Protein AF-A0A8H7I175-F1 (afdb_monomer_lite)

Structure (mmCIF, N/CA/C/O backbone):
data_AF-A0A8H7I175-F1
#
_entry.id   AF-A0A8H7I175-F1
#
loop_
_atom_site.group_PDB
_atom_site.id
_atom_site.type_symbol
_atom_site.label_atom_id
_atom_site.label_alt_id
_atom_site.label_comp_id
_atom_site.label_asym_id
_atom_site.label_entity_id
_atom_site.label_seq_id
_atom_site.pdbx_PDB_ins_code
_atom_site.Cartn_x
_atom_site.Cartn_y
_atom_site.Cartn_z
_atom_site.occupancy
_atom_site.B_iso_or_equiv
_atom_site.auth_seq_id
_atom_site.auth_comp_id
_atom_site.auth_asym_id
_atom_site.auth_atom_id
_atom_site.pdbx_PDB_model_num
ATOM 1 N N . MET A 1 1 ? 38.191 -9.816 20.512 1.00 37.91 1 MET A N 1
ATOM 2 C CA . MET A 1 1 ? 37.893 -9.342 21.878 1.00 37.91 1 MET A CA 1
ATOM 3 C C . MET A 1 1 ? 37.718 -7.832 21.832 1.00 37.91 1 MET A C 1
ATOM 5 O O . MET A 1 1 ? 38.705 -7.119 21.752 1.00 37.91 1 MET A O 1
ATOM 9 N N . SER A 1 2 ? 36.477 -7.354 21.821 1.00 24.89 2 SER A N 1
ATOM 10 C CA . SER A 1 2 ? 36.133 -5.965 22.141 1.00 24.89 2 SER A CA 1
ATOM 11 C C . SER A 1 2 ? 34.696 -5.964 22.660 1.00 24.89 2 SER A C 1
ATOM 13 O O . SER A 1 2 ? 33.723 -6.049 21.919 1.00 24.89 2 SER A O 1
ATOM 15 N N . SER A 1 3 ? 34.586 -6.000 23.982 1.00 26.25 3 SER A N 1
ATOM 16 C CA . SER A 1 3 ? 33.341 -5.958 24.738 1.00 26.25 3 SER A CA 1
ATOM 17 C C . SER A 1 3 ? 32.744 -4.551 24.681 1.00 26.25 3 SER A C 1
ATOM 19 O O . SER A 1 3 ? 33.301 -3.614 25.250 1.00 26.25 3 SER A O 1
ATOM 21 N N . THR A 1 4 ? 31.605 -4.399 24.013 1.00 27.98 4 THR A N 1
ATOM 22 C CA . THR A 1 4 ? 30.695 -3.260 24.202 1.00 27.98 4 THR A CA 1
ATOM 23 C C . THR A 1 4 ? 30.116 -3.281 25.623 1.00 27.98 4 THR A C 1
ATOM 25 O O . THR A 1 4 ? 29.737 -4.359 26.086 1.00 27.98 4 THR A O 1
ATOM 28 N N . PRO A 1 5 ? 30.018 -2.138 26.326 1.00 28.27 5 PRO A N 1
ATOM 29 C CA . PRO A 1 5 ? 29.488 -2.102 27.685 1.00 28.27 5 PRO A CA 1
ATOM 30 C C . PRO A 1 5 ? 27.961 -2.313 27.684 1.00 28.27 5 PRO A C 1
ATOM 32 O O . PRO A 1 5 ? 27.298 -2.004 26.686 1.00 28.27 5 PRO A O 1
ATOM 35 N N . PRO A 1 6 ? 27.377 -2.824 28.783 1.00 29.56 6 PRO A N 1
ATOM 36 C CA . PRO A 1 6 ? 25.937 -3.010 28.885 1.00 29.56 6 PRO A CA 1
ATOM 37 C C . PRO A 1 6 ? 25.232 -1.649 28.855 1.00 29.56 6 PRO A C 1
ATOM 39 O O . PRO A 1 6 ? 25.602 -0.711 29.560 1.00 29.56 6 PRO A O 1
ATOM 42 N N . ARG A 1 7 ? 24.204 -1.536 28.006 1.00 33.16 7 ARG A N 1
ATOM 43 C CA . ARG A 1 7 ? 23.319 -0.366 27.946 1.00 33.16 7 ARG A CA 1
ATOM 44 C C . ARG A 1 7 ? 22.641 -0.184 29.309 1.00 33.16 7 ARG A C 1
ATOM 46 O O . ARG A 1 7 ? 21.933 -1.080 29.758 1.00 33.16 7 ARG A O 1
ATOM 53 N N . ASN A 1 8 ? 22.826 0.983 29.929 1.00 31.52 8 ASN A N 1
ATOM 54 C CA . ASN A 1 8 ? 22.154 1.395 31.166 1.00 31.52 8 ASN A CA 1
ATOM 55 C C . ASN A 1 8 ? 20.620 1.295 31.024 1.00 31.52 8 ASN A C 1
ATOM 57 O O . ASN A 1 8 ? 19.985 2.193 30.471 1.00 31.52 8 ASN A O 1
ATOM 61 N N . LYS A 1 9 ? 20.021 0.211 31.540 1.00 36.72 9 LYS A N 1
ATOM 62 C CA . LYS A 1 9 ? 18.564 -0.023 31.547 1.00 36.72 9 LYS A CA 1
ATOM 63 C C . LYS A 1 9 ? 17.808 0.885 32.533 1.00 36.72 9 LYS A C 1
ATOM 65 O O . LYS A 1 9 ? 16.655 1.215 32.278 1.00 36.72 9 LYS A O 1
ATOM 70 N N . TRP A 1 10 ? 18.468 1.397 33.575 1.00 28.98 10 TRP A N 1
ATOM 71 C CA . TRP A 1 10 ? 17.882 2.367 34.519 1.00 28.98 10 TRP A CA 1
ATOM 72 C C . TRP A 1 10 ? 17.532 3.709 33.863 1.00 28.98 10 TRP A C 1
ATOM 74 O O . TRP A 1 10 ? 16.521 4.322 34.191 1.00 28.98 10 TRP A O 1
ATOM 84 N N . GLY A 1 11 ? 18.284 4.101 32.829 1.00 28.36 11 GLY A N 1
ATOM 85 C CA . GLY A 1 11 ? 17.979 5.291 32.042 1.00 28.36 11 GLY A CA 1
ATOM 86 C C . GLY A 1 11 ? 16.662 5.193 31.270 1.00 28.36 11 GLY A C 1
ATOM 87 O O . GLY A 1 11 ? 16.072 6.227 31.003 1.00 28.36 11 GLY A O 1
ATOM 88 N N . ARG A 1 12 ? 16.158 3.991 30.934 1.00 33.06 12 ARG A N 1
ATOM 89 C CA . ARG A 1 12 ? 14.849 3.822 30.268 1.00 33.06 12 ARG A CA 1
ATOM 90 C C . ARG A 1 12 ? 13.675 3.948 31.234 1.00 33.06 12 ARG A C 1
ATOM 92 O O . ARG A 1 12 ? 12.656 4.500 30.837 1.00 33.06 12 ARG A O 1
ATOM 99 N N . PHE A 1 13 ? 13.834 3.500 32.478 1.00 31.67 13 PHE A N 1
ATOM 100 C CA . PHE A 1 13 ? 12.820 3.674 33.519 1.00 31.67 13 PHE A CA 1
ATOM 101 C C . PHE A 1 13 ? 12.712 5.152 33.924 1.00 31.67 13 PHE A C 1
ATOM 103 O O . PHE A 1 13 ? 11.624 5.720 33.901 1.00 31.67 13 PHE A O 1
ATOM 110 N N . ASP A 1 14 ? 13.848 5.827 34.134 1.00 29.59 14 ASP A N 1
ATOM 111 C CA . ASP A 1 14 ? 13.880 7.272 34.395 1.00 29.59 14 ASP A CA 1
ATOM 112 C C . ASP A 1 14 ? 13.477 8.110 33.172 1.00 29.59 14 ASP A C 1
ATOM 114 O O . ASP A 1 14 ? 12.866 9.165 33.322 1.00 29.59 14 ASP A O 1
ATOM 118 N N . PHE A 1 15 ? 13.749 7.649 31.946 1.00 31.48 15 PHE A N 1
ATOM 119 C CA . PHE A 1 15 ? 13.266 8.284 30.713 1.00 31.48 15 PHE A CA 1
ATOM 120 C C . PHE A 1 15 ? 11.751 8.130 30.544 1.00 31.48 15 PHE A C 1
ATOM 122 O O . PHE A 1 15 ? 11.098 9.079 30.119 1.00 31.48 15 PHE A O 1
ATOM 129 N N . TRP A 1 16 ? 11.181 6.987 30.936 1.00 32.28 16 TRP A N 1
ATOM 130 C CA . TRP A 1 16 ? 9.735 6.763 30.972 1.00 32.28 16 TRP A CA 1
ATOM 131 C C . TRP A 1 16 ? 9.065 7.647 32.047 1.00 32.28 16 TRP A C 1
ATOM 133 O O . TRP A 1 16 ? 8.111 8.361 31.741 1.00 32.28 16 TRP A O 1
ATOM 143 N N . VAL A 1 17 ? 9.656 7.767 33.245 1.00 31.12 17 VAL A N 1
ATOM 144 C CA . VAL A 1 17 ? 9.231 8.718 34.300 1.00 31.12 17 VAL A CA 1
ATOM 145 C C . VAL A 1 17 ? 9.427 10.193 33.885 1.00 31.12 17 VAL A C 1
ATOM 147 O O . VAL A 1 17 ? 8.647 11.062 34.277 1.00 31.12 17 VAL A O 1
ATOM 150 N N . SER A 1 18 ? 10.442 10.506 33.073 1.00 28.08 18 SER A N 1
ATOM 151 C CA . SER A 1 18 ? 10.771 11.865 32.606 1.00 28.08 18 SER A CA 1
ATOM 152 C C . SER A 1 18 ? 9.901 12.330 31.429 1.00 28.08 18 SER A C 1
ATOM 154 O O . SER A 1 18 ? 9.502 13.496 31.400 1.00 28.08 18 SER A O 1
ATOM 156 N N . LYS A 1 19 ? 9.523 11.433 30.501 1.00 32.47 19 LYS A N 1
ATOM 157 C CA . LYS A 1 19 ? 8.569 11.737 29.414 1.00 32.47 19 LYS A CA 1
ATOM 158 C C . LYS A 1 19 ? 7.157 12.005 29.946 1.00 32.47 19 LYS A C 1
ATOM 160 O O . LYS A 1 19 ? 6.479 12.876 29.416 1.00 32.47 19 LYS A O 1
ATOM 165 N N . ILE A 1 20 ? 6.756 11.341 31.033 1.00 33.53 20 ILE A N 1
ATOM 166 C CA . ILE A 1 20 ? 5.486 11.609 31.735 1.00 33.53 20 ILE A CA 1
ATOM 167 C C . ILE A 1 20 ? 5.516 12.974 32.458 1.00 33.53 20 ILE A C 1
ATOM 169 O O . ILE A 1 20 ? 4.484 13.612 32.636 1.00 33.53 20 ILE A O 1
ATOM 173 N N . LYS A 1 21 ? 6.699 13.479 32.838 1.00 28.50 21 LYS A N 1
ATOM 174 C CA . LYS A 1 21 ? 6.859 14.755 33.562 1.00 28.50 21 LYS A CA 1
ATOM 175 C C . LYS A 1 21 ? 7.024 16.000 32.678 1.00 28.50 21 LYS A C 1
ATOM 177 O O . LYS A 1 21 ? 7.071 17.101 33.226 1.00 28.50 21 LYS A O 1
ATOM 182 N N . LYS A 1 22 ? 7.126 15.886 31.348 1.00 28.50 22 LYS A N 1
ATOM 183 C CA . LYS A 1 22 ? 7.357 17.045 30.463 1.00 28.50 22 LYS A CA 1
ATOM 184 C C . LYS A 1 22 ? 6.424 17.077 29.250 1.00 28.50 22 LYS A C 1
ATOM 186 O O . LYS A 1 22 ? 6.813 16.663 28.168 1.00 28.50 22 LYS A O 1
ATOM 191 N N . HIS A 1 23 ? 5.265 17.711 29.421 1.00 26.92 23 HIS A N 1
ATOM 192 C CA . HIS A 1 23 ? 4.731 18.705 28.480 1.00 26.92 23 HIS A CA 1
ATOM 193 C C . HIS A 1 23 ? 3.856 19.730 29.236 1.00 26.92 23 HIS A C 1
ATOM 195 O O . HIS A 1 23 ? 3.463 19.474 30.374 1.00 26.92 23 HIS A O 1
ATOM 201 N N . PRO A 1 24 ? 3.724 20.965 28.719 1.00 26.62 24 PRO A N 1
ATOM 202 C CA . PRO A 1 24 ? 3.738 22.173 29.532 1.00 26.62 24 PRO A CA 1
ATOM 203 C C . PRO A 1 24 ? 2.374 22.509 30.133 1.00 26.62 24 PRO A C 1
ATOM 205 O O . PRO A 1 24 ? 1.349 22.470 29.460 1.00 26.62 24 PRO A O 1
ATOM 208 N N . ARG A 1 25 ? 2.396 22.932 31.402 1.00 25.22 25 ARG A N 1
ATOM 209 C CA . ARG A 1 25 ? 1.281 23.627 32.051 1.00 25.22 25 ARG A CA 1
ATOM 210 C C . ARG A 1 25 ? 1.004 24.934 31.306 1.00 25.22 25 ARG A C 1
ATOM 212 O O . ARG A 1 25 ? 1.885 25.786 31.208 1.00 25.22 25 ARG A O 1
ATOM 219 N N . SER A 1 26 ? -0.224 25.103 30.826 1.00 26.69 26 SER A N 1
ATOM 220 C CA . SER A 1 26 ? -0.777 26.409 30.481 1.00 26.69 26 SER A CA 1
ATOM 221 C C . SER A 1 26 ? -0.924 27.225 31.770 1.00 26.69 26 SER A C 1
ATOM 223 O O . SER A 1 26 ? -1.830 26.970 32.567 1.00 26.69 26 SER A O 1
ATOM 225 N N . ASN A 1 27 ? -0.026 28.180 32.003 1.00 26.11 27 ASN A N 1
ATOM 226 C CA . ASN A 1 27 ? -0.232 29.183 33.042 1.00 26.11 27 ASN A CA 1
ATOM 227 C C . ASN A 1 27 ? -1.295 30.170 32.553 1.00 26.11 27 ASN A C 1
ATOM 229 O O . ASN A 1 27 ? -1.069 30.923 31.609 1.00 26.11 27 ASN A O 1
ATOM 233 N N . ALA A 1 28 ? -2.457 30.138 33.199 1.00 25.22 28 ALA A N 1
ATOM 234 C CA . ALA A 1 28 ? -3.395 31.243 33.204 1.00 25.22 28 ALA A CA 1
ATOM 235 C C . ALA A 1 28 ? -2.965 32.212 34.315 1.00 25.22 28 ALA A C 1
ATOM 237 O O . ALA A 1 28 ? -3.070 31.877 35.493 1.00 25.22 28 ALA A O 1
ATOM 238 N N . GLU A 1 29 ? -2.484 33.395 33.941 1.00 25.48 29 GLU A N 1
ATOM 239 C CA . GLU A 1 29 ? -2.402 34.553 34.833 1.00 25.48 29 GLU A CA 1
ATOM 240 C C . GLU A 1 29 ? -3.330 35.643 34.287 1.00 25.48 29 GLU A C 1
ATOM 242 O O . GLU A 1 29 ? -3.275 36.017 33.116 1.00 25.48 29 GLU A O 1
ATOM 247 N N . THR A 1 30 ? -4.240 36.094 35.147 1.00 26.86 30 THR A N 1
ATOM 248 C CA . THR A 1 30 ? -5.137 37.237 34.941 1.00 26.86 30 THR A CA 1
ATOM 249 C C . THR A 1 30 ? -4.387 38.578 35.048 1.00 26.86 30 THR A C 1
ATOM 251 O O . THR A 1 30 ? -3.362 38.631 35.728 1.00 26.86 30 THR A O 1
ATOM 254 N N . PRO A 1 31 ? -4.886 39.660 34.413 1.00 30.62 31 PRO A N 1
ATOM 255 C CA . PRO A 1 31 ? -4.111 40.866 34.101 1.00 30.62 31 PRO A CA 1
ATOM 256 C C . PRO A 1 31 ? -4.321 42.030 35.087 1.00 30.62 31 PRO A C 1
ATOM 258 O O . PRO A 1 31 ? -5.377 42.106 35.707 1.00 30.62 31 PRO A O 1
ATOM 261 N N . ASP A 1 32 ? -3.332 42.936 35.177 1.00 22.30 32 ASP A N 1
ATOM 262 C CA . ASP A 1 32 ? -3.438 44.422 35.129 1.00 22.30 32 ASP A CA 1
ATOM 263 C C . ASP A 1 32 ? -2.166 45.107 35.695 1.00 22.30 32 ASP A C 1
ATOM 265 O O . ASP A 1 32 ? -1.435 44.469 36.455 1.00 22.30 32 ASP A O 1
ATOM 269 N N . PRO A 1 33 ? -1.900 46.418 35.465 1.00 30.34 33 PRO A N 1
ATOM 270 C CA . PRO A 1 33 ? -2.385 47.328 34.421 1.00 30.34 33 PRO A CA 1
ATOM 271 C C . PRO A 1 33 ? -1.245 48.071 33.667 1.00 30.34 33 PRO A C 1
ATOM 273 O O . PRO A 1 33 ? -0.093 48.147 34.091 1.00 30.34 33 PRO A O 1
ATOM 276 N N . THR A 1 34 ? -1.606 48.682 32.535 1.00 26.83 34 THR A N 1
ATOM 277 C CA . THR A 1 34 ? -0.812 49.646 31.736 1.00 26.83 34 THR A CA 1
ATOM 278 C C . THR A 1 34 ? -0.464 50.940 32.502 1.00 26.83 34 THR A C 1
ATOM 280 O O . THR A 1 34 ? -1.180 51.280 33.445 1.00 26.83 34 THR A O 1
ATOM 283 N N . PRO A 1 35 ? 0.549 51.732 32.078 1.00 30.92 35 PRO A N 1
ATOM 284 C CA . PRO A 1 35 ? 0.318 52.808 31.086 1.00 30.92 35 PRO A CA 1
ATOM 285 C C . PRO A 1 35 ? 1.524 52.971 30.111 1.00 30.92 35 PRO A C 1
ATOM 287 O O . PRO A 1 35 ? 2.645 52.606 30.429 1.00 30.92 35 PRO A O 1
ATOM 290 N N . SER A 1 36 ? 1.434 53.493 28.886 1.00 23.53 36 SER A N 1
ATOM 291 C CA . SER A 1 36 ? 0.830 54.761 28.480 1.00 23.53 36 SER A CA 1
ATOM 292 C C . SER A 1 36 ? 0.922 54.951 26.947 1.00 23.53 36 SER A C 1
ATOM 294 O O . SER A 1 36 ? 1.953 54.656 26.359 1.00 23.53 36 SER A O 1
ATOM 296 N N . SER A 1 37 ? -0.145 55.539 26.371 1.00 24.59 37 SER A N 1
ATOM 297 C CA . SER A 1 37 ? -0.160 56.574 25.304 1.00 24.59 37 SER A CA 1
ATOM 298 C C . SER A 1 37 ? 0.442 56.233 23.916 1.00 24.59 37 SER A C 1
ATOM 300 O O . SER A 1 37 ? 1.599 55.863 23.820 1.00 24.59 37 SER A O 1
ATOM 302 N N . ARG A 1 38 ? -0.194 56.473 22.758 1.00 25.83 38 ARG A N 1
ATOM 303 C CA . ARG A 1 38 ? -1.256 57.427 22.378 1.00 25.83 38 ARG A CA 1
ATOM 304 C C . ARG A 1 38 ? -1.722 57.124 20.935 1.00 25.83 38 ARG A C 1
ATOM 306 O O . ARG A 1 38 ? -0.880 56.882 20.083 1.00 25.83 38 ARG A O 1
ATOM 313 N N . ASN A 1 39 ? -3.035 57.276 20.716 1.00 26.02 39 ASN A N 1
ATOM 314 C CA . ASN A 1 39 ? -3.744 57.830 19.540 1.00 26.02 39 ASN A CA 1
ATOM 315 C C . ASN A 1 39 ? -3.481 57.218 18.148 1.00 26.02 39 ASN A C 1
ATOM 317 O O . ASN A 1 39 ? -2.403 57.361 17.593 1.00 26.02 39 ASN A O 1
ATOM 321 N N . ALA A 1 40 ? -4.463 56.524 17.559 1.00 26.55 40 ALA A N 1
ATOM 322 C CA . ALA A 1 40 ? -5.566 57.044 16.711 1.00 26.55 40 ALA A CA 1
ATOM 323 C C . ALA A 1 40 ? -5.301 56.549 15.263 1.00 26.55 40 ALA A C 1
ATOM 325 O O . ALA A 1 40 ? -4.152 56.477 14.859 1.00 26.55 40 ALA A O 1
ATOM 326 N N . THR A 1 41 ? -6.236 56.117 14.415 1.00 26.91 41 THR A N 1
ATOM 327 C CA . THR A 1 41 ? -7.640 56.491 14.229 1.00 26.91 41 THR A CA 1
ATOM 328 C C . THR A 1 41 ? -8.350 55.386 13.423 1.00 26.91 41 THR A C 1
ATOM 330 O O . THR A 1 41 ? -7.720 54.667 12.654 1.00 26.91 41 THR A O 1
ATOM 333 N N . GLN A 1 42 ? -9.664 55.291 13.626 1.00 25.38 42 GLN A N 1
ATOM 334 C CA . GLN A 1 42 ? -10.688 54.488 12.938 1.00 25.38 42 GLN A CA 1
ATOM 335 C C . GLN A 1 42 ? -10.614 54.588 11.398 1.00 25.38 42 GLN A C 1
ATOM 337 O O . GLN A 1 42 ? -10.183 55.607 10.870 1.00 25.38 42 GLN A O 1
ATOM 342 N N . THR A 1 43 ? -11.052 53.598 10.613 1.00 26.73 43 THR A N 1
ATOM 343 C CA . THR A 1 43 ? -12.452 53.410 10.144 1.00 26.73 43 THR A CA 1
ATOM 344 C C . THR A 1 43 ? -12.442 52.212 9.163 1.00 26.73 43 THR A C 1
ATOM 346 O O . THR A 1 43 ? -11.537 52.114 8.348 1.00 26.73 43 THR A O 1
ATOM 349 N N . SER A 1 44 ? -13.184 51.119 9.382 1.00 24.66 44 SER A N 1
ATOM 350 C CA . SER A 1 44 ? -14.605 50.830 9.084 1.00 24.66 44 SER A CA 1
ATOM 351 C C . SER A 1 44 ? -14.921 50.372 7.645 1.00 24.66 44 SER A C 1
ATOM 353 O O . SER A 1 44 ? -14.630 51.088 6.696 1.00 24.66 44 SER A O 1
ATOM 355 N N . ASN A 1 45 ? -15.694 49.275 7.581 1.00 25.89 45 ASN A N 1
ATOM 356 C CA . ASN A 1 45 ? -16.609 48.803 6.520 1.00 25.89 45 ASN A CA 1
ATOM 357 C C . ASN A 1 45 ? -15.970 48.080 5.314 1.00 25.89 45 ASN A C 1
ATOM 359 O O . ASN A 1 45 ? -15.066 48.600 4.684 1.00 25.89 45 ASN A O 1
ATOM 363 N N . ALA A 1 46 ? -16.267 46.809 5.013 1.00 24.33 46 ALA A N 1
ATOM 364 C CA . ALA A 1 46 ? -17.530 46.079 4.792 1.00 24.33 46 ALA A CA 1
ATOM 365 C C . ALA A 1 46 ? -18.085 46.194 3.355 1.00 24.33 46 ALA A C 1
ATOM 367 O O . ALA A 1 46 ? -18.349 47.288 2.874 1.00 24.33 46 ALA A O 1
ATOM 368 N N . LEU A 1 47 ? -18.366 45.005 2.793 1.00 25.39 47 LEU A N 1
ATOM 369 C CA . LEU A 1 47 ? -19.354 44.656 1.755 1.00 25.39 47 LEU A CA 1
ATOM 370 C C . LEU A 1 47 ? -19.048 44.947 0.268 1.00 25.39 47 LEU A C 1
ATOM 372 O O . LEU A 1 47 ? -19.110 46.077 -0.187 1.00 25.39 47 LEU A O 1
ATOM 376 N N . GLY A 1 48 ? -18.950 43.854 -0.506 1.00 22.55 48 GLY A N 1
ATOM 377 C CA . GLY A 1 48 ? -20.021 43.475 -1.446 1.00 22.55 48 GLY A CA 1
ATOM 378 C C . GLY A 1 48 ? -19.878 43.818 -2.941 1.00 22.55 48 GLY A C 1
ATOM 379 O O . GLY A 1 48 ? -19.601 44.949 -3.307 1.00 22.55 48 GLY A O 1
ATOM 380 N N . GLY A 1 49 ? -20.236 42.835 -3.784 1.00 23.39 49 GLY A N 1
ATOM 381 C CA . GLY A 1 49 ? -20.803 43.026 -5.136 1.00 23.39 49 GLY A CA 1
ATOM 382 C C . GLY A 1 49 ? -19.821 42.861 -6.310 1.00 23.39 49 GLY A C 1
ATOM 383 O O . GLY A 1 49 ? -18.881 43.627 -6.418 1.00 23.39 49 GLY A O 1
ATOM 384 N N . THR A 1 50 ? -19.863 41.802 -7.137 1.00 24.25 50 THR A N 1
ATOM 385 C CA . THR A 1 50 ? -20.809 41.426 -8.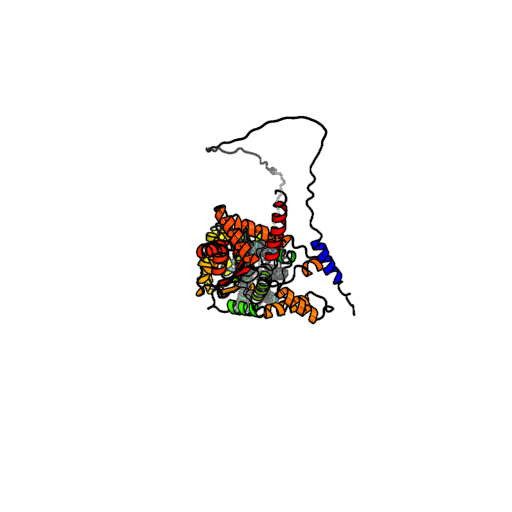230 1.00 24.25 50 THR A CA 1
ATOM 386 C C . THR A 1 50 ? -20.491 41.988 -9.629 1.00 24.25 50 THR A C 1
ATOM 388 O O . THR A 1 50 ? -20.280 43.182 -9.786 1.00 24.25 50 THR A O 1
ATOM 391 N N . SER A 1 51 ? -20.666 41.100 -10.628 1.00 24.08 51 SER A N 1
ATOM 392 C CA . SER A 1 51 ? -20.790 41.278 -12.098 1.00 24.08 51 SER A CA 1
ATOM 393 C C . SER A 1 51 ? -19.509 41.540 -12.902 1.00 24.08 51 SER A C 1
ATOM 395 O O . SER A 1 51 ? -18.718 42.386 -12.525 1.00 24.08 51 SER A O 1
ATOM 397 N N . ARG A 1 52 ? -19.149 40.842 -13.996 1.00 24.02 52 ARG A N 1
ATOM 398 C CA . ARG A 1 52 ? -19.795 40.133 -15.140 1.00 24.02 52 ARG A CA 1
ATOM 399 C C . ARG A 1 52 ? -19.546 40.910 -16.453 1.00 24.02 52 ARG A C 1
ATOM 401 O O . ARG A 1 52 ? -20.150 41.945 -16.663 1.00 24.02 52 ARG A O 1
ATOM 408 N N . MET A 1 53 ? -18.736 40.284 -17.321 1.00 26.11 53 MET A N 1
ATOM 409 C CA . MET A 1 53 ? -18.672 40.302 -18.804 1.00 26.11 53 MET A CA 1
ATOM 410 C C . MET A 1 53 ? -18.547 41.626 -19.583 1.00 26.11 53 MET A C 1
ATOM 412 O O . MET A 1 53 ? -19.457 42.439 -19.553 1.00 26.11 53 MET A O 1
ATOM 416 N N . GLN A 1 54 ? -17.551 41.714 -20.481 1.00 26.42 54 GLN A N 1
ATOM 417 C CA . GLN A 1 54 ? -17.704 41.525 -21.943 1.00 26.42 54 GLN A CA 1
ATOM 418 C C . GLN A 1 54 ? -16.354 41.671 -22.685 1.00 26.42 54 GLN A C 1
ATOM 420 O O . GLN A 1 54 ? -15.381 42.177 -22.135 1.00 26.42 54 GLN A O 1
ATOM 425 N N . SER A 1 55 ? -16.303 41.124 -23.903 1.00 25.31 55 SER A N 1
ATOM 426 C CA . SER A 1 55 ? -15.151 40.994 -24.804 1.00 25.31 55 SER A CA 1
ATOM 427 C C . SER A 1 55 ? -14.814 42.281 -25.565 1.00 25.31 55 SER A C 1
ATOM 429 O O . SER A 1 55 ? -15.695 43.108 -25.744 1.00 25.31 55 SER A O 1
ATOM 431 N N . THR A 1 56 ? -13.572 42.378 -26.071 1.00 25.33 56 THR A N 1
ATOM 432 C CA . THR A 1 56 ? -13.186 42.786 -27.450 1.00 25.33 56 THR A CA 1
ATOM 433 C C . THR A 1 56 ? -11.653 42.879 -27.577 1.00 25.33 56 THR A C 1
ATOM 435 O O . THR A 1 56 ? -10.990 43.443 -26.713 1.00 25.33 56 THR A O 1
ATOM 438 N N . THR A 1 57 ? -11.100 42.329 -28.661 1.00 29.38 57 THR A N 1
ATOM 439 C CA . THR A 1 57 ? -9.721 42.497 -29.189 1.00 29.38 57 THR A CA 1
ATOM 440 C C . THR A 1 57 ? -9.466 43.926 -29.713 1.00 29.38 57 THR A C 1
ATOM 442 O O . THR A 1 57 ? -10.447 44.551 -30.123 1.00 29.38 57 THR A O 1
ATOM 445 N N . PRO A 1 58 ? -8.211 44.450 -29.770 1.00 29.98 58 PRO A N 1
ATOM 446 C CA . PRO A 1 58 ? -7.345 44.278 -30.965 1.00 29.98 58 PRO A CA 1
ATOM 447 C C . PRO A 1 58 ? -5.795 44.240 -30.748 1.00 29.98 58 PRO A C 1
ATOM 449 O O . PRO A 1 58 ? -5.277 44.768 -29.775 1.00 29.98 58 PRO A O 1
ATOM 452 N N . VAL A 1 59 ? -5.117 43.587 -31.714 1.00 31.95 59 VAL A N 1
ATOM 453 C CA . VAL A 1 59 ? -3.775 43.736 -32.374 1.00 31.95 59 VAL A CA 1
ATOM 454 C C . VAL A 1 59 ? -2.567 44.422 -31.657 1.00 31.95 59 VAL A C 1
ATOM 456 O O . VAL A 1 59 ? -2.744 45.473 -31.050 1.00 31.95 59 VAL A O 1
ATOM 459 N N . PRO A 1 60 ? -1.315 43.896 -31.803 1.00 35.84 60 PRO A N 1
ATOM 460 C CA . PRO A 1 60 ? -0.101 44.373 -31.116 1.00 35.84 60 PRO A CA 1
ATOM 461 C C . PRO A 1 60 ? 0.796 45.331 -31.937 1.00 35.84 60 PRO A C 1
ATOM 463 O O . PRO A 1 60 ? 0.732 45.367 -33.165 1.00 35.84 60 PRO A O 1
ATOM 466 N N . HIS A 1 61 ? 1.686 46.048 -31.236 1.00 30.88 61 HIS A N 1
ATOM 467 C CA . HIS A 1 61 ? 2.750 46.900 -31.785 1.00 30.88 61 HIS A CA 1
ATOM 468 C C . HIS A 1 61 ? 4.151 46.246 -31.698 1.00 30.88 61 HIS A C 1
ATOM 470 O O . HIS A 1 61 ? 4.530 45.701 -30.663 1.00 30.88 61 HIS A O 1
ATOM 476 N N . ASP A 1 62 ? 4.868 46.369 -32.820 1.00 28.86 62 ASP A N 1
ATOM 477 C CA . ASP A 1 62 ? 6.320 46.381 -33.126 1.00 28.86 62 ASP A CA 1
ATOM 478 C C . ASP A 1 62 ? 7.240 47.052 -32.062 1.00 28.86 62 ASP A C 1
ATOM 480 O O . ASP A 1 62 ? 6.744 47.809 -31.236 1.00 28.86 62 ASP A O 1
ATOM 484 N N . MET A 1 63 ? 8.583 46.950 -31.989 1.00 27.38 63 MET A N 1
ATOM 485 C CA . MET A 1 63 ? 9.696 46.556 -32.882 1.00 27.38 63 MET A CA 1
ATOM 486 C C . MET A 1 63 ? 10.981 46.367 -32.030 1.00 27.38 63 MET A C 1
ATOM 488 O O . MET A 1 63 ? 11.134 47.055 -31.021 1.00 27.38 63 MET A O 1
ATOM 492 N N . SER A 1 64 ? 11.949 45.553 -32.485 1.00 26.00 64 SER A N 1
ATOM 493 C CA . SER A 1 64 ? 13.351 45.979 -32.737 1.00 26.00 64 SER A CA 1
ATOM 494 C C . SER A 1 64 ? 14.269 44.787 -33.069 1.00 26.00 64 SER A C 1
ATOM 496 O O . SER A 1 64 ? 14.491 43.896 -32.250 1.00 26.00 64 SER A O 1
ATOM 498 N N . THR A 1 65 ? 14.843 44.824 -34.273 1.00 27.75 65 THR A N 1
ATOM 499 C CA . THR A 1 65 ? 15.936 43.982 -34.789 1.00 27.75 65 THR A CA 1
ATOM 500 C C . THR A 1 65 ? 16.927 44.884 -35.525 1.00 27.75 65 THR A C 1
ATOM 502 O O . THR A 1 65 ? 16.492 45.755 -36.279 1.00 27.75 65 THR A O 1
ATOM 505 N N . THR A 1 66 ? 18.235 44.645 -35.387 1.00 29.75 66 THR A N 1
ATOM 506 C CA . THR A 1 66 ? 19.292 45.257 -36.218 1.00 29.75 66 THR A CA 1
ATOM 507 C C . THR A 1 66 ? 20.299 44.201 -36.728 1.00 29.75 66 THR A C 1
ATOM 509 O O . THR A 1 66 ? 20.594 43.259 -35.990 1.00 29.75 66 THR A O 1
ATOM 512 N N . PRO A 1 67 ? 20.817 44.323 -37.976 1.00 36.50 67 PRO A N 1
ATOM 513 C CA . PRO A 1 67 ? 21.702 43.346 -38.640 1.00 36.50 67 PRO A CA 1
ATOM 514 C C . PRO A 1 67 ? 23.184 43.804 -38.758 1.00 36.50 67 PRO A C 1
ATOM 516 O O . PRO A 1 67 ? 23.481 44.962 -38.457 1.00 36.50 67 PRO A O 1
ATOM 519 N N . PRO A 1 68 ? 24.116 42.943 -39.238 1.00 32.47 68 PRO A N 1
ATOM 520 C CA . PRO A 1 68 ? 25.499 43.309 -39.583 1.00 32.47 68 PRO A CA 1
ATOM 521 C C . PRO A 1 68 ? 25.727 43.542 -41.105 1.00 32.47 68 PRO A C 1
ATOM 523 O O . PRO A 1 68 ? 24.843 43.218 -41.902 1.00 32.47 68 PRO A O 1
ATOM 526 N N . PRO A 1 69 ? 26.890 44.103 -41.522 1.00 33.97 69 PRO A N 1
ATOM 527 C CA . PRO A 1 69 ? 27.089 44.685 -42.855 1.00 33.97 69 PRO A CA 1
ATOM 528 C C . PRO A 1 69 ? 27.841 43.811 -43.886 1.00 33.97 69 PRO A C 1
ATOM 530 O O . PRO A 1 69 ? 28.437 42.782 -43.575 1.00 33.97 69 PRO A O 1
ATOM 533 N N . THR A 1 70 ? 27.776 44.314 -45.122 1.00 27.95 70 THR A N 1
ATOM 534 C CA . THR A 1 70 ? 28.206 43.838 -46.451 1.00 27.95 70 THR A CA 1
ATOM 535 C C . THR A 1 70 ? 29.719 43.961 -46.730 1.00 27.95 70 THR A C 1
ATOM 537 O O . THR A 1 70 ? 30.384 44.823 -46.162 1.00 27.95 70 THR A O 1
ATOM 540 N N . ILE A 1 71 ? 30.238 43.140 -47.658 1.00 29.36 71 ILE A N 1
ATOM 541 C CA . ILE A 1 71 ? 31.603 43.173 -48.230 1.00 29.36 71 ILE A CA 1
ATOM 542 C C . ILE A 1 71 ? 31.556 43.803 -49.638 1.00 29.36 71 ILE A C 1
ATOM 544 O O . ILE A 1 71 ? 30.653 43.486 -50.412 1.00 29.36 71 ILE A O 1
ATOM 548 N N . GLU A 1 72 ? 32.520 44.676 -49.952 1.00 27.03 72 GLU A N 1
ATOM 549 C CA . GLU A 1 72 ? 32.713 45.355 -51.247 1.00 27.03 72 GLU A CA 1
ATOM 550 C C . GLU A 1 72 ? 33.711 44.622 -52.170 1.00 27.03 72 GLU A C 1
ATOM 552 O O . GLU A 1 72 ? 34.708 44.066 -51.708 1.00 27.03 72 GLU A O 1
ATOM 557 N N . ASP A 1 73 ? 33.459 44.697 -53.482 1.00 26.80 73 ASP A N 1
ATOM 558 C CA . ASP A 1 73 ? 34.364 44.345 -54.588 1.00 26.80 73 ASP A CA 1
ATOM 559 C C . ASP A 1 73 ? 35.202 45.558 -55.031 1.00 26.80 73 ASP A C 1
ATOM 561 O O . ASP A 1 73 ? 34.660 46.657 -55.166 1.00 26.80 73 ASP A O 1
ATOM 565 N N . SER A 1 74 ? 36.474 45.366 -55.421 1.00 27.52 74 SER A N 1
ATOM 566 C CA . SER A 1 74 ? 37.105 46.151 -56.506 1.00 27.52 74 SER A CA 1
ATOM 567 C C . SER A 1 74 ? 38.318 45.452 -57.149 1.00 27.52 74 SER A C 1
ATOM 569 O O . SER A 1 74 ? 39.068 44.722 -56.509 1.00 27.52 74 SER A O 1
ATOM 571 N N . VAL A 1 75 ? 38.495 45.725 -58.445 1.00 29.98 75 VAL A N 1
ATOM 572 C CA . VAL A 1 75 ? 39.387 45.110 -59.450 1.00 29.98 75 VAL A CA 1
ATOM 573 C C . VAL A 1 75 ? 40.688 45.914 -59.667 1.00 29.98 75 VAL A C 1
ATOM 575 O O . VAL A 1 75 ? 40.693 47.118 -59.430 1.00 29.98 75 VAL A O 1
ATOM 578 N N . THR A 1 76 ? 41.737 45.259 -60.210 1.00 27.58 76 THR A N 1
ATOM 579 C CA . THR A 1 76 ? 42.793 45.687 -61.194 1.00 27.58 76 THR A CA 1
ATOM 580 C C . THR A 1 76 ? 44.176 45.138 -60.785 1.00 27.58 76 THR A C 1
ATOM 582 O O . THR A 1 76 ? 44.498 45.144 -59.609 1.00 27.58 76 THR A O 1
ATOM 585 N N . GLY A 1 77 ? 45.085 44.623 -61.623 1.00 25.91 77 GLY A N 1
ATOM 586 C CA . GLY A 1 77 ? 45.214 44.397 -63.068 1.00 25.91 77 GLY A CA 1
ATOM 587 C C . GLY A 1 77 ? 46.614 43.786 -63.348 1.00 25.91 77 GLY A C 1
ATOM 588 O O . GLY A 1 77 ? 47.463 43.793 -62.459 1.00 25.91 77 GLY A O 1
ATOM 589 N N . GLY A 1 78 ? 46.881 43.269 -64.559 1.00 25.31 78 GLY A N 1
ATOM 590 C CA . GLY A 1 78 ? 48.250 42.922 -64.997 1.00 25.31 78 GLY A CA 1
ATOM 591 C C . GLY A 1 78 ? 48.363 41.784 -66.024 1.00 25.31 78 GLY A C 1
ATOM 592 O O . GLY A 1 78 ? 48.194 40.621 -65.686 1.00 25.31 78 GLY A O 1
ATOM 593 N N . LEU A 1 79 ? 48.673 42.139 -67.275 1.00 26.73 79 LEU A N 1
ATOM 594 C CA . LEU A 1 79 ? 48.848 41.287 -68.466 1.00 26.73 79 LEU A CA 1
ATOM 595 C C . LEU A 1 79 ? 50.287 40.741 -68.618 1.00 26.73 79 LEU A C 1
ATOM 597 O O . LEU A 1 79 ? 51.227 41.474 -68.326 1.00 26.73 79 LEU A O 1
ATOM 601 N N . THR A 1 80 ? 50.463 39.533 -69.187 1.00 27.98 80 THR A N 1
ATOM 602 C CA . THR A 1 80 ? 51.447 39.172 -70.259 1.00 27.98 80 THR A CA 1
ATOM 603 C C . THR A 1 80 ? 51.350 37.672 -70.665 1.00 27.98 80 THR A C 1
ATOM 605 O O . THR A 1 80 ? 51.276 36.823 -69.780 1.00 27.98 80 THR A O 1
ATOM 608 N N . PRO A 1 81 ? 51.357 37.308 -71.972 1.00 32.09 81 PRO A N 1
ATOM 609 C CA . PRO A 1 81 ? 51.479 35.923 -72.493 1.00 32.09 81 PRO A CA 1
ATOM 610 C C . PRO A 1 81 ? 52.762 35.748 -73.367 1.00 32.09 81 PRO A C 1
ATOM 612 O O . PRO A 1 81 ? 53.540 36.697 -73.453 1.00 32.09 81 PRO A O 1
ATOM 615 N N . PRO A 1 82 ? 52.935 34.696 -74.206 1.00 43.97 82 PRO A N 1
ATOM 616 C CA . PRO A 1 82 ? 52.915 33.231 -74.019 1.00 43.97 82 PRO A CA 1
ATOM 617 C C . PRO A 1 82 ? 54.238 32.566 -74.517 1.00 43.97 82 PRO A C 1
ATOM 619 O O . PRO A 1 82 ? 55.068 33.223 -75.142 1.00 43.97 82 PRO A O 1
ATOM 622 N N . SER A 1 83 ? 54.418 31.244 -74.379 1.00 25.59 83 SER A N 1
ATOM 623 C CA . SER A 1 83 ? 55.276 30.496 -75.322 1.00 25.59 83 SER A CA 1
ATOM 624 C C . SER A 1 83 ? 54.865 29.028 -75.491 1.00 25.59 83 SER A C 1
ATOM 626 O O . SER A 1 83 ? 54.620 28.295 -74.536 1.00 25.59 83 SER A O 1
ATOM 628 N N . LEU A 1 84 ? 54.757 28.639 -76.763 1.00 27.91 84 LEU A N 1
ATOM 629 C CA . LEU A 1 84 ? 54.509 27.299 -77.289 1.00 27.91 84 LEU A CA 1
ATOM 630 C C . LEU A 1 84 ? 55.850 26.592 -77.535 1.00 27.91 84 LEU A C 1
ATOM 632 O O . LEU A 1 84 ? 56.745 27.206 -78.108 1.00 27.91 84 LEU A O 1
ATOM 636 N N . HIS A 1 85 ? 55.943 25.300 -77.210 1.00 28.39 85 HIS A N 1
ATOM 637 C CA . HIS A 1 85 ? 56.665 24.319 -78.032 1.00 28.39 85 HIS A CA 1
ATOM 638 C C . HIS A 1 85 ? 56.213 22.882 -77.708 1.00 28.39 85 HIS A C 1
ATOM 640 O O . HIS A 1 85 ? 56.495 22.334 -76.649 1.00 28.39 85 HIS A O 1
ATOM 646 N N . GLU A 1 86 ? 55.426 22.325 -78.631 1.00 27.08 86 GLU A N 1
ATOM 647 C CA . GLU A 1 86 ? 55.623 21.023 -79.289 1.00 27.08 86 GLU A CA 1
ATOM 648 C C . GLU A 1 86 ? 56.589 20.000 -78.648 1.00 27.08 86 GLU A C 1
ATOM 650 O O . GLU A 1 86 ? 57.795 20.218 -78.622 1.00 27.08 86 GLU A O 1
ATOM 655 N N . GLN A 1 87 ? 56.089 18.803 -78.306 1.00 27.83 87 GLN A N 1
ATOM 656 C CA . GLN A 1 87 ? 56.288 17.582 -79.116 1.00 27.83 87 GLN A CA 1
ATOM 657 C C . GLN A 1 87 ? 55.636 16.347 -78.474 1.00 27.83 87 GLN A C 1
ATOM 659 O O . GLN A 1 87 ? 55.734 16.091 -77.276 1.00 27.83 87 GLN A O 1
ATOM 664 N N . ALA A 1 88 ? 54.967 15.568 -79.321 1.00 28.17 88 ALA A N 1
ATOM 665 C CA . ALA A 1 88 ? 54.343 14.298 -78.996 1.00 28.17 88 ALA A CA 1
ATOM 666 C C . ALA A 1 88 ? 55.377 13.179 -78.785 1.00 28.17 88 ALA A C 1
ATOM 668 O O . ALA A 1 88 ? 56.355 13.077 -79.522 1.00 28.17 88 ALA A O 1
ATOM 669 N N . SER A 1 89 ? 55.090 12.258 -77.863 1.00 26.02 89 SER A N 1
ATOM 670 C CA . SER A 1 89 ? 55.543 10.868 -77.971 1.00 26.02 89 SER A CA 1
ATOM 671 C C . SER A 1 89 ? 54.488 9.916 -77.398 1.00 26.02 89 SER A C 1
ATOM 673 O O . SER A 1 89 ? 53.874 10.157 -76.362 1.00 26.02 89 SER A O 1
ATOM 675 N N . PHE A 1 90 ? 54.228 8.868 -78.172 1.00 28.12 90 PHE A N 1
ATOM 676 C CA . PHE A 1 90 ? 53.237 7.816 -77.969 1.00 28.12 90 PHE A CA 1
ATOM 677 C C . PHE A 1 90 ? 53.888 6.636 -77.220 1.00 28.12 90 PHE A C 1
ATOM 679 O O . PHE A 1 90 ? 55.083 6.416 -77.404 1.00 28.12 90 PHE A O 1
ATOM 686 N N . VAL A 1 91 ? 53.092 5.862 -76.459 1.00 27.41 91 VAL A N 1
ATOM 687 C CA . VAL A 1 91 ? 53.113 4.379 -76.281 1.00 27.41 91 VAL A CA 1
ATOM 688 C C . VAL A 1 91 ? 52.760 3.936 -74.844 1.00 27.41 91 VAL A C 1
ATOM 690 O O . VAL A 1 91 ? 53.463 4.245 -73.886 1.00 27.41 91 VAL A O 1
ATOM 693 N N . GLY A 1 92 ? 51.718 3.093 -74.748 1.00 27.31 92 GLY A N 1
ATOM 694 C CA . GLY A 1 92 ? 51.545 2.061 -73.711 1.00 27.31 92 GLY A CA 1
ATOM 695 C C . GLY A 1 92 ? 50.152 2.017 -73.053 1.00 27.31 92 GLY A C 1
ATOM 696 O O . GLY A 1 92 ? 49.806 2.974 -72.361 1.00 27.31 92 GLY A O 1
ATOM 697 N N . PRO A 1 93 ? 49.351 0.934 -73.195 1.00 33.16 93 PRO A N 1
ATOM 698 C CA . 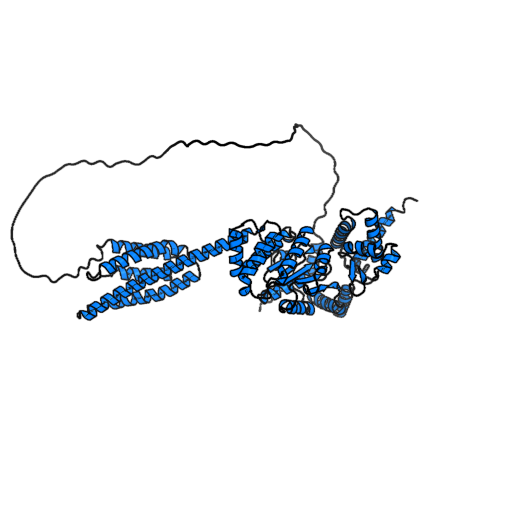PRO A 1 93 ? 48.068 0.818 -72.506 1.00 33.16 93 PRO A CA 1
ATOM 699 C C . PRO A 1 93 ? 48.313 0.575 -71.012 1.00 33.16 93 PRO A C 1
ATOM 701 O O . PRO A 1 93 ? 48.874 -0.449 -70.621 1.00 33.16 93 PRO A O 1
ATOM 704 N N . ARG A 1 94 ? 47.910 1.531 -70.171 1.00 28.84 94 ARG A N 1
ATOM 705 C CA . ARG A 1 94 ? 47.899 1.353 -68.717 1.00 28.84 94 ARG A CA 1
ATOM 706 C C . ARG A 1 94 ? 46.693 0.503 -68.320 1.00 28.84 94 ARG A C 1
ATOM 708 O O . ARG A 1 94 ? 45.570 0.751 -68.748 1.00 28.84 94 ARG A O 1
ATOM 715 N N . THR A 1 95 ? 46.972 -0.510 -67.512 1.00 30.77 95 THR A N 1
ATOM 716 C CA . THR A 1 95 ? 46.030 -1.298 -66.710 1.00 30.77 95 THR A CA 1
ATOM 717 C C . THR A 1 95 ? 45.058 -0.401 -65.930 1.00 30.77 95 THR A C 1
ATOM 719 O O . THR A 1 95 ? 45.467 0.691 -65.536 1.00 30.77 95 THR A O 1
ATOM 722 N N . PRO A 1 96 ? 43.809 -0.832 -65.664 1.00 34.50 96 PRO A N 1
ATOM 723 C CA . PRO A 1 96 ? 42.882 -0.034 -64.874 1.00 34.50 96 PRO A CA 1
ATOM 724 C C . PRO A 1 96 ? 43.386 0.058 -63.430 1.00 34.50 96 PRO A C 1
ATOM 726 O O . PRO A 1 96 ? 43.473 -0.946 -62.723 1.00 34.50 96 PRO A O 1
ATOM 729 N N . ASP A 1 97 ? 43.753 1.273 -63.024 1.00 28.12 97 ASP A N 1
ATOM 730 C CA . ASP A 1 97 ? 44.064 1.628 -61.645 1.00 28.12 97 ASP A CA 1
ATOM 731 C C . ASP A 1 97 ? 42.824 1.395 -60.769 1.00 28.12 97 ASP A C 1
ATOM 733 O O . ASP A 1 97 ? 41.773 2.007 -60.974 1.00 28.12 97 ASP A O 1
ATOM 737 N N . PHE A 1 98 ? 42.954 0.536 -59.756 1.00 38.19 98 PHE A N 1
ATOM 738 C CA . PHE A 1 98 ? 42.058 0.548 -58.602 1.00 38.19 98 PHE A CA 1
ATOM 739 C C . PHE A 1 98 ? 42.257 1.888 -57.881 1.00 38.19 98 PHE A C 1
ATOM 741 O O . PHE A 1 98 ? 43.266 2.100 -57.205 1.00 38.19 98 PHE A O 1
ATOM 748 N N . GLN A 1 99 ? 41.322 2.822 -58.063 1.00 41.38 99 GLN A N 1
ATOM 749 C CA . GLN A 1 99 ? 41.360 4.122 -57.398 1.00 41.38 99 GLN A CA 1
ATOM 750 C C . GLN A 1 99 ? 41.205 3.954 -55.880 1.00 41.38 99 GLN A C 1
ATOM 752 O O . GLN A 1 99 ? 40.101 3.836 -55.353 1.00 41.38 99 GLN A O 1
ATOM 757 N N . LYS A 1 100 ? 42.328 4.033 -55.159 1.00 42.50 100 LYS A N 1
ATOM 758 C CA . LYS A 1 100 ? 42.367 4.420 -53.744 1.00 42.50 100 LYS A CA 1
ATOM 759 C C . LYS A 1 100 ? 41.908 5.874 -53.618 1.00 42.50 100 LYS A C 1
ATOM 761 O O . LYS A 1 100 ? 42.742 6.768 -53.575 1.00 42.50 100 LYS A O 1
ATOM 766 N N . ASN A 1 101 ? 40.604 6.133 -53.596 1.00 46.44 101 ASN A N 1
ATOM 767 C CA . ASN A 1 101 ? 40.103 7.476 -53.296 1.00 46.44 101 ASN A CA 1
ATOM 768 C C . ASN A 1 101 ? 38.798 7.430 -52.491 1.00 46.44 101 ASN A C 1
ATOM 770 O O . ASN A 1 101 ? 37.730 7.861 -52.916 1.00 46.44 101 ASN A O 1
ATOM 774 N N . THR A 1 102 ? 38.893 6.872 -51.287 1.00 49.31 102 THR A N 1
ATOM 775 C CA . THR A 1 102 ? 37.827 6.896 -50.274 1.00 49.31 102 THR A CA 1
ATOM 776 C C . THR A 1 102 ? 37.791 8.235 -49.527 1.00 49.31 102 THR A C 1
ATOM 778 O O . THR A 1 102 ? 36.740 8.636 -49.033 1.00 49.31 102 THR A O 1
ATOM 781 N N . ALA A 1 103 ? 38.908 8.976 -49.525 1.00 46.47 103 ALA A N 1
ATOM 782 C CA . ALA A 1 103 ? 39.068 10.274 -48.863 1.00 46.47 103 ALA A CA 1
ATOM 783 C C . ALA A 1 103 ? 38.330 11.446 -49.550 1.00 46.47 103 ALA A C 1
ATOM 785 O O . ALA A 1 103 ? 37.935 12.389 -48.865 1.00 46.47 103 ALA A O 1
ATOM 786 N N . ASP A 1 104 ? 38.088 11.371 -50.864 1.00 51.62 104 ASP A N 1
ATOM 787 C CA . ASP A 1 104 ? 37.467 12.446 -51.667 1.00 51.62 104 ASP A CA 1
ATOM 788 C C . ASP A 1 104 ? 35.936 12.347 -51.780 1.00 51.62 104 ASP A C 1
ATOM 790 O O . ASP A 1 104 ? 35.288 13.175 -52.422 1.00 51.62 104 ASP A O 1
ATOM 794 N N . ARG A 1 105 ? 35.314 11.334 -51.164 1.00 65.62 105 ARG A N 1
ATOM 795 C CA . ARG A 1 105 ? 33.862 11.140 -51.241 1.00 65.62 105 ARG A CA 1
ATOM 796 C C . ARG A 1 105 ? 33.168 11.824 -50.051 1.00 65.62 105 ARG A C 1
ATOM 798 O O . ARG A 1 105 ? 33.313 11.357 -48.919 1.00 65.62 105 ARG A O 1
ATOM 805 N N . PRO A 1 106 ? 32.337 12.862 -50.267 1.00 68.88 106 PRO A N 1
ATOM 806 C CA . PRO A 1 106 ? 31.734 13.641 -49.182 1.00 68.88 106 PRO A CA 1
ATOM 807 C C . PRO A 1 106 ? 30.898 12.785 -48.219 1.00 68.88 106 PRO A C 1
ATOM 809 O O . PRO A 1 106 ? 30.924 13.002 -47.013 1.00 68.88 106 PRO A O 1
ATOM 812 N N . ARG A 1 107 ? 30.196 11.750 -48.702 1.00 71.38 107 ARG A N 1
ATOM 813 C CA . ARG A 1 107 ? 29.374 10.865 -47.850 1.00 71.38 107 ARG A CA 1
ATOM 814 C C . ARG A 1 107 ? 30.179 10.068 -46.816 1.00 71.38 107 ARG A C 1
ATOM 816 O O . ARG A 1 107 ? 29.690 9.872 -45.709 1.00 71.38 107 ARG A O 1
ATOM 823 N N . PHE A 1 108 ? 31.412 9.667 -47.126 1.00 74.88 108 PHE A N 1
ATOM 824 C CA . PHE A 1 108 ? 32.280 8.997 -46.150 1.00 74.88 108 PHE A CA 1
ATOM 825 C C . PHE A 1 108 ? 32.672 9.915 -45.001 1.00 74.88 108 PHE A C 1
ATOM 827 O O . PHE A 1 108 ? 32.683 9.496 -43.844 1.00 74.88 108 PHE A O 1
ATOM 834 N N . GLN A 1 109 ? 32.956 11.178 -45.318 1.00 78.50 109 GLN A N 1
ATOM 835 C CA . GLN A 1 109 ? 33.274 12.187 -44.316 1.00 78.50 109 GLN A CA 1
ATOM 836 C C . GLN A 1 109 ? 32.065 12.444 -43.407 1.00 78.50 109 GLN A C 1
ATOM 838 O O . GLN A 1 109 ? 32.227 12.519 -42.190 1.00 78.50 109 GLN A O 1
ATOM 843 N N . HIS A 1 110 ? 30.853 12.481 -43.971 1.00 83.06 110 HIS A N 1
ATOM 844 C CA . HIS A 1 110 ? 29.618 12.634 -43.200 1.00 83.06 110 HIS A CA 1
ATOM 845 C C . HIS A 1 110 ? 29.340 11.445 -42.265 1.00 83.06 110 HIS A C 1
ATOM 847 O O . HIS A 1 110 ? 29.062 11.660 -41.088 1.00 83.06 110 HIS A O 1
ATOM 853 N N . VAL A 1 111 ? 29.485 10.197 -42.731 1.00 87.25 111 VAL A N 1
ATOM 854 C CA . VAL A 1 111 ? 29.338 9.004 -41.870 1.00 87.25 111 VAL A CA 1
ATOM 855 C C . VAL A 1 111 ? 30.402 8.974 -40.776 1.00 87.25 111 VAL A C 1
ATOM 857 O O . VAL A 1 111 ? 30.090 8.721 -39.614 1.00 87.25 111 VAL A O 1
ATOM 860 N N . GLY A 1 112 ? 31.658 9.266 -41.121 1.00 85.69 112 GLY A N 1
ATOM 861 C CA . GLY A 1 112 ? 32.748 9.341 -40.151 1.00 85.69 112 GLY A CA 1
ATOM 862 C C . GLY A 1 112 ? 32.505 10.410 -39.083 1.00 85.69 112 GLY A C 1
ATOM 863 O O . GLY A 1 112 ? 32.772 10.170 -37.905 1.00 85.69 112 GLY A O 1
ATOM 864 N N . ALA A 1 113 ? 31.961 11.569 -39.466 1.00 87.75 113 ALA A N 1
ATOM 865 C CA . ALA A 1 113 ? 31.562 12.621 -38.535 1.00 87.75 113 ALA A CA 1
ATOM 866 C C . ALA A 1 113 ? 30.400 12.178 -37.628 1.00 87.75 113 ALA A C 1
ATOM 868 O O . ALA A 1 113 ? 30.497 12.343 -36.412 1.00 87.75 113 ALA A O 1
ATOM 869 N N . ALA A 1 114 ? 29.361 11.551 -38.188 1.00 90.56 114 ALA A N 1
ATOM 870 C CA . ALA A 1 114 ? 28.216 11.037 -37.436 1.00 90.56 114 ALA A CA 1
ATOM 871 C C . ALA A 1 114 ? 28.626 9.956 -36.418 1.00 90.56 114 ALA A C 1
ATOM 873 O O . ALA A 1 114 ? 28.259 10.021 -35.245 1.00 90.56 114 ALA A O 1
ATOM 874 N N . LEU A 1 115 ? 29.476 9.001 -36.818 1.00 91.38 115 LEU A N 1
ATOM 875 C CA . LEU A 1 115 ? 30.026 7.977 -35.922 1.00 91.38 115 LEU A CA 1
ATOM 876 C C . LEU A 1 115 ? 30.898 8.581 -34.813 1.00 91.38 115 LEU A C 1
ATOM 878 O O . LEU A 1 115 ? 30.837 8.135 -33.667 1.00 91.38 115 LEU A O 1
ATOM 882 N N . LYS A 1 116 ? 31.698 9.611 -35.121 1.00 91.12 116 LYS A N 1
ATOM 883 C CA . LYS A 1 116 ? 32.479 10.348 -34.111 1.00 91.12 116 LYS A CA 1
ATOM 884 C C . LYS A 1 116 ? 31.564 11.084 -33.129 1.00 91.12 116 LYS A C 1
ATOM 886 O O . LYS A 1 116 ? 31.816 11.021 -31.927 1.00 91.12 116 LYS A O 1
ATOM 891 N N . GLY A 1 117 ? 30.488 11.706 -33.613 1.00 90.44 117 GLY A N 1
ATOM 892 C CA . GLY A 1 117 ? 29.452 12.317 -32.775 1.00 90.44 117 GLY A CA 1
ATOM 893 C C . GLY A 1 117 ? 28.780 11.297 -31.851 1.00 90.44 117 GLY A C 1
ATOM 894 O O . GLY A 1 117 ? 28.695 11.512 -30.640 1.00 90.44 117 GLY A O 1
ATOM 895 N N . LEU A 1 118 ? 28.412 10.128 -32.386 1.00 90.88 118 LEU A N 1
ATOM 896 C CA . LEU A 1 118 ? 27.881 9.021 -31.595 1.00 90.88 118 LEU A CA 1
ATOM 897 C C . LEU A 1 118 ? 28.891 8.541 -30.539 1.00 90.88 118 LEU A C 1
ATOM 899 O O . LEU A 1 118 ? 28.524 8.395 -29.377 1.00 90.88 118 LEU A O 1
ATOM 903 N N . CYS A 1 119 ? 30.166 8.366 -30.896 1.00 90.38 119 CYS A N 1
ATOM 904 C CA . CYS A 1 119 ? 31.231 7.963 -29.971 1.00 90.38 119 CYS A CA 1
ATOM 905 C C . CYS A 1 119 ? 31.382 8.935 -28.785 1.00 90.38 119 CYS A C 1
ATOM 907 O O . CYS A 1 119 ? 31.515 8.498 -27.642 1.00 90.38 119 CYS A O 1
ATOM 909 N N . GLN A 1 120 ? 31.305 10.246 -29.035 1.00 88.94 120 GLN A N 1
ATOM 910 C CA . GLN A 1 120 ? 31.356 11.273 -27.987 1.00 88.94 120 GLN A CA 1
ATOM 911 C C . GLN A 1 120 ? 30.126 11.219 -27.073 1.00 88.94 120 GLN A C 1
ATOM 913 O O . GLN A 1 120 ? 30.253 11.249 -25.850 1.00 88.94 120 GLN A O 1
ATOM 918 N N . SER A 1 121 ? 28.935 11.089 -27.661 1.00 84.81 121 SER A N 1
ATOM 919 C CA . SER A 1 121 ? 27.676 10.984 -26.914 1.00 84.81 121 SER A CA 1
ATOM 920 C C . SER A 1 121 ? 27.580 9.689 -26.084 1.00 84.81 121 SER A C 1
ATOM 922 O O . SER A 1 121 ? 26.995 9.670 -25.003 1.00 84.81 121 SER A O 1
ATOM 924 N N . ALA A 1 122 ? 28.233 8.616 -26.538 1.00 84.06 122 ALA A N 1
ATOM 925 C CA . ALA A 1 122 ? 28.276 7.315 -25.883 1.00 84.06 122 ALA A CA 1
ATOM 926 C C . ALA A 1 122 ? 29.206 7.250 -24.656 1.00 84.06 122 ALA A C 1
ATOM 928 O O . ALA A 1 122 ? 29.368 6.169 -24.094 1.00 84.06 122 ALA A O 1
ATOM 929 N N . GLY A 1 123 ? 29.792 8.363 -24.196 1.00 78.62 123 GLY A N 1
ATOM 930 C CA . GLY A 1 123 ? 30.680 8.389 -23.022 1.00 78.62 123 GLY A CA 1
ATOM 931 C C . GLY A 1 123 ? 30.049 7.859 -21.723 1.00 78.62 123 GLY A C 1
ATOM 932 O O . GLY A 1 123 ? 30.764 7.406 -20.833 1.00 78.62 123 GLY A O 1
ATOM 933 N N . VAL A 1 124 ? 28.713 7.840 -21.630 1.00 78.31 124 VAL A N 1
ATOM 934 C CA . VAL A 1 124 ? 27.958 7.218 -20.521 1.00 78.31 124 VAL A CA 1
ATOM 935 C C . VAL A 1 124 ? 28.107 5.686 -20.512 1.00 78.31 124 VAL A C 1
ATOM 937 O O . VAL A 1 124 ? 27.977 5.047 -19.470 1.00 78.31 124 VAL A O 1
ATOM 940 N N . PHE A 1 125 ? 28.440 5.090 -21.659 1.00 83.25 125 PHE A N 1
ATOM 941 C CA . PHE A 1 125 ? 28.597 3.653 -21.856 1.00 83.25 125 PHE A CA 1
ATOM 942 C C . PHE A 1 125 ? 29.970 3.329 -22.472 1.00 83.25 125 PHE A C 1
ATOM 944 O O . PHE A 1 125 ? 30.083 3.159 -23.689 1.00 83.25 125 PHE A O 1
ATOM 951 N N . PRO A 1 126 ? 31.022 3.135 -21.655 1.00 86.81 126 PRO A N 1
ATOM 952 C CA . PRO A 1 126 ? 32.358 2.789 -22.151 1.00 86.81 126 PRO A CA 1
ATOM 953 C C . PRO A 1 126 ? 32.406 1.584 -23.116 1.00 86.81 126 PRO A C 1
ATOM 955 O O . PRO A 1 126 ? 33.151 1.634 -24.098 1.00 86.81 126 PRO A O 1
ATOM 958 N N . PRO A 1 127 ? 31.602 0.509 -22.928 1.00 87.19 127 PRO A N 1
ATOM 959 C CA . PRO A 1 127 ? 31.534 -0.579 -23.902 1.00 87.19 127 PRO A CA 1
ATOM 960 C C . PRO A 1 127 ? 31.052 -0.128 -25.284 1.00 87.19 127 PRO A C 1
ATOM 962 O O . PRO A 1 127 ? 31.560 -0.632 -26.280 1.00 87.19 127 PRO A O 1
ATOM 965 N N . LEU A 1 128 ? 30.105 0.814 -25.346 1.00 87.38 128 LEU A N 1
ATOM 966 C CA . LEU A 1 128 ? 29.572 1.363 -26.591 1.00 87.38 128 LEU A CA 1
ATOM 967 C C . LEU A 1 128 ? 30.622 2.194 -27.329 1.00 87.38 128 LEU A C 1
ATOM 969 O O . LEU A 1 128 ? 30.840 2.001 -28.523 1.00 87.38 128 LEU A O 1
ATOM 973 N N . GLN A 1 129 ? 31.328 3.052 -26.596 1.00 89.88 129 GLN A N 1
ATOM 974 C CA . GLN A 1 129 ? 32.395 3.890 -27.135 1.00 89.88 129 GLN A CA 1
ATOM 975 C C . GLN A 1 129 ? 33.507 3.062 -27.805 1.00 89.88 129 GLN A C 1
ATOM 977 O O . GLN A 1 129 ? 33.940 3.378 -28.916 1.00 89.88 129 GLN A O 1
ATOM 982 N N . ALA A 1 130 ? 33.931 1.965 -27.167 1.00 89.25 130 ALA A N 1
ATOM 983 C CA . ALA A 1 130 ? 34.935 1.058 -27.723 1.00 89.25 130 ALA A CA 1
ATOM 984 C C . ALA A 1 130 ? 34.472 0.424 -29.048 1.00 89.25 130 ALA A C 1
ATOM 986 O O . ALA A 1 130 ? 35.223 0.405 -30.020 1.00 89.25 130 ALA A O 1
ATOM 987 N N . ILE A 1 131 ? 33.212 -0.021 -29.113 1.00 90.56 131 ILE A N 1
ATOM 988 C CA . ILE A 1 131 ? 32.631 -0.623 -30.322 1.00 90.56 131 ILE A CA 1
ATOM 989 C C . ILE A 1 131 ? 32.567 0.384 -31.468 1.00 90.56 131 ILE A C 1
ATOM 991 O O . ILE A 1 131 ? 32.937 0.060 -32.591 1.00 90.56 131 ILE A O 1
ATOM 995 N N . ILE A 1 132 ? 32.098 1.605 -31.203 1.00 90.88 132 ILE A N 1
ATOM 996 C CA . ILE A 1 132 ? 31.980 2.634 -32.243 1.00 90.88 132 ILE A CA 1
ATOM 997 C C . ILE A 1 132 ? 33.368 3.021 -32.756 1.00 90.88 132 ILE A C 1
ATOM 999 O O . ILE A 1 132 ? 33.543 3.210 -33.955 1.00 90.88 132 ILE A O 1
ATOM 1003 N N . THR A 1 133 ? 34.371 3.067 -31.877 1.00 90.81 133 THR A N 1
ATOM 1004 C CA . THR A 1 133 ? 35.767 3.311 -32.269 1.00 90.81 133 THR A CA 1
ATOM 1005 C C . THR A 1 133 ? 36.287 2.215 -33.207 1.00 90.81 133 THR A C 1
ATOM 1007 O O . THR A 1 133 ? 36.882 2.516 -34.242 1.00 90.81 133 THR A O 1
ATOM 1010 N N . ASP A 1 134 ? 35.998 0.947 -32.899 1.00 89.50 134 ASP A N 1
ATOM 1011 C CA . ASP A 1 134 ? 36.316 -0.187 -33.774 1.00 89.50 134 ASP A CA 1
ATOM 1012 C C . ASP A 1 134 ? 35.611 -0.093 -35.139 1.00 89.50 134 ASP A C 1
ATOM 1014 O O . ASP A 1 134 ? 36.210 -0.399 -36.173 1.00 89.50 134 ASP A O 1
ATOM 1018 N N . VAL A 1 135 ? 34.351 0.351 -35.157 1.00 90.44 135 VAL A N 1
ATOM 1019 C CA . VAL A 1 135 ? 33.576 0.569 -36.388 1.00 90.44 135 VAL A CA 1
ATOM 1020 C C . VAL A 1 135 ? 34.166 1.712 -37.216 1.00 90.44 135 VAL A C 1
ATOM 1022 O O . VAL A 1 135 ? 34.356 1.539 -38.418 1.00 90.44 135 VAL A O 1
ATOM 1025 N N . ILE A 1 136 ? 34.532 2.840 -36.596 1.00 90.00 136 ILE A N 1
ATOM 1026 C CA . ILE A 1 136 ? 35.188 3.973 -37.274 1.00 90.00 136 ILE A CA 1
ATOM 1027 C C . ILE A 1 136 ? 36.450 3.499 -38.007 1.00 90.00 136 ILE A C 1
ATOM 1029 O O . ILE A 1 136 ? 36.611 3.796 -39.189 1.00 90.00 136 ILE A O 1
ATOM 1033 N N . SER A 1 137 ? 37.287 2.682 -37.359 1.00 88.75 137 SER A N 1
ATOM 1034 C CA . SER A 1 137 ? 38.498 2.127 -37.984 1.00 88.75 137 SER A CA 1
ATOM 1035 C C . SER A 1 137 ? 38.198 1.254 -39.215 1.00 88.75 137 SER A C 1
ATOM 1037 O O . SER A 1 137 ? 38.949 1.274 -40.196 1.00 88.75 137 SER A O 1
ATOM 1039 N N . CYS A 1 138 ? 37.081 0.517 -39.207 1.00 86.81 138 CYS A N 1
ATOM 1040 C CA . CYS A 1 138 ? 36.633 -0.256 -40.368 1.00 86.81 138 CYS A CA 1
ATOM 1041 C C . CYS A 1 138 ? 36.154 0.648 -41.513 1.00 86.81 138 CYS A C 1
ATOM 1043 O O . CYS A 1 138 ? 36.363 0.316 -42.673 1.00 86.81 138 CYS A O 1
ATOM 1045 N N . PHE A 1 139 ? 35.519 1.784 -41.217 1.00 82.50 139 PHE A N 1
ATOM 1046 C CA . PHE A 1 139 ? 35.031 2.717 -42.241 1.00 82.50 139 PHE A CA 1
ATOM 1047 C C . PHE A 1 139 ? 36.137 3.562 -42.871 1.00 82.50 139 PHE A C 1
ATOM 1049 O O . PHE A 1 139 ? 36.096 3.807 -44.072 1.00 82.50 139 PHE A O 1
ATOM 1056 N N . GLU A 1 140 ? 37.156 3.948 -42.103 1.00 80.75 140 GLU A N 1
ATOM 1057 C CA . GLU A 1 140 ? 38.329 4.670 -42.623 1.00 80.75 140 GLU A CA 1
ATOM 1058 C C . GLU A 1 140 ? 39.130 3.844 -43.647 1.00 80.75 140 GLU A C 1
ATOM 1060 O O . GLU A 1 140 ? 39.915 4.394 -44.417 1.00 80.75 140 GLU A O 1
ATOM 1065 N N . THR A 1 141 ? 38.918 2.525 -43.680 1.00 75.75 141 THR A N 1
ATOM 1066 C CA . THR A 1 141 ? 39.620 1.582 -44.563 1.00 75.75 141 THR A CA 1
ATOM 1067 C C . THR A 1 141 ? 38.715 0.891 -45.582 1.00 75.75 141 THR A C 1
ATOM 1069 O O . THR A 1 141 ? 39.169 -0.004 -46.290 1.00 75.75 141 THR A O 1
ATOM 1072 N N . LEU A 1 142 ? 37.451 1.314 -45.687 1.00 77.06 142 LEU A N 1
ATOM 1073 C CA . LEU A 1 142 ? 36.478 0.749 -46.620 1.00 77.06 142 LEU A CA 1
ATOM 1074 C C . LEU A 1 142 ? 36.787 1.164 -48.061 1.00 77.06 142 LEU A C 1
ATOM 1076 O O . LEU A 1 142 ? 36.679 2.340 -48.382 1.00 77.06 142 LEU A O 1
ATOM 1080 N N . GLU A 1 143 ? 37.076 0.206 -48.940 1.00 73.12 143 GLU A N 1
ATOM 1081 C CA . GLU A 1 143 ? 37.187 0.416 -50.389 1.00 73.12 143 GLU A CA 1
ATOM 1082 C C . GLU A 1 143 ? 35.827 0.156 -51.073 1.00 73.12 143 GLU A C 1
ATOM 1084 O O . GLU A 1 143 ? 35.263 -0.931 -50.936 1.00 73.12 143 GLU A O 1
ATOM 1089 N N . ILE A 1 144 ? 35.276 1.145 -51.797 1.00 68.62 144 ILE A N 1
ATOM 1090 C CA . ILE A 1 144 ? 34.020 0.973 -52.555 1.00 68.62 144 ILE A CA 1
ATOM 1091 C C . ILE A 1 144 ? 34.310 0.313 -53.900 1.00 68.62 144 ILE A C 1
ATOM 1093 O O . ILE A 1 144 ? 35.077 0.837 -54.706 1.00 68.62 144 ILE A O 1
ATOM 1097 N N . ASP A 1 145 ? 33.620 -0.793 -54.163 1.00 68.44 145 ASP A N 1
ATOM 1098 C CA . ASP A 1 145 ? 33.577 -1.421 -55.480 1.00 68.44 145 ASP A CA 1
ATOM 1099 C C . ASP A 1 145 ? 32.507 -0.758 -56.362 1.00 68.44 145 ASP A C 1
ATOM 1101 O O . ASP A 1 145 ? 31.374 -0.560 -55.916 1.00 68.44 145 ASP A O 1
ATOM 1105 N N . SER A 1 146 ? 32.839 -0.460 -57.622 1.00 70.81 146 SER A N 1
ATOM 1106 C CA . SER A 1 146 ? 31.906 0.133 -58.592 1.00 70.81 146 SER A CA 1
ATOM 1107 C C . SER A 1 146 ? 30.688 -0.753 -58.877 1.00 70.81 146 SER A C 1
ATOM 1109 O O . SER A 1 146 ? 29.631 -0.249 -59.245 1.00 70.81 146 SER A O 1
ATOM 1111 N N . THR A 1 147 ? 30.799 -2.066 -58.659 1.00 74.44 147 THR A N 1
ATOM 1112 C CA . THR A 1 147 ? 29.715 -3.043 -58.852 1.00 74.44 147 THR A CA 1
ATOM 1113 C C . THR A 1 147 ? 28.616 -2.914 -57.791 1.00 74.44 147 THR A C 1
ATOM 1115 O O . THR A 1 147 ? 27.450 -3.175 -58.074 1.00 74.44 147 THR A O 1
ATOM 1118 N N . TYR A 1 148 ? 28.975 -2.486 -56.577 1.00 73.25 148 TYR A N 1
ATOM 1119 C CA . TYR A 1 148 ? 28.082 -2.393 -55.413 1.00 73.25 148 TYR A CA 1
ATOM 1120 C C . TYR A 1 148 ? 27.898 -0.950 -54.926 1.00 73.25 148 TYR A C 1
ATOM 1122 O O . TYR A 1 148 ? 27.444 -0.718 -53.806 1.00 73.25 148 TYR A O 1
ATOM 1130 N N . GLU A 1 149 ? 28.269 0.031 -55.747 1.00 78.69 149 GLU A N 1
ATOM 1131 C CA . GLU A 1 149 ? 28.333 1.442 -55.367 1.00 78.69 149 GLU A CA 1
ATOM 1132 C C . GLU A 1 149 ? 27.001 1.964 -54.814 1.00 78.69 149 GLU A C 1
ATOM 1134 O O . GLU A 1 149 ? 26.978 2.598 -53.762 1.00 78.69 149 GLU A O 1
ATOM 1139 N N . THR A 1 150 ? 25.882 1.610 -55.446 1.00 82.31 150 THR A N 1
ATOM 1140 C CA . THR A 1 150 ? 24.531 1.970 -54.988 1.00 82.31 150 THR A CA 1
ATOM 1141 C C . THR A 1 150 ? 24.175 1.350 -53.636 1.00 82.31 150 THR A C 1
ATOM 1143 O O . THR A 1 150 ? 23.552 2.003 -52.799 1.00 82.31 150 THR A O 1
ATOM 1146 N N . GLU A 1 151 ? 24.587 0.105 -53.389 1.00 84.25 151 GLU A N 1
ATOM 1147 C CA . GLU A 1 151 ? 24.326 -0.602 -52.132 1.00 84.25 151 GLU A CA 1
ATOM 1148 C C . GLU A 1 151 ? 25.160 -0.032 -50.979 1.00 84.25 151 GLU A C 1
ATOM 1150 O O . GLU A 1 151 ? 24.641 0.146 -49.876 1.00 84.25 151 GLU A O 1
ATOM 1155 N N . TYR A 1 152 ? 26.428 0.303 -51.236 1.00 83.56 152 TYR A N 1
ATOM 1156 C CA . TYR A 1 152 ? 27.282 0.994 -50.269 1.00 83.56 152 TYR A CA 1
ATOM 1157 C C . TYR A 1 152 ? 26.786 2.410 -49.988 1.00 83.56 152 TYR A C 1
ATOM 1159 O O . TYR A 1 152 ? 26.777 2.837 -48.836 1.00 83.56 152 TYR A O 1
ATOM 1167 N N . GLU A 1 153 ? 26.338 3.140 -51.008 1.00 84.00 153 GLU A N 1
ATOM 1168 C CA . GLU A 1 153 ? 25.782 4.477 -50.829 1.00 84.00 153 GLU A CA 1
ATOM 1169 C C . GLU A 1 153 ? 24.526 4.488 -49.954 1.00 84.00 153 GLU A C 1
ATOM 1171 O O . GLU A 1 153 ? 24.413 5.349 -49.078 1.00 84.00 153 GLU A O 1
ATOM 1176 N N . ALA A 1 154 ? 23.609 3.540 -50.166 1.00 87.31 154 ALA A N 1
ATOM 1177 C CA . ALA A 1 154 ? 22.416 3.389 -49.338 1.00 87.31 154 ALA A CA 1
ATOM 1178 C C . ALA A 1 154 ? 22.785 3.045 -47.885 1.00 87.31 154 ALA A C 1
ATOM 1180 O O . ALA A 1 154 ? 22.313 3.695 -46.954 1.00 87.31 154 ALA A O 1
ATOM 1181 N N . LEU A 1 155 ? 23.697 2.087 -47.697 1.00 89.88 155 LEU A N 1
ATOM 1182 C CA . LEU A 1 155 ? 24.187 1.664 -46.384 1.00 89.88 155 LEU A CA 1
ATOM 1183 C C . LEU A 1 155 ? 24.849 2.806 -45.604 1.00 89.88 155 LEU A C 1
ATOM 1185 O O . LEU A 1 155 ? 24.599 2.977 -44.412 1.00 89.88 155 LEU A O 1
ATOM 1189 N N . LEU A 1 156 ? 25.692 3.598 -46.271 1.00 88.00 156 LEU A N 1
ATOM 1190 C CA . LEU A 1 156 ? 26.354 4.754 -45.669 1.00 88.00 156 LEU A CA 1
ATOM 1191 C C . LEU A 1 156 ? 25.329 5.805 -45.227 1.00 88.00 156 LEU A C 1
ATOM 1193 O O . LEU A 1 156 ? 25.428 6.316 -44.114 1.00 88.00 156 LEU A O 1
ATOM 1197 N N . LEU A 1 157 ? 24.319 6.093 -46.050 1.00 89.19 157 LEU A N 1
ATOM 1198 C CA . LEU A 1 157 ? 23.259 7.036 -45.688 1.00 89.19 157 LEU A CA 1
ATOM 1199 C C . LEU A 1 157 ? 22.444 6.556 -44.475 1.00 89.19 157 LEU A C 1
ATOM 1201 O O . LEU A 1 157 ? 22.154 7.342 -43.567 1.00 89.19 157 LEU A O 1
ATOM 1205 N N . GLU A 1 158 ? 22.097 5.269 -44.431 1.00 91.44 158 GLU A N 1
ATOM 1206 C CA . GLU A 1 158 ? 21.373 4.682 -43.300 1.00 91.44 158 GLU A CA 1
ATOM 1207 C C . GLU A 1 158 ? 22.210 4.708 -42.021 1.00 91.44 158 GLU A C 1
ATOM 1209 O O . GLU A 1 158 ? 21.725 5.145 -40.978 1.00 91.44 158 GLU A O 1
ATOM 1214 N N . LEU A 1 159 ? 23.485 4.325 -42.096 1.00 91.62 159 LEU A N 1
ATOM 1215 C CA . LEU A 1 159 ? 24.392 4.386 -40.953 1.00 91.62 159 LEU A CA 1
ATOM 1216 C C . LEU A 1 159 ? 24.613 5.809 -40.456 1.00 91.62 159 LEU A C 1
ATOM 1218 O O . LEU A 1 159 ? 24.660 6.003 -39.242 1.00 91.62 159 LEU A O 1
ATOM 1222 N N . GLN A 1 160 ? 24.713 6.799 -41.347 1.00 92.62 160 GLN A N 1
ATOM 1223 C CA . GLN A 1 160 ? 24.773 8.202 -40.943 1.00 92.62 160 GLN A CA 1
ATOM 1224 C C . GLN A 1 160 ? 23.524 8.575 -40.135 1.00 92.62 160 GLN A C 1
ATOM 1226 O O . GLN A 1 160 ? 23.632 9.011 -38.992 1.00 92.62 160 GLN A O 1
ATOM 1231 N N . THR A 1 161 ? 22.343 8.307 -40.698 1.00 93.19 161 THR A N 1
ATOM 1232 C CA . THR A 1 161 ? 21.044 8.643 -40.095 1.00 93.19 161 THR A CA 1
ATOM 1233 C C . THR A 1 161 ? 20.849 7.965 -38.735 1.00 93.19 161 THR A C 1
ATOM 1235 O O . THR A 1 161 ? 20.427 8.598 -37.765 1.00 93.19 161 THR A O 1
ATOM 1238 N N . LEU A 1 162 ? 21.185 6.674 -38.641 1.00 93.81 162 LEU A N 1
ATOM 1239 C CA . LEU A 1 162 ? 21.140 5.914 -37.393 1.00 93.81 162 LEU A CA 1
ATOM 1240 C C . LEU A 1 162 ? 22.134 6.466 -36.369 1.00 93.81 162 LEU A C 1
ATOM 1242 O O . LEU A 1 162 ? 21.777 6.592 -35.201 1.00 93.81 162 LEU A O 1
ATOM 1246 N N . SER A 1 163 ? 23.354 6.815 -36.789 1.00 92.75 163 SER A N 1
ATOM 1247 C CA . SER A 1 163 ? 24.379 7.347 -35.883 1.00 92.75 163 SER A CA 1
ATOM 1248 C C . SER A 1 163 ? 23.964 8.692 -35.293 1.00 92.75 163 SER A C 1
ATOM 1250 O O . SER A 1 163 ? 24.063 8.870 -34.080 1.00 92.75 163 SER A O 1
ATOM 1252 N N . ASP A 1 164 ? 23.434 9.597 -36.120 1.00 92.25 164 ASP A N 1
ATOM 1253 C CA . ASP A 1 164 ? 22.946 10.908 -35.682 1.00 92.25 164 ASP A CA 1
ATOM 1254 C C . ASP A 1 164 ? 21.759 10.769 -34.712 1.00 92.25 164 ASP A C 1
ATOM 1256 O O . ASP A 1 164 ? 21.719 11.411 -33.659 1.00 92.25 164 ASP A O 1
ATOM 1260 N N . SER A 1 165 ? 20.809 9.876 -35.016 1.00 90.69 165 SER A N 1
ATOM 1261 C CA . SER A 1 165 ? 19.667 9.599 -34.135 1.00 90.69 165 SER A CA 1
ATOM 1262 C C . SER A 1 165 ? 20.106 8.987 -32.801 1.00 90.69 165 SER A C 1
ATOM 1264 O O . SER A 1 165 ? 19.696 9.444 -31.731 1.00 90.69 165 SER A O 1
ATOM 1266 N N . LEU A 1 166 ? 20.980 7.980 -32.836 1.00 90.06 166 LEU A N 1
ATOM 1267 C CA . LEU A 1 166 ? 21.516 7.349 -31.633 1.00 90.06 166 LEU A CA 1
ATOM 1268 C C . LEU A 1 166 ? 22.303 8.344 -30.778 1.00 90.06 166 LEU A C 1
ATOM 1270 O O . LEU A 1 166 ? 22.177 8.305 -29.555 1.00 90.06 166 LEU A O 1
ATOM 1274 N N . ALA A 1 167 ? 23.039 9.275 -31.392 1.00 90.19 167 ALA A N 1
ATOM 1275 C CA . ALA A 1 167 ? 23.794 10.284 -30.657 1.00 90.19 167 ALA A CA 1
ATOM 1276 C C . ALA A 1 167 ? 22.887 11.196 -29.814 1.00 90.19 167 ALA A C 1
ATOM 1278 O O . ALA A 1 167 ? 23.278 11.660 -28.742 1.00 90.19 167 ALA A O 1
ATOM 1279 N N . TYR A 1 168 ? 21.647 11.406 -30.262 1.00 86.00 168 TYR A N 1
ATOM 1280 C CA . TYR A 1 168 ? 20.636 12.150 -29.518 1.00 86.00 168 TYR A CA 1
ATOM 1281 C C . TYR A 1 168 ? 19.972 11.324 -28.399 1.00 86.00 168 TYR A C 1
ATOM 1283 O O . TYR A 1 168 ? 19.737 11.842 -27.301 1.00 86.00 168 TYR A O 1
ATOM 1291 N N . HIS A 1 169 ? 19.657 10.048 -28.655 1.00 83.00 169 HIS A N 1
ATOM 1292 C CA . HIS A 1 169 ? 18.852 9.211 -27.749 1.00 83.00 169 HIS A CA 1
ATOM 1293 C C . HIS A 1 169 ? 19.661 8.445 -26.691 1.00 83.00 169 HIS A C 1
ATOM 1295 O O . HIS A 1 169 ? 19.197 8.293 -25.558 1.00 83.00 169 HIS A O 1
ATOM 1301 N N . VAL A 1 170 ? 20.871 7.985 -27.019 1.00 82.81 170 VAL A N 1
ATOM 1302 C CA . VAL A 1 170 ? 21.712 7.170 -26.123 1.00 82.81 170 VAL A CA 1
ATOM 1303 C C . VAL A 1 170 ? 22.057 7.893 -24.812 1.00 82.81 170 VAL A C 1
ATOM 1305 O O . VAL A 1 170 ? 21.872 7.282 -23.761 1.00 82.81 170 VAL A O 1
ATOM 1308 N N . PRO A 1 171 ? 22.460 9.183 -24.795 1.00 82.44 171 PRO A N 1
ATOM 1309 C CA . PRO A 1 171 ? 22.768 9.881 -23.540 1.00 82.44 171 PRO A CA 1
ATOM 1310 C C . PRO A 1 171 ? 21.570 10.028 -22.594 1.00 82.44 171 PRO A C 1
ATOM 1312 O O . PRO A 1 171 ? 21.744 10.274 -21.403 1.00 82.44 171 PRO A O 1
ATOM 1315 N N . ARG A 1 172 ? 20.347 9.926 -23.127 1.00 79.62 172 ARG A N 1
ATOM 1316 C CA . ARG A 1 172 ? 19.090 10.086 -22.379 1.00 79.62 172 ARG A CA 1
ATOM 1317 C C . ARG A 1 172 ? 18.578 8.774 -21.788 1.00 79.62 172 ARG A C 1
ATOM 1319 O O . ARG A 1 172 ? 17.606 8.799 -21.040 1.00 79.62 172 ARG A O 1
ATOM 1326 N N . SER A 1 173 ? 19.220 7.658 -22.122 1.00 76.19 173 SER A N 1
ATOM 1327 C CA . SER A 1 173 ? 18.850 6.316 -21.679 1.00 76.19 173 SER A CA 1
ATOM 1328 C C . SER A 1 173 ? 19.888 5.842 -20.662 1.00 76.19 173 SER A C 1
ATOM 1330 O O . SER A 1 173 ? 21.060 5.715 -20.999 1.00 76.19 173 SER A O 1
ATOM 1332 N N . ASN A 1 174 ? 19.498 5.605 -19.408 1.00 72.12 174 ASN A N 1
ATOM 1333 C CA . ASN A 1 174 ? 20.416 5.180 -18.339 1.00 72.12 174 ASN A CA 1
ATOM 1334 C C . ASN A 1 174 ? 19.916 3.948 -17.566 1.00 72.12 174 ASN A C 1
ATOM 1336 O O . ASN A 1 174 ? 20.300 3.727 -16.417 1.00 72.12 174 ASN A O 1
ATOM 1340 N N . SER A 1 175 ? 19.065 3.136 -18.196 1.00 79.06 175 SER A N 1
ATOM 1341 C CA . SER A 1 175 ? 18.488 1.949 -17.575 1.00 79.06 175 SER A CA 1
ATOM 1342 C C . SER A 1 175 ? 19.431 0.735 -17.598 1.00 79.06 175 SER A C 1
ATOM 1344 O O . SER A 1 175 ? 20.357 0.620 -18.412 1.00 79.06 175 SER A O 1
ATOM 1346 N N . ALA A 1 176 ? 19.159 -0.236 -16.720 1.00 79.75 176 ALA A N 1
ATOM 1347 C CA . ALA A 1 176 ? 19.828 -1.537 -16.751 1.00 79.75 176 ALA A CA 1
ATOM 1348 C C . ALA A 1 176 ? 19.561 -2.287 -18.073 1.00 79.75 176 ALA A C 1
ATOM 1350 O O . ALA A 1 176 ? 20.470 -2.902 -18.627 1.00 79.75 176 ALA A O 1
ATOM 1351 N N . HIS A 1 177 ? 18.349 -2.159 -18.628 1.00 81.06 177 HIS A N 1
ATOM 1352 C CA . HIS A 1 177 ? 17.981 -2.758 -19.912 1.00 81.06 177 HIS A CA 1
ATOM 1353 C C . HIS A 1 177 ? 18.862 -2.237 -21.059 1.00 81.06 177 HIS A C 1
ATOM 1355 O O . HIS A 1 177 ? 19.356 -3.024 -21.868 1.00 81.06 177 HIS A O 1
ATOM 1361 N N . MET A 1 178 ? 19.127 -0.927 -21.100 1.00 84.81 178 MET A N 1
ATOM 1362 C CA . MET A 1 178 ? 20.024 -0.323 -22.089 1.00 84.81 178 MET A CA 1
ATOM 1363 C C . MET A 1 178 ? 21.444 -0.908 -22.013 1.00 84.81 178 MET A C 1
ATOM 1365 O O . MET A 1 178 ? 22.061 -1.206 -23.037 1.00 84.81 178 MET A O 1
ATOM 1369 N N . SER A 1 179 ? 21.942 -1.158 -20.800 1.00 86.31 179 SER A N 1
ATOM 1370 C CA . SER A 1 179 ? 23.266 -1.761 -20.583 1.00 86.31 179 SER A CA 1
ATOM 1371 C C . SER A 1 179 ? 23.363 -3.190 -21.145 1.00 86.31 179 SER A C 1
ATOM 1373 O O . SER A 1 179 ? 24.365 -3.553 -21.777 1.00 86.31 179 SER A O 1
ATOM 1375 N N . ASP A 1 180 ? 22.306 -3.990 -20.990 1.00 86.12 180 ASP A N 1
ATOM 1376 C CA . ASP A 1 180 ? 22.222 -5.336 -21.568 1.00 86.12 180 ASP A CA 1
ATOM 1377 C C . ASP A 1 180 ? 22.149 -5.292 -23.101 1.00 86.12 180 ASP A C 1
ATOM 1379 O O . ASP A 1 180 ? 22.830 -6.067 -23.785 1.00 86.12 180 ASP A O 1
ATOM 1383 N N . CYS A 1 181 ? 21.379 -4.351 -23.659 1.00 86.69 181 CYS A N 1
ATOM 1384 C CA . CYS A 1 181 ? 21.281 -4.140 -25.105 1.00 86.69 181 CYS A CA 1
ATOM 1385 C C . CYS A 1 181 ? 22.646 -3.795 -25.710 1.00 86.69 181 CYS A C 1
ATOM 1387 O O . CYS A 1 181 ? 23.073 -4.423 -26.683 1.00 86.69 181 CYS A O 1
ATOM 1389 N N . ILE A 1 182 ? 23.384 -2.882 -25.075 1.00 87.62 182 ILE A N 1
ATOM 1390 C CA . ILE A 1 182 ? 24.743 -2.504 -25.480 1.00 87.62 182 ILE A CA 1
ATOM 1391 C C . ILE A 1 182 ? 25.695 -3.703 -25.409 1.00 87.62 182 ILE A C 1
ATOM 1393 O O . ILE A 1 182 ? 26.526 -3.885 -26.300 1.00 87.62 182 ILE A O 1
ATOM 1397 N N . THR A 1 183 ? 25.560 -4.572 -24.406 1.00 87.75 183 THR A N 1
ATOM 1398 C CA . THR A 1 183 ? 26.390 -5.782 -24.280 1.00 87.75 183 THR A CA 1
ATOM 1399 C C . THR A 1 183 ? 26.100 -6.800 -25.389 1.00 87.75 183 THR A C 1
ATOM 1401 O O . THR A 1 183 ? 27.030 -7.361 -25.979 1.00 87.75 183 THR A O 1
ATOM 1404 N N . ARG A 1 184 ? 24.823 -7.016 -25.736 1.00 86.75 184 ARG A N 1
ATOM 1405 C CA . ARG A 1 184 ? 24.439 -7.859 -26.884 1.00 86.75 184 ARG A CA 1
ATOM 1406 C C . ARG A 1 184 ? 24.982 -7.290 -28.190 1.00 86.75 184 ARG A C 1
ATOM 1408 O O . ARG A 1 184 ? 25.577 -8.021 -28.985 1.00 86.75 184 ARG A O 1
ATOM 1415 N N . MET A 1 185 ? 24.838 -5.982 -28.375 1.00 88.06 185 MET A N 1
ATOM 1416 C CA . MET A 1 185 ? 25.340 -5.285 -29.549 1.00 88.06 185 MET A CA 1
ATOM 1417 C C . MET A 1 185 ? 26.866 -5.365 -29.648 1.00 88.06 185 MET A C 1
ATOM 1419 O O . MET A 1 185 ? 27.374 -5.651 -30.728 1.00 88.06 185 MET A O 1
ATOM 1423 N N . LYS A 1 186 ? 27.598 -5.225 -28.534 1.00 89.56 186 LYS A N 1
ATOM 1424 C CA . LYS A 1 186 ? 29.056 -5.422 -28.476 1.00 89.56 186 LYS A CA 1
ATOM 1425 C C . LYS A 1 186 ? 29.476 -6.724 -29.116 1.00 89.56 186 LYS A C 1
ATOM 1427 O O . LYS A 1 186 ? 30.362 -6.740 -29.963 1.00 89.56 186 LYS A O 1
ATOM 1432 N N . LYS A 1 187 ? 28.824 -7.813 -28.718 1.00 88.75 187 LYS A N 1
ATOM 1433 C CA . LYS A 1 187 ? 29.119 -9.145 -29.237 1.00 88.75 187 LYS A CA 1
ATOM 1434 C C . LYS A 1 187 ? 28.801 -9.250 -30.730 1.00 88.75 187 LYS A C 1
ATOM 1436 O O . LYS A 1 187 ? 29.576 -9.853 -31.468 1.00 88.75 187 LYS A O 1
ATOM 1441 N N . SER A 1 188 ? 27.682 -8.665 -31.164 1.00 91.19 188 SER A N 1
ATOM 1442 C CA . SER A 1 188 ? 27.274 -8.660 -32.572 1.00 91.19 188 SER A CA 1
ATOM 1443 C C . SER A 1 188 ? 28.258 -7.879 -33.445 1.00 91.19 188 SER A C 1
ATOM 1445 O O . SER A 1 188 ? 28.797 -8.428 -34.402 1.00 91.19 188 SER A O 1
ATOM 1447 N N . ILE A 1 189 ? 28.567 -6.634 -33.077 1.00 91.81 189 ILE A N 1
ATOM 1448 C CA . ILE A 1 189 ? 29.446 -5.762 -33.859 1.00 91.81 189 ILE A CA 1
ATOM 1449 C C . ILE A 1 189 ? 30.887 -6.261 -33.825 1.00 91.81 189 ILE A C 1
ATOM 1451 O O . ILE A 1 189 ? 31.508 -6.318 -34.877 1.00 91.81 189 ILE A O 1
ATOM 1455 N N . ALA A 1 190 ? 31.399 -6.728 -32.681 1.00 91.00 190 ALA A N 1
ATOM 1456 C CA . ALA A 1 190 ? 32.739 -7.315 -32.618 1.00 91.00 190 ALA A CA 1
ATOM 1457 C C . ALA A 1 190 ? 32.898 -8.490 -33.598 1.00 91.00 190 ALA A C 1
ATOM 1459 O O . ALA A 1 190 ? 33.932 -8.605 -34.250 1.00 91.00 190 ALA A O 1
ATOM 1460 N N . LYS A 1 191 ? 31.858 -9.323 -33.765 1.00 91.69 191 LYS A N 1
ATOM 1461 C CA . LYS A 1 191 ? 31.855 -10.399 -34.765 1.00 91.69 191 LYS A CA 1
ATOM 1462 C C . LYS A 1 191 ? 31.953 -9.855 -36.196 1.00 91.69 191 LYS A C 1
ATOM 1464 O O . LYS A 1 191 ? 32.691 -10.427 -36.991 1.00 91.69 191 LYS A O 1
ATOM 1469 N N . GLN A 1 192 ? 31.226 -8.786 -36.527 1.00 92.56 192 GLN A N 1
ATOM 1470 C CA . GLN A 1 192 ? 31.268 -8.190 -37.871 1.00 92.56 192 GLN A CA 1
ATOM 1471 C C . GLN A 1 192 ? 32.603 -7.484 -38.142 1.00 92.56 192 GLN A C 1
ATOM 1473 O O . GLN A 1 192 ? 33.214 -7.694 -39.186 1.00 92.56 192 GLN A O 1
ATOM 1478 N N . THR A 1 193 ? 33.097 -6.711 -37.176 1.00 90.62 193 THR A N 1
ATOM 1479 C CA . THR A 1 193 ? 34.392 -6.028 -37.245 1.00 90.62 193 THR A CA 1
ATOM 1480 C C . THR A 1 193 ? 35.544 -7.025 -37.400 1.00 90.62 193 THR A C 1
ATOM 1482 O O . THR A 1 193 ? 36.461 -6.771 -38.175 1.00 90.62 193 THR A O 1
ATOM 1485 N N . GLU A 1 194 ? 35.489 -8.185 -36.738 1.00 89.88 194 GLU A N 1
ATOM 1486 C CA . GLU A 1 194 ? 36.490 -9.248 -36.904 1.00 89.88 194 GLU A CA 1
ATOM 1487 C C . GLU A 1 194 ? 36.505 -9.816 -38.332 1.00 89.88 194 GLU A C 1
ATOM 1489 O O . GLU A 1 194 ? 37.577 -10.039 -38.891 1.00 89.88 194 GLU A O 1
ATOM 1494 N N . VAL A 1 195 ? 35.336 -10.000 -38.960 1.00 88.31 195 VAL A N 1
ATOM 1495 C CA . VAL A 1 195 ? 35.250 -10.417 -40.372 1.00 88.31 195 VAL A CA 1
ATOM 1496 C C . VAL A 1 195 ? 35.915 -9.377 -41.273 1.00 88.31 195 VAL A C 1
ATOM 1498 O O . VAL A 1 195 ? 36.726 -9.742 -42.121 1.00 88.31 195 VAL A O 1
ATOM 1501 N N . ILE A 1 196 ? 35.641 -8.089 -41.058 1.00 87.44 196 ILE A N 1
ATOM 1502 C CA . ILE A 1 196 ? 36.223 -7.001 -41.859 1.00 87.44 196 ILE A CA 1
ATOM 1503 C C . ILE A 1 196 ? 37.750 -6.938 -41.670 1.00 87.44 196 ILE A C 1
ATOM 1505 O O . ILE A 1 196 ? 38.493 -6.928 -42.652 1.00 87.44 196 ILE A O 1
ATOM 1509 N N . LYS A 1 197 ? 38.237 -6.969 -40.420 1.00 86.38 197 LYS A N 1
ATOM 1510 C CA . LYS A 1 197 ? 39.673 -6.916 -40.084 1.00 86.38 197 LYS A CA 1
ATOM 1511 C C . LYS A 1 197 ? 40.438 -8.130 -40.625 1.00 86.38 197 LYS A C 1
ATOM 1513 O O . LYS A 1 197 ? 41.432 -7.967 -41.324 1.00 86.38 197 LYS A O 1
ATOM 1518 N N . LYS A 1 198 ? 39.938 -9.349 -40.399 1.00 85.19 198 LYS A N 1
ATOM 1519 C CA . LYS A 1 198 ? 40.575 -10.587 -40.879 1.00 85.19 198 LYS A CA 1
ATOM 1520 C C . LYS A 1 198 ? 40.720 -10.628 -42.399 1.00 85.19 198 LYS A C 1
ATOM 1522 O O . LYS A 1 198 ? 41.670 -11.218 -42.910 1.00 85.19 198 LYS A O 1
ATOM 1527 N N . ARG A 1 199 ? 39.764 -10.048 -43.127 1.00 76.50 199 ARG A N 1
ATOM 1528 C CA . ARG A 1 199 ? 39.801 -9.994 -44.594 1.00 76.50 199 ARG A CA 1
ATOM 1529 C C . ARG A 1 199 ? 40.713 -8.891 -45.116 1.00 76.50 199 ARG A C 1
ATOM 1531 O O . ARG A 1 199 ? 41.363 -9.113 -46.129 1.00 76.50 199 ARG A O 1
ATOM 1538 N N . ARG A 1 200 ? 40.836 -7.769 -44.401 1.00 73.56 200 ARG A N 1
ATOM 1539 C CA . ARG A 1 200 ? 41.820 -6.717 -44.700 1.00 73.56 200 ARG A CA 1
ATOM 1540 C C . ARG A 1 200 ? 43.258 -7.246 -44.698 1.00 73.56 200 ARG A C 1
ATOM 1542 O O . ARG A 1 200 ? 44.046 -6.860 -45.554 1.00 73.56 200 ARG A O 1
ATOM 1549 N N . ASP A 1 201 ? 43.589 -8.124 -43.755 1.00 76.19 201 ASP A N 1
ATOM 1550 C CA . ASP A 1 201 ? 44.954 -8.641 -43.593 1.00 76.19 201 ASP A CA 1
ATOM 1551 C C . ASP A 1 201 ? 45.290 -9.802 -44.558 1.00 76.19 201 ASP A C 1
ATOM 1553 O O . ASP A 1 201 ? 46.414 -10.310 -44.557 1.00 76.19 201 ASP A O 1
ATOM 1557 N N . GLN A 1 202 ? 44.337 -10.241 -45.393 1.00 75.88 202 GLN A N 1
ATOM 1558 C CA . GLN A 1 202 ? 44.541 -11.307 -46.379 1.00 75.88 202 GLN A CA 1
ATOM 1559 C C . GLN A 1 202 ? 45.023 -10.763 -47.738 1.00 75.88 202 GLN A C 1
ATOM 1561 O O . GLN A 1 202 ? 44.576 -9.707 -48.183 1.00 75.88 202 GLN A O 1
ATOM 1566 N N . PRO A 1 203 ? 45.925 -11.480 -48.440 1.00 71.44 203 PRO A N 1
ATOM 1567 C CA . PRO A 1 203 ? 46.415 -11.064 -49.751 1.00 71.44 203 PRO A CA 1
ATOM 1568 C C . PRO A 1 203 ? 45.303 -11.074 -50.809 1.00 71.44 203 PRO A C 1
ATOM 1570 O O . PRO A 1 203 ? 44.413 -11.922 -50.781 1.00 71.44 203 PRO A O 1
ATOM 1573 N N . LEU A 1 204 ? 45.403 -10.152 -51.775 1.00 66.62 204 LEU A N 1
ATOM 1574 C CA . LEU A 1 204 ? 44.445 -9.978 -52.870 1.00 66.62 204 LEU A CA 1
ATOM 1575 C C . LEU A 1 204 ? 44.188 -11.306 -53.608 1.00 66.62 204 LEU A C 1
ATOM 1577 O O . LEU A 1 204 ? 45.100 -11.893 -54.201 1.00 66.62 204 LEU A O 1
ATOM 1581 N N . GLU A 1 205 ? 42.942 -11.778 -53.584 1.00 71.69 205 GLU A N 1
ATOM 1582 C CA . GLU A 1 205 ? 42.563 -13.045 -54.205 1.00 71.69 205 GLU A CA 1
ATOM 1583 C C . GLU A 1 205 ? 42.512 -12.916 -55.728 1.00 71.69 205 GLU A C 1
ATOM 1585 O O . GLU A 1 205 ? 41.753 -12.129 -56.289 1.00 71.69 205 GLU A O 1
ATOM 1590 N N . ARG A 1 206 ? 43.317 -13.736 -56.408 1.00 70.62 206 ARG A N 1
ATOM 1591 C CA . ARG A 1 206 ? 43.429 -13.725 -57.874 1.00 70.62 206 ARG A CA 1
ATOM 1592 C C . ARG A 1 206 ? 42.298 -14.482 -58.579 1.00 70.62 206 ARG A C 1
ATOM 1594 O O . ARG A 1 206 ? 42.146 -14.348 -59.788 1.00 70.62 206 ARG A O 1
ATOM 1601 N N . ASN A 1 207 ? 41.521 -15.288 -57.851 1.00 82.00 207 ASN A N 1
ATOM 1602 C CA . ASN A 1 207 ? 40.350 -15.984 -58.379 1.00 82.00 207 ASN A CA 1
ATOM 1603 C C . ASN A 1 207 ? 39.110 -15.074 -58.307 1.00 82.00 207 ASN A C 1
ATOM 1605 O O . ASN A 1 207 ? 38.703 -14.669 -57.219 1.00 82.00 207 ASN A O 1
ATOM 1609 N N . LEU A 1 208 ? 38.502 -14.801 -59.466 1.00 75.19 208 LEU A N 1
ATOM 1610 C CA . LEU A 1 208 ? 37.332 -13.929 -59.630 1.00 75.19 208 LEU A CA 1
ATOM 1611 C C . LEU A 1 208 ? 36.116 -14.367 -58.796 1.00 75.19 208 LEU A C 1
ATOM 1613 O O . LEU A 1 208 ? 35.489 -13.521 -58.166 1.00 75.19 208 LEU A O 1
ATOM 1617 N N . GLU A 1 209 ? 35.803 -15.665 -58.737 1.00 78.81 209 GLU A N 1
ATOM 1618 C CA . GLU A 1 209 ? 34.645 -16.174 -57.980 1.00 78.81 209 GLU A CA 1
ATOM 1619 C C . GLU A 1 209 ? 34.832 -15.992 -56.473 1.00 78.81 209 GLU A C 1
ATOM 1621 O O . GLU A 1 209 ? 33.912 -15.598 -55.756 1.00 78.81 209 GLU A O 1
ATOM 1626 N N . LYS A 1 210 ? 36.048 -16.242 -55.984 1.00 77.31 210 LYS A N 1
ATOM 1627 C CA . LYS A 1 210 ? 36.385 -16.041 -54.573 1.00 77.31 210 LYS A CA 1
ATOM 1628 C C . LYS A 1 210 ? 36.438 -14.555 -54.219 1.00 77.31 210 LYS A C 1
ATOM 1630 O O . LYS A 1 210 ? 35.908 -14.173 -53.182 1.00 77.31 210 LYS A O 1
ATOM 1635 N N . ALA A 1 211 ? 36.999 -13.716 -55.094 1.00 76.12 211 ALA A N 1
ATOM 1636 C CA . ALA A 1 211 ? 36.991 -12.261 -54.942 1.00 76.12 211 ALA A CA 1
ATOM 1637 C C . ALA A 1 211 ? 35.561 -11.709 -54.819 1.00 76.12 211 ALA A C 1
ATOM 1639 O O . ALA A 1 211 ? 35.291 -10.865 -53.967 1.00 76.12 211 ALA A O 1
ATOM 1640 N N . GLU A 1 212 ? 34.629 -12.242 -55.608 1.00 79.31 212 GLU A N 1
ATOM 1641 C CA . GLU A 1 212 ? 33.217 -11.876 -55.541 1.00 79.31 212 GLU A CA 1
ATOM 1642 C C . GLU A 1 212 ? 32.543 -12.326 -54.239 1.00 79.31 212 GLU A C 1
ATOM 1644 O O . GLU A 1 212 ? 31.859 -11.543 -53.575 1.00 79.31 212 GLU A O 1
ATOM 1649 N N . GLN A 1 213 ? 32.802 -13.561 -53.802 1.00 81.69 213 GLN A N 1
ATOM 1650 C CA . GLN A 1 213 ? 32.331 -14.048 -52.503 1.00 81.69 213 GLN A CA 1
ATOM 1651 C C . GLN A 1 213 ? 32.844 -13.187 -51.340 1.00 81.69 213 GLN A C 1
ATOM 1653 O O . GLN A 1 213 ? 32.088 -12.925 -50.402 1.00 81.69 213 GLN A O 1
ATOM 1658 N N . TYR A 1 214 ? 34.089 -12.706 -51.407 1.00 79.19 214 TYR A N 1
ATOM 1659 C CA . TYR A 1 214 ? 34.659 -11.830 -50.382 1.00 79.19 214 TYR A CA 1
ATOM 1660 C C . TYR A 1 214 ? 33.988 -10.464 -50.336 1.00 79.19 214 TYR A C 1
ATOM 1662 O O . TYR A 1 214 ? 33.657 -9.993 -49.248 1.00 79.19 214 TYR A O 1
ATOM 1670 N N . ARG A 1 215 ? 33.727 -9.845 -51.493 1.00 78.81 215 ARG A N 1
ATOM 1671 C CA . ARG A 1 215 ? 33.003 -8.565 -51.554 1.00 78.81 215 ARG A CA 1
ATOM 1672 C C . ARG A 1 215 ? 31.632 -8.673 -50.905 1.00 78.81 215 ARG A C 1
ATOM 1674 O O . ARG A 1 215 ? 31.258 -7.826 -50.096 1.00 78.81 215 ARG A O 1
ATOM 1681 N N . GLN A 1 216 ? 30.918 -9.759 -51.187 1.00 83.88 216 GLN A N 1
ATOM 1682 C CA . GLN A 1 216 ? 29.630 -10.026 -50.560 1.00 83.88 216 GLN A CA 1
ATOM 1683 C C . GLN A 1 216 ? 29.749 -10.298 -49.054 1.00 83.88 216 GLN A C 1
ATOM 1685 O O . GLN A 1 216 ? 28.871 -9.895 -48.297 1.00 83.88 216 GLN A O 1
ATOM 1690 N N . GLU A 1 217 ? 30.798 -10.985 -48.592 1.00 87.50 217 GLU A N 1
ATOM 1691 C CA . GLU A 1 217 ? 31.040 -11.231 -47.162 1.00 87.50 217 GLU A CA 1
ATOM 1692 C C . GLU A 1 217 ? 31.290 -9.921 -46.394 1.00 87.50 217 GLU A C 1
ATOM 1694 O O . GLU A 1 217 ? 30.690 -9.712 -45.340 1.00 87.50 217 GLU A O 1
ATOM 1699 N N . VAL A 1 218 ? 32.094 -9.009 -46.952 1.00 86.38 218 VAL A N 1
ATOM 1700 C CA . VAL A 1 218 ? 32.371 -7.684 -46.371 1.00 86.38 218 VAL A CA 1
ATOM 1701 C C . VAL A 1 218 ? 31.118 -6.807 -46.363 1.00 86.38 218 VAL A C 1
ATOM 1703 O O . VAL A 1 218 ? 30.768 -6.244 -45.325 1.00 86.38 218 VAL A O 1
ATOM 1706 N N . LEU A 1 219 ? 30.377 -6.747 -47.473 1.00 86.00 219 LEU A N 1
ATOM 1707 C CA . LEU A 1 219 ? 29.121 -5.998 -47.541 1.00 86.00 219 LEU A CA 1
ATOM 1708 C C . LEU A 1 219 ? 28.078 -6.537 -46.546 1.00 86.00 219 LEU A C 1
ATOM 1710 O O . LEU A 1 219 ? 27.399 -5.762 -45.870 1.00 86.00 219 LEU A O 1
ATOM 1714 N N . ARG A 1 220 ? 27.979 -7.867 -46.390 1.00 89.69 220 ARG A N 1
ATOM 1715 C CA . ARG A 1 220 ? 27.140 -8.496 -45.353 1.00 89.69 220 ARG A CA 1
ATOM 1716 C C . ARG A 1 220 ? 27.586 -8.107 -43.945 1.00 89.69 220 ARG A C 1
ATOM 1718 O O . ARG A 1 220 ? 26.722 -7.911 -43.093 1.00 89.69 220 ARG A O 1
ATOM 1725 N N . ALA A 1 221 ? 28.889 -7.978 -43.696 1.00 90.38 221 ALA A N 1
ATOM 1726 C CA . ALA A 1 221 ? 29.395 -7.561 -42.394 1.00 90.38 221 ALA A CA 1
ATOM 1727 C C . ALA A 1 221 ? 28.986 -6.118 -42.055 1.00 90.38 221 ALA A C 1
ATOM 1729 O O . ALA A 1 221 ? 28.463 -5.879 -40.966 1.00 90.38 221 ALA A O 1
ATOM 1730 N N . TYR A 1 222 ? 29.110 -5.177 -43.000 1.00 89.94 222 TYR A N 1
ATOM 1731 C CA . TYR A 1 222 ? 28.641 -3.800 -42.794 1.00 89.94 222 TYR A CA 1
ATOM 1732 C C . TYR A 1 222 ? 27.118 -3.702 -42.638 1.00 89.94 222 TYR A C 1
ATOM 1734 O O . TYR A 1 222 ? 26.652 -3.003 -41.740 1.00 89.94 222 TYR A O 1
ATOM 1742 N N . ARG A 1 223 ? 26.336 -4.464 -43.414 1.00 90.94 223 ARG A N 1
ATOM 1743 C CA . ARG A 1 223 ? 24.882 -4.603 -43.184 1.00 90.94 223 ARG A CA 1
ATOM 1744 C C . ARG A 1 223 ? 24.567 -5.176 -41.800 1.00 90.94 223 ARG A C 1
ATOM 1746 O O . ARG A 1 223 ? 23.593 -4.790 -41.164 1.00 90.94 223 ARG A O 1
ATOM 1753 N N . GLY A 1 224 ? 25.407 -6.078 -41.296 1.00 92.81 224 GLY A N 1
ATOM 1754 C CA . GLY A 1 224 ? 25.310 -6.588 -39.929 1.00 92.81 224 GLY A CA 1
ATOM 1755 C C . GLY A 1 224 ? 25.533 -5.507 -38.866 1.00 92.81 224 GLY A C 1
ATOM 1756 O O . GLY A 1 224 ? 24.843 -5.510 -37.847 1.00 92.81 224 GLY A O 1
ATOM 1757 N N . ILE A 1 225 ? 26.460 -4.570 -39.101 1.00 92.44 225 ILE A N 1
ATOM 1758 C CA . ILE A 1 225 ? 26.691 -3.404 -38.229 1.00 92.44 225 ILE A CA 1
ATOM 1759 C C . ILE A 1 225 ? 25.480 -2.463 -38.266 1.00 92.44 225 ILE A C 1
ATOM 1761 O O . ILE A 1 225 ? 24.980 -2.062 -37.217 1.00 92.44 225 ILE A O 1
ATOM 1765 N N . GLU A 1 226 ? 24.966 -2.166 -39.457 1.00 92.88 226 GLU A N 1
ATOM 1766 C CA . GLU A 1 226 ? 23.779 -1.327 -39.660 1.00 92.88 226 GLU A CA 1
ATOM 1767 C C . GLU A 1 226 ? 22.528 -1.916 -38.990 1.00 92.88 226 GLU A C 1
ATOM 1769 O O . GLU A 1 226 ? 21.860 -1.230 -38.212 1.00 92.88 226 GLU A O 1
ATOM 1774 N N . SER A 1 227 ? 22.282 -3.219 -39.149 1.00 93.69 227 SER A N 1
ATOM 1775 C CA . SER A 1 227 ? 21.213 -3.921 -38.431 1.00 93.69 227 SER A CA 1
ATOM 1776 C C . SER A 1 227 ? 21.371 -3.836 -36.908 1.00 93.69 227 SER A C 1
ATOM 1778 O O . SER A 1 227 ? 20.367 -3.739 -36.201 1.00 93.69 227 SER A O 1
ATOM 1780 N N . ALA A 1 228 ? 22.601 -3.877 -36.388 1.00 92.00 228 ALA A N 1
ATOM 1781 C CA . ALA A 1 228 ? 22.859 -3.760 -34.956 1.00 92.00 228 ALA A CA 1
ATOM 1782 C C . ALA A 1 228 ? 22.573 -2.337 -34.437 1.00 92.00 228 ALA A C 1
ATOM 1784 O O . ALA A 1 228 ? 21.995 -2.183 -33.362 1.00 92.00 228 ALA A O 1
ATOM 1785 N N . PHE A 1 229 ? 22.904 -1.304 -35.218 1.00 92.38 229 PHE A N 1
ATOM 1786 C CA . PHE A 1 229 ? 22.569 0.089 -34.900 1.00 92.38 229 PHE A CA 1
ATOM 1787 C C . PHE A 1 229 ? 21.055 0.326 -34.929 1.00 92.38 229 PHE A C 1
ATOM 1789 O O . PHE A 1 229 ? 20.509 0.959 -34.027 1.00 92.38 229 PHE A O 1
ATOM 1796 N N . ARG A 1 230 ? 20.354 -0.244 -35.914 1.00 92.81 230 ARG A N 1
ATOM 1797 C CA . ARG A 1 230 ? 18.888 -0.186 -36.010 1.00 92.81 230 ARG A CA 1
ATOM 1798 C C . ARG A 1 230 ? 18.206 -0.852 -34.808 1.00 92.81 230 ARG A C 1
ATOM 1800 O O . ARG A 1 230 ? 17.235 -0.322 -34.263 1.00 92.81 230 ARG A O 1
ATOM 1807 N N . GLN A 1 231 ? 18.739 -1.989 -34.356 1.00 91.50 231 GLN A N 1
ATOM 1808 C CA . GLN A 1 231 ? 18.267 -2.649 -33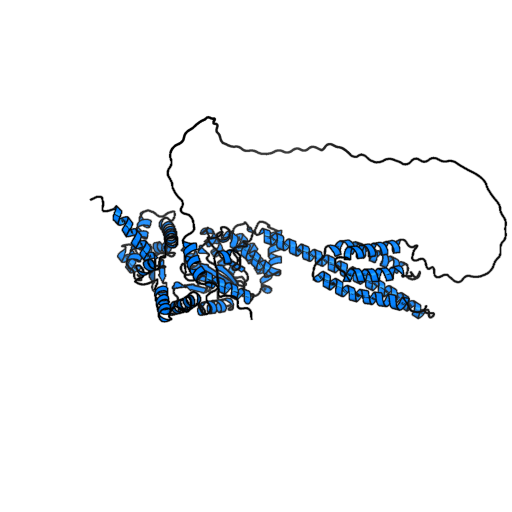.139 1.00 91.50 231 GLN A CA 1
ATOM 1809 C C . GLN A 1 231 ? 18.492 -1.769 -31.903 1.00 91.50 231 GLN A C 1
ATOM 1811 O O . GLN A 1 231 ? 17.558 -1.572 -31.131 1.00 91.50 231 GLN A O 1
ATOM 1816 N N . LEU A 1 232 ? 19.682 -1.175 -31.752 1.00 88.94 232 LEU A N 1
ATOM 1817 C CA . LEU A 1 232 ? 19.967 -0.266 -30.639 1.00 88.94 232 LEU A CA 1
ATOM 1818 C C . LEU A 1 232 ? 19.021 0.938 -30.621 1.00 88.94 232 LEU A C 1
ATOM 1820 O O . LEU A 1 232 ? 18.566 1.341 -29.557 1.00 88.94 232 LEU A O 1
ATOM 1824 N N . GLN A 1 233 ? 18.700 1.503 -31.786 1.00 90.62 233 GLN A N 1
ATOM 1825 C CA . GLN A 1 233 ? 17.773 2.630 -31.887 1.00 90.62 233 GLN A CA 1
ATOM 1826 C C . GLN A 1 233 ? 16.371 2.240 -31.412 1.00 90.62 233 GLN A C 1
ATOM 1828 O O . GLN A 1 233 ? 15.728 3.002 -30.688 1.00 90.62 233 GLN A O 1
ATOM 1833 N N . THR A 1 234 ? 15.911 1.046 -31.789 1.00 89.88 234 THR A N 1
ATOM 1834 C CA . THR A 1 234 ? 14.623 0.501 -31.342 1.00 89.88 234 THR A CA 1
ATOM 1835 C C . THR A 1 234 ? 14.628 0.285 -29.830 1.00 89.88 234 THR A C 1
ATOM 1837 O O . THR A 1 234 ? 13.723 0.763 -29.145 1.00 89.88 234 THR A O 1
ATOM 1840 N N . ASP A 1 235 ? 15.674 -0.354 -29.300 1.00 88.56 235 ASP A N 1
ATOM 1841 C CA . ASP A 1 235 ? 15.829 -0.618 -27.868 1.00 88.56 235 ASP A CA 1
ATOM 1842 C C . ASP A 1 235 ? 15.898 0.692 -27.058 1.00 88.56 235 ASP A C 1
ATOM 1844 O O . ASP A 1 235 ? 15.249 0.807 -26.021 1.00 88.56 235 ASP A O 1
ATOM 1848 N N . ALA A 1 236 ? 16.609 1.713 -27.553 1.00 85.69 236 ALA A N 1
ATOM 1849 C CA . ALA A 1 236 ? 16.706 3.033 -26.921 1.00 85.69 236 ALA A CA 1
ATOM 1850 C C . ALA A 1 236 ? 15.401 3.812 -26.966 1.00 85.69 236 ALA A C 1
ATOM 1852 O O . ALA A 1 236 ? 15.006 4.431 -25.981 1.00 85.69 236 ALA A O 1
ATOM 1853 N N . THR A 1 237 ? 14.689 3.740 -28.084 1.00 85.12 237 THR A N 1
ATOM 1854 C CA . THR A 1 237 ? 13.382 4.381 -28.207 1.00 85.12 237 THR A CA 1
ATOM 1855 C C . THR A 1 237 ? 12.386 3.743 -27.237 1.00 85.12 237 THR A C 1
ATOM 1857 O O . THR A 1 237 ? 11.703 4.460 -26.508 1.00 85.12 237 THR A O 1
ATOM 1860 N N . MET A 1 238 ? 12.335 2.409 -27.163 1.00 86.25 238 MET A N 1
ATOM 1861 C CA . MET A 1 238 ? 11.466 1.690 -26.224 1.00 86.25 238 MET A CA 1
ATOM 1862 C C . MET A 1 238 ? 11.833 1.954 -24.759 1.00 86.25 238 MET A C 1
ATOM 1864 O O . MET A 1 238 ? 10.935 2.113 -23.934 1.00 86.25 238 MET A O 1
ATOM 1868 N N . ASP A 1 239 ? 13.123 2.063 -24.435 1.00 85.38 239 ASP A N 1
ATOM 1869 C CA . ASP A 1 239 ? 13.594 2.411 -23.089 1.00 85.38 239 ASP A CA 1
ATOM 1870 C C . ASP A 1 239 ? 13.130 3.809 -22.656 1.00 85.38 239 ASP A C 1
ATOM 1872 O O . ASP A 1 239 ? 12.609 3.986 -21.551 1.00 85.38 239 ASP A O 1
ATOM 1876 N N . ILE A 1 240 ? 13.234 4.792 -23.558 1.00 84.38 240 ILE A N 1
ATOM 1877 C CA . ILE A 1 240 ? 12.729 6.151 -23.329 1.00 84.38 240 ILE A CA 1
ATOM 1878 C C . ILE A 1 240 ? 11.212 6.122 -23.111 1.00 84.38 240 ILE A C 1
ATOM 1880 O O . ILE A 1 240 ? 10.732 6.710 -22.142 1.00 84.38 240 ILE A O 1
ATOM 1884 N N . TRP A 1 241 ? 10.444 5.422 -23.956 1.00 84.06 241 TRP A N 1
ATOM 1885 C CA . TRP A 1 241 ? 8.987 5.317 -23.794 1.00 84.06 241 TRP A CA 1
ATOM 1886 C C . TRP A 1 241 ? 8.587 4.634 -22.488 1.00 84.06 241 TRP A C 1
ATOM 1888 O O . TRP A 1 241 ? 7.672 5.107 -21.814 1.00 84.06 241 TRP A O 1
ATOM 1898 N N . SER A 1 242 ? 9.283 3.562 -22.105 1.00 85.75 242 SER A N 1
ATOM 1899 C CA . SER A 1 242 ? 9.060 2.876 -20.831 1.00 85.75 242 SER A CA 1
ATOM 1900 C C . SER A 1 242 ? 9.346 3.803 -19.652 1.00 85.75 242 SER A C 1
ATOM 1902 O O . SER A 1 242 ? 8.526 3.919 -18.744 1.00 85.75 242 SER A O 1
ATOM 1904 N N . SER A 1 243 ? 10.465 4.528 -19.701 1.00 84.19 243 SER A N 1
ATOM 1905 C CA . SER A 1 243 ? 10.858 5.483 -18.662 1.00 84.19 243 SER A CA 1
ATOM 1906 C C . SER A 1 243 ? 9.851 6.631 -18.541 1.00 84.19 243 SER A C 1
ATOM 1908 O O . SER A 1 243 ? 9.403 6.953 -17.443 1.00 84.19 243 SER A O 1
ATOM 1910 N N . VAL A 1 244 ? 9.429 7.225 -19.662 1.00 86.75 244 VAL A N 1
ATOM 1911 C CA . VAL A 1 244 ? 8.394 8.275 -19.690 1.00 86.75 244 VAL A CA 1
ATOM 1912 C C . VAL A 1 244 ? 7.056 7.739 -19.175 1.00 86.75 244 VAL A C 1
ATOM 1914 O O . VAL A 1 244 ? 6.368 8.428 -18.417 1.00 86.75 244 VAL A O 1
ATOM 1917 N N . GLY A 1 245 ? 6.695 6.508 -19.542 1.00 87.00 245 GLY A N 1
ATOM 1918 C CA . GLY A 1 245 ? 5.503 5.822 -19.050 1.00 87.00 245 GLY A CA 1
ATOM 1919 C C . GLY A 1 245 ? 5.526 5.640 -17.534 1.00 87.00 245 GLY A C 1
ATOM 1920 O O . GLY A 1 245 ? 4.559 6.001 -16.863 1.00 87.00 245 GLY A O 1
ATOM 1921 N N . GLU A 1 246 ? 6.644 5.167 -16.979 1.00 87.56 246 GLU A N 1
ATOM 1922 C CA . GLU A 1 246 ? 6.830 5.002 -15.535 1.00 87.56 246 GLU A CA 1
ATOM 1923 C C . GLU A 1 246 ? 6.768 6.346 -14.795 1.00 87.56 246 GLU A C 1
ATOM 1925 O O . GLU A 1 246 ? 6.070 6.468 -13.787 1.00 87.56 246 GLU A O 1
ATOM 1930 N N . GLN A 1 247 ? 7.431 7.388 -15.307 1.00 87.88 247 GLN A N 1
ATOM 1931 C CA . GLN A 1 247 ? 7.380 8.726 -14.707 1.00 87.88 247 GLN A CA 1
ATOM 1932 C C . GLN A 1 247 ? 5.966 9.316 -14.741 1.00 87.88 247 GLN A C 1
ATOM 1934 O O . GLN A 1 247 ? 5.506 9.883 -13.750 1.00 87.88 247 GLN A O 1
ATOM 1939 N N . THR A 1 248 ? 5.242 9.133 -15.846 1.00 90.88 248 THR A N 1
ATOM 1940 C CA . THR A 1 248 ? 3.844 9.570 -15.974 1.00 90.88 248 THR A CA 1
ATOM 1941 C C . THR A 1 248 ? 2.944 8.822 -14.993 1.00 90.88 248 THR A C 1
ATOM 1943 O O . THR A 1 248 ? 2.113 9.439 -14.322 1.00 90.88 248 THR A O 1
ATOM 1946 N N . ALA A 1 249 ? 3.123 7.504 -14.872 1.00 93.00 249 ALA A N 1
ATOM 1947 C CA . ALA A 1 249 ? 2.390 6.678 -13.922 1.00 93.00 249 ALA A CA 1
ATOM 1948 C C . ALA A 1 249 ? 2.655 7.124 -12.479 1.00 93.00 249 ALA A C 1
ATOM 1950 O O . ALA A 1 249 ? 1.709 7.367 -11.731 1.00 93.00 249 ALA A O 1
ATOM 1951 N N . ASN A 1 250 ? 3.924 7.307 -12.107 1.00 93.31 250 ASN A N 1
ATOM 1952 C CA . ASN A 1 250 ? 4.308 7.796 -10.787 1.00 93.31 250 ASN A CA 1
ATOM 1953 C C . ASN A 1 250 ? 3.706 9.180 -10.516 1.00 93.31 250 ASN A C 1
ATOM 1955 O O . ASN A 1 250 ? 3.060 9.363 -9.488 1.00 93.31 250 ASN A O 1
ATOM 1959 N N . SER A 1 251 ? 3.844 10.129 -11.445 1.00 94.06 251 SER A N 1
ATOM 1960 C CA . SER A 1 251 ? 3.296 11.484 -11.308 1.00 94.06 251 SER A CA 1
ATOM 1961 C C . SER A 1 251 ? 1.784 11.473 -11.060 1.00 94.06 251 SER A C 1
ATOM 1963 O O . SER A 1 251 ? 1.324 12.066 -10.086 1.00 94.06 251 SER A O 1
ATOM 1965 N N . ARG A 1 252 ? 1.018 10.716 -11.857 1.00 94.81 252 ARG A N 1
ATOM 1966 C CA . ARG A 1 252 ? -0.434 10.563 -11.669 1.00 94.81 252 ARG A CA 1
ATOM 1967 C C . ARG A 1 252 ? -0.778 9.911 -10.334 1.00 94.81 252 ARG A C 1
ATOM 1969 O O . ARG A 1 252 ? -1.641 10.398 -9.617 1.00 94.81 252 ARG A O 1
ATOM 1976 N N . LEU A 1 253 ? -0.078 8.846 -9.946 1.00 96.31 253 LEU A N 1
ATOM 1977 C CA . LEU A 1 253 ? -0.298 8.208 -8.646 1.00 96.31 253 LEU A CA 1
ATOM 1978 C C . LEU A 1 253 ? 0.003 9.145 -7.469 1.00 96.31 253 LEU A C 1
ATOM 1980 O O . LEU A 1 253 ? -0.635 9.041 -6.426 1.00 96.31 253 LEU A O 1
ATOM 1984 N N . HIS A 1 254 ? 0.959 10.061 -7.615 1.00 93.94 254 HIS A N 1
ATOM 1985 C CA . HIS A 1 254 ? 1.237 11.088 -6.613 1.00 93.94 254 HIS A CA 1
ATOM 1986 C C . HIS A 1 254 ? 0.134 12.158 -6.532 1.00 93.94 254 HIS A C 1
ATOM 1988 O O . HIS A 1 254 ? -0.085 12.694 -5.447 1.00 93.94 254 HIS A O 1
ATOM 1994 N N . GLN A 1 255 ? -0.597 12.420 -7.622 1.00 91.94 255 GLN A N 1
ATOM 1995 C CA . GLN A 1 255 ? -1.751 13.336 -7.650 1.00 91.94 255 GLN A CA 1
ATOM 1996 C C . GLN A 1 255 ? -2.979 12.798 -6.903 1.00 91.94 255 GLN A C 1
ATOM 1998 O O . GLN A 1 255 ? -3.895 13.556 -6.613 1.00 91.94 255 GLN A O 1
ATOM 2003 N N . LEU A 1 256 ? -2.982 11.521 -6.506 1.00 94.00 256 LEU A N 1
ATOM 2004 C CA . LEU A 1 256 ? -3.957 11.005 -5.540 1.00 94.00 256 LEU A CA 1
ATOM 2005 C C . LEU A 1 256 ? -3.778 11.612 -4.137 1.00 94.00 256 LEU A C 1
ATOM 2007 O O . LEU A 1 256 ? -4.631 11.400 -3.284 1.00 94.00 256 LEU A O 1
ATOM 2011 N N . PHE A 1 257 ? -2.669 12.318 -3.882 1.00 93.38 257 PHE A N 1
ATOM 2012 C CA . PHE A 1 257 ? -2.276 12.824 -2.564 1.00 93.38 257 PHE A CA 1
ATOM 2013 C C . PHE A 1 257 ? -2.332 11.750 -1.460 1.00 93.38 257 PHE A C 1
ATOM 2015 O O . PHE A 1 257 ? -2.945 11.981 -0.426 1.00 93.38 257 PHE A O 1
ATOM 2022 N N . PRO A 1 258 ? -1.713 10.565 -1.647 1.00 96.56 258 PRO A N 1
ATOM 2023 C CA . PRO A 1 258 ? -1.768 9.502 -0.647 1.00 96.56 258 PRO A CA 1
ATOM 2024 C C . PRO A 1 258 ? -0.975 9.880 0.612 1.00 96.56 258 PRO A C 1
ATOM 2026 O O . PRO A 1 258 ? 0.149 10.388 0.513 1.00 96.56 258 PRO A O 1
ATOM 2029 N N . SER A 1 259 ? -1.486 9.526 1.792 1.00 96.38 259 SER A N 1
ATOM 2030 C CA . SER A 1 259 ? -0.762 9.753 3.043 1.00 96.38 259 SER A CA 1
ATOM 2031 C C . SER A 1 259 ? 0.447 8.824 3.159 1.00 96.38 259 SER A C 1
ATOM 2033 O O . SER A 1 259 ? 0.347 7.594 3.108 1.00 96.38 259 SER A O 1
ATOM 2035 N N . ARG A 1 260 ? 1.624 9.420 3.371 1.00 95.19 260 ARG A N 1
ATOM 2036 C CA . ARG A 1 260 ? 2.885 8.694 3.613 1.00 95.19 260 ARG A CA 1
ATOM 2037 C C . ARG A 1 260 ? 3.049 8.252 5.065 1.00 95.19 260 ARG A C 1
ATOM 2039 O O . ARG A 1 260 ? 3.923 7.435 5.351 1.00 95.19 260 ARG A O 1
ATOM 2046 N N . LEU A 1 261 ? 2.214 8.774 5.961 1.00 96.19 261 LEU A N 1
ATOM 2047 C CA . LEU A 1 261 ? 2.255 8.502 7.396 1.00 96.19 261 LEU A CA 1
ATOM 2048 C C . LEU A 1 261 ? 1.335 7.345 7.805 1.00 96.19 261 LEU A C 1
ATOM 2050 O O . LEU A 1 261 ? 1.550 6.737 8.854 1.00 96.19 261 LEU A O 1
ATOM 2054 N N . ALA A 1 262 ? 0.349 7.011 6.974 1.00 96.31 262 ALA A N 1
ATOM 2055 C CA . ALA A 1 262 ? -0.641 5.983 7.270 1.00 96.31 262 ALA A CA 1
ATOM 2056 C C . ALA A 1 262 ? -0.166 4.516 7.153 1.00 96.31 262 ALA A C 1
ATOM 2058 O O . ALA A 1 262 ? -0.693 3.693 7.901 1.00 96.31 262 ALA A O 1
ATOM 2059 N N . PRO A 1 263 ? 0.776 4.120 6.268 1.00 96.94 263 PRO A N 1
ATOM 2060 C CA . PRO A 1 263 ? 1.224 2.728 6.202 1.00 96.94 263 PRO A CA 1
ATOM 2061 C C . PRO A 1 263 ? 1.783 2.222 7.538 1.00 96.94 263 PRO A C 1
ATOM 2063 O O . PRO A 1 263 ? 2.391 2.984 8.288 1.00 96.94 263 PRO A O 1
ATOM 2066 N N . HIS A 1 264 ? 1.628 0.922 7.816 1.00 94.69 264 HIS A N 1
ATOM 2067 C CA . HIS A 1 264 ? 2.072 0.316 9.083 1.00 94.69 264 HIS A CA 1
ATOM 2068 C C . HIS A 1 264 ? 3.550 0.585 9.396 1.00 94.69 264 HIS A C 1
ATOM 2070 O O . HIS A 1 264 ? 3.897 0.758 10.551 1.00 94.69 264 HIS A O 1
ATOM 2076 N N . ASN A 1 265 ? 4.407 0.655 8.377 1.00 92.62 265 ASN A N 1
ATOM 2077 C CA . ASN A 1 265 ? 5.852 0.840 8.495 1.00 92.62 265 ASN A CA 1
ATOM 2078 C C . ASN A 1 265 ? 6.317 2.273 8.165 1.00 92.62 265 ASN A C 1
ATOM 2080 O O . ASN A 1 265 ? 7.438 2.459 7.686 1.00 92.62 265 ASN A O 1
ATOM 2084 N N . SER A 1 266 ? 5.455 3.275 8.352 1.00 93.81 266 SER A N 1
ATOM 2085 C CA . SER A 1 266 ? 5.801 4.689 8.164 1.00 93.81 266 SER A CA 1
ATOM 2086 C C . SER A 1 266 ? 6.724 5.219 9.271 1.00 93.81 266 SER A C 1
ATOM 2088 O O . SER A 1 266 ? 6.840 4.624 10.342 1.00 93.81 266 SER A O 1
ATOM 2090 N N . THR A 1 267 ? 7.342 6.387 9.059 1.00 90.19 267 THR A N 1
ATOM 2091 C CA . THR A 1 267 ? 8.123 7.074 10.107 1.00 90.19 267 THR A CA 1
ATOM 2092 C C . THR A 1 267 ? 7.278 7.355 11.352 1.00 90.19 267 THR A C 1
ATOM 2094 O O . THR A 1 267 ? 7.738 7.114 12.467 1.00 90.19 267 THR A O 1
ATOM 2097 N N . LEU A 1 268 ? 6.009 7.744 11.172 1.00 90.25 268 LEU A N 1
ATOM 2098 C CA . LEU A 1 268 ? 5.074 7.979 12.275 1.00 90.25 268 LEU A CA 1
ATOM 2099 C C . LEU A 1 268 ? 4.917 6.738 13.161 1.00 90.25 268 LEU A C 1
ATOM 2101 O O . LEU A 1 268 ? 4.807 6.869 14.374 1.00 90.25 268 LEU A O 1
ATOM 2105 N N . SER A 1 269 ? 4.980 5.532 12.584 1.00 86.69 269 SER A N 1
ATOM 2106 C CA . SER A 1 269 ? 4.959 4.281 13.349 1.00 86.69 269 SER A CA 1
ATOM 2107 C C . SER A 1 269 ? 6.050 4.230 14.420 1.00 86.69 269 SER A C 1
ATOM 2109 O O . SER A 1 269 ? 5.798 3.753 15.523 1.00 86.69 269 SER A O 1
ATOM 2111 N N . THR A 1 270 ? 7.250 4.734 14.117 1.00 84.69 270 THR A N 1
ATOM 2112 C CA . THR A 1 270 ? 8.357 4.788 15.084 1.00 84.69 270 THR A CA 1
ATOM 2113 C C . THR A 1 270 ? 8.181 5.900 16.116 1.00 84.69 270 THR A C 1
ATOM 2115 O O . THR A 1 270 ? 8.543 5.722 17.274 1.00 84.69 270 THR A O 1
ATOM 2118 N N . GLU A 1 271 ? 7.577 7.025 15.729 1.00 81.44 271 GLU A N 1
ATOM 2119 C CA . GLU A 1 271 ? 7.311 8.157 16.625 1.00 81.44 271 GLU A CA 1
ATOM 2120 C C . GLU A 1 271 ? 6.233 7.827 17.665 1.00 81.44 271 GLU A C 1
ATOM 2122 O O . GLU A 1 271 ? 6.359 8.213 18.829 1.00 81.44 271 GLU A O 1
ATOM 2127 N N . VAL A 1 272 ? 5.207 7.069 17.259 1.00 80.00 272 VAL A N 1
ATOM 2128 C CA . VAL A 1 272 ? 4.140 6.570 18.143 1.00 80.00 272 VAL A CA 1
ATOM 2129 C C . VAL A 1 272 ? 4.460 5.211 18.784 1.00 80.00 272 VAL A C 1
ATOM 2131 O O . VAL A 1 272 ? 3.579 4.606 19.389 1.00 80.00 272 VAL A O 1
ATOM 2134 N N . ASP A 1 273 ? 5.702 4.730 18.651 1.00 78.88 273 ASP A N 1
ATOM 2135 C CA . ASP A 1 273 ? 6.222 3.492 19.259 1.00 78.88 273 ASP A CA 1
ATOM 2136 C C . ASP A 1 273 ? 5.376 2.234 18.967 1.00 78.88 273 ASP A C 1
ATOM 2138 O O . ASP A 1 273 ? 5.145 1.370 19.818 1.00 78.88 273 ASP A O 1
ATOM 2142 N N . ARG A 1 274 ? 4.877 2.113 17.730 1.00 86.19 274 ARG A N 1
ATOM 2143 C CA . ARG A 1 274 ? 4.201 0.891 17.279 1.00 86.19 274 ARG A CA 1
ATOM 2144 C C . ARG A 1 274 ? 5.225 -0.224 17.120 1.00 86.19 274 ARG A C 1
ATOM 2146 O O . ARG A 1 274 ? 6.244 -0.077 16.444 1.00 86.19 274 ARG A O 1
ATOM 2153 N N . ARG A 1 275 ? 4.892 -1.380 17.684 1.00 85.75 275 ARG A N 1
ATOM 2154 C CA . ARG A 1 275 ? 5.704 -2.591 17.619 1.00 85.75 275 ARG A CA 1
ATOM 2155 C C . ARG A 1 275 ? 4.848 -3.825 17.392 1.00 85.75 275 ARG A C 1
ATOM 2157 O O . ARG A 1 275 ? 3.637 -3.809 17.618 1.00 85.75 275 ARG A O 1
ATOM 2164 N N . ALA A 1 276 ? 5.504 -4.893 16.951 1.00 92.19 276 ALA A N 1
ATOM 2165 C CA . ALA A 1 276 ? 4.893 -6.209 16.873 1.00 92.19 276 ALA A CA 1
ATOM 2166 C C . ALA A 1 276 ? 4.576 -6.759 18.275 1.00 92.19 276 ALA A C 1
ATOM 2168 O O . ALA A 1 276 ? 5.099 -6.280 19.283 1.00 92.19 276 ALA A O 1
ATOM 2169 N N . CYS A 1 277 ? 3.718 -7.775 18.327 1.00 90.12 277 CYS A N 1
ATOM 2170 C CA . CYS A 1 277 ? 3.424 -8.536 19.531 1.00 90.12 277 CYS A CA 1
ATOM 2171 C C . CYS A 1 277 ? 4.719 -9.118 20.106 1.00 90.12 277 CYS A C 1
ATOM 2173 O O . CYS A 1 277 ? 5.573 -9.603 19.357 1.00 90.12 277 CYS A O 1
ATOM 2175 N N . THR A 1 278 ? 4.822 -9.126 21.437 1.00 88.06 278 THR A N 1
ATOM 2176 C CA . THR A 1 278 ? 5.853 -9.885 22.150 1.00 88.06 278 THR A CA 1
ATOM 2177 C C . THR A 1 278 ? 5.843 -11.328 21.673 1.00 88.06 278 THR A C 1
ATOM 2179 O O . THR A 1 278 ? 4.784 -11.925 21.437 1.00 88.06 278 THR A O 1
ATOM 2182 N N . LYS A 1 279 ? 7.033 -11.900 21.504 1.00 88.94 279 LYS A N 1
ATOM 2183 C CA . LYS A 1 279 ? 7.183 -13.263 21.005 1.00 88.94 279 LYS A CA 1
ATOM 2184 C C . LYS A 1 279 ? 6.353 -14.233 21.857 1.00 88.94 279 LYS A C 1
ATOM 2186 O O . LYS A 1 279 ? 6.380 -14.167 23.079 1.00 88.94 279 LYS A O 1
ATOM 2191 N N . HIS A 1 280 ? 5.646 -15.147 21.193 1.00 88.12 280 HIS A N 1
ATOM 2192 C CA . HIS A 1 280 ? 4.760 -16.150 21.803 1.00 88.12 280 HIS A CA 1
ATOM 2193 C C . HIS A 1 280 ? 3.451 -15.619 22.416 1.00 88.12 280 HIS A C 1
ATOM 2195 O O . HIS A 1 280 ? 2.637 -16.434 22.843 1.00 88.12 280 HIS A O 1
ATOM 2201 N N . THR A 1 281 ? 3.186 -14.309 22.371 1.00 86.88 281 THR A N 1
ATOM 2202 C CA . THR A 1 281 ? 1.883 -13.748 22.771 1.00 86.88 281 THR A CA 1
ATOM 2203 C C . THR A 1 281 ? 0.897 -13.718 21.609 1.00 86.88 281 THR A C 1
ATOM 2205 O O . THR A 1 281 ? 1.305 -13.633 20.448 1.00 86.88 281 THR A O 1
ATOM 2208 N N . ARG A 1 282 ? -0.412 -13.783 21.896 1.00 89.12 282 ARG A N 1
ATOM 2209 C CA . ARG A 1 282 ? -1.496 -13.688 20.893 1.00 89.12 282 ARG A CA 1
ATOM 2210 C C . ARG A 1 282 ? -1.380 -14.694 19.740 1.00 89.12 282 ARG A C 1
ATOM 2212 O O . ARG A 1 282 ? -1.992 -14.513 18.688 1.00 89.12 282 ARG A O 1
ATOM 2219 N N . THR A 1 283 ? -0.635 -15.779 19.952 1.00 91.06 283 THR A N 1
ATOM 2220 C CA . THR A 1 283 ? -0.271 -16.761 18.921 1.00 91.06 283 THR A CA 1
ATOM 2221 C C . THR A 1 283 ? -1.503 -17.393 18.274 1.00 91.06 283 THR A C 1
ATOM 2223 O O . THR A 1 283 ? -1.562 -17.504 17.053 1.00 91.06 283 THR A O 1
ATOM 2226 N N . GLN A 1 284 ? -2.514 -17.740 19.077 1.00 89.44 284 GLN A N 1
ATOM 2227 C CA . GLN A 1 284 ? -3.761 -18.329 18.585 1.00 89.44 284 GLN A CA 1
ATOM 2228 C C . GLN A 1 284 ? -4.528 -17.371 17.660 1.00 89.44 284 GLN A C 1
ATOM 2230 O O . GLN A 1 284 ? -4.962 -17.766 16.583 1.00 89.44 284 GLN A O 1
ATOM 2235 N N . ILE A 1 285 ? -4.624 -16.091 18.031 1.00 92.25 285 ILE A N 1
ATOM 2236 C CA . ILE A 1 285 ? -5.311 -15.069 17.225 1.00 92.25 285 ILE A CA 1
ATOM 2237 C C . ILE A 1 285 ? -4.581 -14.856 15.899 1.00 92.25 285 ILE A C 1
ATOM 2239 O O . ILE A 1 285 ? -5.204 -14.790 14.844 1.00 92.25 285 ILE A O 1
ATOM 2243 N N . LEU A 1 286 ? -3.252 -14.747 15.942 1.00 94.88 286 LEU A N 1
ATOM 2244 C CA . LEU A 1 286 ? -2.439 -14.572 14.739 1.00 94.88 286 LEU A CA 1
ATOM 2245 C C . LEU A 1 286 ? -2.563 -15.781 13.802 1.00 94.88 286 LEU A C 1
ATOM 2247 O O . LEU A 1 286 ? -2.682 -15.599 12.593 1.00 94.88 286 LEU A O 1
ATOM 2251 N N . LEU A 1 287 ? -2.621 -16.997 14.355 1.00 93.88 287 LEU A N 1
ATOM 2252 C CA . LEU A 1 287 ? -2.864 -18.218 13.590 1.00 93.88 287 LEU A CA 1
ATOM 2253 C C . LEU A 1 287 ? -4.246 -18.206 12.921 1.00 93.88 287 LEU A C 1
ATOM 2255 O O . LEU A 1 287 ? -4.357 -18.536 11.742 1.00 93.88 287 LEU A O 1
ATOM 2259 N N . GLU A 1 288 ? -5.292 -17.798 13.639 1.00 93.94 288 GLU A N 1
ATOM 2260 C CA . GLU A 1 288 ? -6.647 -17.669 13.089 1.00 93.94 288 GLU A CA 1
ATOM 2261 C C . GLU A 1 288 ? -6.726 -16.616 11.977 1.00 93.94 288 GLU A C 1
ATOM 2263 O O . GLU A 1 288 ? -7.399 -16.834 10.969 1.00 93.94 288 GLU A O 1
ATOM 2268 N N . LEU A 1 289 ? -6.012 -15.495 12.121 1.00 95.94 289 LEU A N 1
ATOM 2269 C CA . LEU A 1 289 ? -5.902 -14.475 11.076 1.00 95.94 289 LEU A CA 1
ATOM 2270 C C . LEU A 1 289 ? -5.163 -15.002 9.844 1.00 95.94 289 LEU A C 1
ATOM 2272 O O . LEU A 1 289 ? -5.598 -14.763 8.715 1.00 95.94 289 LEU A O 1
ATOM 2276 N N . ASP A 1 290 ? -4.077 -15.749 10.040 1.00 94.38 290 ASP A N 1
ATOM 2277 C CA . ASP A 1 290 ? -3.342 -16.373 8.944 1.00 94.38 290 ASP A CA 1
ATOM 2278 C C . ASP A 1 290 ? -4.227 -17.392 8.203 1.00 94.38 290 ASP A C 1
ATOM 2280 O O . ASP A 1 290 ? -4.313 -17.331 6.972 1.00 94.38 290 ASP A O 1
ATOM 2284 N N . GLN A 1 291 ? -4.967 -18.242 8.925 1.00 93.94 291 GLN A N 1
ATOM 2285 C CA . GLN A 1 291 ? -5.939 -19.182 8.350 1.00 93.94 291 GLN A CA 1
ATOM 2286 C C . GLN A 1 291 ? -7.061 -18.460 7.594 1.00 93.94 291 GLN A C 1
ATOM 2288 O O . GLN A 1 291 ? -7.357 -18.799 6.449 1.00 93.94 291 GLN A O 1
ATOM 2293 N N . TRP A 1 292 ? -7.653 -17.424 8.195 1.00 94.44 292 TRP A N 1
ATOM 2294 C CA . TRP A 1 292 ? -8.680 -16.607 7.552 1.00 94.44 292 TRP A CA 1
ATOM 2295 C C . TRP A 1 292 ? -8.171 -15.952 6.263 1.00 94.44 292 TRP A C 1
ATOM 2297 O O . TRP A 1 292 ? -8.886 -15.934 5.260 1.00 94.44 292 TRP A O 1
ATOM 2307 N N . SER A 1 293 ? -6.941 -15.428 6.271 1.00 93.44 293 SER A N 1
ATOM 2308 C CA . SER A 1 293 ? -6.355 -14.761 5.104 1.00 93.44 293 SER A CA 1
ATOM 2309 C C . SER A 1 293 ? -6.140 -15.713 3.929 1.00 93.44 293 SER A C 1
ATOM 2311 O O . SER A 1 293 ? -6.327 -15.315 2.782 1.00 93.44 293 SER A O 1
ATOM 2313 N N . ALA A 1 294 ? -5.792 -16.969 4.218 1.00 90.56 294 ALA A N 1
ATOM 2314 C CA . ALA A 1 294 ? -5.473 -17.977 3.215 1.00 90.56 294 ALA A CA 1
ATOM 2315 C C . ALA A 1 294 ? -6.706 -18.699 2.646 1.00 90.56 294 ALA A C 1
ATOM 2317 O O . ALA A 1 294 ? -6.630 -19.219 1.538 1.00 90.56 294 ALA A O 1
ATOM 2318 N N . ASP A 1 295 ? -7.821 -18.747 3.380 1.00 90.31 295 ASP A N 1
ATOM 2319 C CA . ASP A 1 295 ? -9.013 -19.511 2.994 1.00 90.31 295 ASP A CA 1
ATOM 2320 C C . ASP A 1 295 ? -9.953 -18.701 2.071 1.00 90.31 295 ASP A C 1
ATOM 2322 O O . ASP A 1 295 ? -10.587 -17.750 2.539 1.00 90.31 295 ASP A O 1
ATOM 2326 N N . PRO A 1 296 ? -10.126 -19.064 0.785 1.00 87.50 296 PRO A N 1
ATOM 2327 C CA . PRO A 1 296 ? -11.019 -18.354 -0.136 1.00 87.50 296 PRO A CA 1
ATOM 2328 C C . PRO A 1 296 ? -12.510 -18.474 0.211 1.00 87.50 296 PRO A C 1
ATOM 2330 O O . PRO A 1 296 ? -13.303 -17.669 -0.266 1.00 87.50 296 PRO A O 1
ATOM 2333 N N . GLN A 1 297 ? -12.902 -19.472 1.012 1.00 87.12 297 GLN A N 1
ATOM 2334 C CA . GLN A 1 297 ? -14.287 -19.678 1.449 1.00 87.12 297 GLN A CA 1
ATOM 2335 C C . GLN A 1 297 ? -14.643 -18.813 2.660 1.00 87.12 297 GLN A C 1
ATOM 2337 O O . GLN A 1 297 ? -15.819 -18.620 2.971 1.00 87.12 297 GLN A O 1
ATOM 2342 N N . LYS A 1 298 ? -13.638 -18.281 3.367 1.00 89.19 298 LYS A N 1
ATOM 2343 C CA . LYS A 1 298 ? -13.875 -17.358 4.475 1.00 89.19 298 LYS A CA 1
ATOM 2344 C C . LYS A 1 298 ? -14.295 -15.987 3.955 1.00 89.19 298 LYS A C 1
ATOM 2346 O O . LYS A 1 298 ? -13.730 -15.522 2.963 1.00 89.19 298 LYS A O 1
ATOM 2351 N N . PRO A 1 299 ? -15.177 -15.283 4.684 1.00 89.00 299 PRO A N 1
ATOM 2352 C CA . PRO A 1 299 ? -15.616 -13.955 4.294 1.00 89.00 299 PRO A CA 1
ATOM 2353 C C . PRO A 1 299 ? -14.451 -13.002 4.053 1.00 89.00 299 PRO A C 1
ATOM 2355 O O . PRO A 1 299 ? -13.466 -13.009 4.791 1.00 89.00 299 PRO A O 1
ATOM 2358 N N . ASN A 1 300 ? -14.590 -12.138 3.056 1.00 90.62 300 ASN A N 1
ATOM 2359 C CA . ASN A 1 300 ? -13.546 -11.190 2.686 1.00 90.62 300 ASN A CA 1
ATOM 2360 C C . ASN A 1 300 ? -13.398 -10.028 3.686 1.00 90.62 300 ASN A C 1
ATOM 2362 O O . ASN A 1 300 ? -12.447 -9.269 3.580 1.00 90.62 300 ASN A O 1
ATOM 2366 N N . VAL A 1 301 ? -14.287 -9.882 4.672 1.00 91.94 301 VAL A N 1
ATOM 2367 C CA . VAL A 1 301 ? -14.159 -8.885 5.746 1.00 91.94 301 VAL A CA 1
ATOM 2368 C C . VAL A 1 301 ? -13.902 -9.586 7.074 1.00 91.94 301 VAL A C 1
ATOM 2370 O O . VAL A 1 301 ? -14.666 -10.467 7.472 1.00 91.94 301 VAL A O 1
ATOM 2373 N N . TYR A 1 302 ? -12.869 -9.152 7.791 1.00 93.75 302 TYR A N 1
ATOM 2374 C CA . TYR A 1 302 ? -12.616 -9.527 9.178 1.00 93.75 302 TYR A CA 1
ATOM 2375 C C . TYR A 1 302 ? -12.580 -8.279 10.044 1.00 93.75 302 TYR A C 1
ATOM 2377 O O . TYR A 1 302 ? -11.786 -7.370 9.803 1.00 93.75 302 TYR A O 1
ATOM 2385 N N . TRP A 1 303 ? -13.420 -8.249 11.074 1.00 94.38 303 TRP A N 1
ATOM 2386 C CA . TRP A 1 303 ? -13.459 -7.159 12.038 1.00 94.38 303 TRP A CA 1
ATOM 2387 C C . TRP A 1 303 ? -12.948 -7.605 13.404 1.00 94.38 303 TRP A C 1
ATOM 2389 O O . TRP A 1 303 ? -13.534 -8.475 14.050 1.00 94.38 303 TRP A O 1
ATOM 2399 N N . MET A 1 304 ? -11.876 -6.966 13.861 1.00 93.69 304 MET A N 1
ATOM 2400 C CA . MET A 1 304 ? -11.361 -7.117 15.213 1.00 93.69 304 MET A CA 1
ATOM 2401 C C . MET A 1 304 ? -11.776 -5.916 16.055 1.00 93.69 304 MET A C 1
ATOM 2403 O O . MET A 1 304 ? -11.313 -4.795 15.834 1.00 93.69 304 MET A O 1
ATOM 2407 N N . ASN A 1 305 ? -12.616 -6.155 17.056 1.00 88.56 305 ASN A N 1
ATOM 2408 C CA . ASN A 1 305 ? -12.968 -5.137 18.030 1.00 88.56 305 ASN A CA 1
ATOM 2409 C C . ASN A 1 305 ? -12.455 -5.475 19.421 1.00 88.56 305 ASN A C 1
ATOM 2411 O O . ASN A 1 305 ? -12.081 -6.601 19.735 1.00 88.56 305 ASN A O 1
ATOM 2415 N N . GLY A 1 306 ? -12.355 -4.441 20.237 1.00 78.56 306 GLY A N 1
ATOM 2416 C CA . GLY A 1 306 ? -11.733 -4.518 21.543 1.00 78.56 306 GLY A CA 1
ATOM 2417 C C . GLY A 1 306 ? -11.569 -3.130 22.123 1.00 78.56 306 GLY A C 1
ATOM 2418 O O . GLY A 1 306 ? -11.620 -2.118 21.415 1.00 78.56 306 GLY A O 1
ATOM 2419 N N . MET A 1 307 ? -11.336 -3.063 23.419 1.00 69.19 307 MET A N 1
ATOM 2420 C CA . MET A 1 307 ? -11.201 -1.796 24.120 1.00 69.19 307 MET A CA 1
ATOM 2421 C C . MET A 1 307 ? -9.865 -1.102 23.859 1.00 69.19 307 MET A C 1
ATOM 2423 O O . MET A 1 307 ? -8.944 -1.653 23.251 1.00 69.19 307 MET A O 1
ATOM 2427 N N . ALA A 1 308 ? -9.750 0.136 24.340 1.00 68.25 308 ALA A N 1
ATOM 2428 C CA . ALA A 1 308 ? -8.456 0.790 24.486 1.00 68.25 308 ALA A CA 1
ATOM 2429 C C . ALA A 1 308 ? -7.484 -0.127 25.249 1.00 68.25 308 ALA A C 1
ATOM 2431 O O . ALA A 1 308 ? -7.871 -0.739 26.241 1.00 68.25 308 ALA A O 1
ATOM 2432 N N . GLY A 1 309 ? -6.245 -0.235 24.770 1.00 67.75 309 GLY A N 1
ATOM 2433 C CA . GLY A 1 309 ? -5.202 -1.006 25.451 1.00 67.75 309 GLY A CA 1
ATOM 2434 C C . GLY A 1 309 ? -5.252 -2.528 25.271 1.00 67.75 309 GLY A C 1
ATOM 2435 O O . GLY A 1 309 ? -4.335 -3.197 25.724 1.00 67.75 309 GLY A O 1
ATOM 2436 N N . THR A 1 310 ? -6.232 -3.110 24.562 1.00 76.19 310 THR A N 1
ATOM 2437 C CA . THR A 1 310 ? -6.292 -4.581 24.365 1.00 76.19 310 THR A CA 1
ATOM 2438 C C . THR A 1 310 ? -5.339 -5.118 23.289 1.00 76.19 310 THR A C 1
ATOM 2440 O O . THR A 1 310 ? -5.410 -6.294 22.945 1.00 76.19 310 THR A O 1
ATOM 2443 N N . GLY A 1 311 ? -4.477 -4.272 22.712 1.00 82.94 311 GLY A N 1
ATOM 2444 C CA . GLY A 1 311 ? -3.464 -4.686 21.734 1.00 82.94 311 GLY A CA 1
ATOM 2445 C C . GLY A 1 311 ? -3.933 -4.820 20.278 1.00 82.94 311 GLY A C 1
ATOM 2446 O O . GLY A 1 311 ? -3.220 -5.428 19.488 1.00 82.94 311 GLY A O 1
ATOM 2447 N N . LYS A 1 312 ? -5.086 -4.246 19.887 1.00 91.00 312 LYS A N 1
ATOM 2448 C CA . LYS A 1 312 ? -5.596 -4.283 18.492 1.00 91.00 312 LYS A CA 1
ATOM 2449 C C . LYS A 1 312 ? -4.550 -3.838 17.463 1.00 91.00 312 LYS A C 1
ATOM 2451 O O . LYS A 1 312 ? -4.205 -4.612 16.579 1.00 91.00 312 LYS A O 1
ATOM 2456 N N . THR A 1 313 ? -4.008 -2.632 17.634 1.00 91.56 313 THR A N 1
ATOM 2457 C CA . THR A 1 313 ? -2.984 -2.058 16.748 1.00 91.56 313 THR A CA 1
ATOM 2458 C C . THR A 1 313 ? -1.705 -2.889 16.725 1.00 91.56 313 THR A C 1
ATOM 2460 O O . THR A 1 313 ? -1.109 -3.070 15.669 1.00 91.56 313 THR A O 1
ATOM 2463 N N . THR A 1 314 ? -1.304 -3.462 17.862 1.00 92.00 314 THR A N 1
ATOM 2464 C CA . THR A 1 314 ? -0.144 -4.364 17.961 1.00 92.00 314 THR A CA 1
ATOM 2465 C C . THR A 1 314 ? -0.362 -5.648 17.152 1.00 92.00 314 THR A C 1
ATOM 2467 O O . THR A 1 314 ? 0.524 -6.074 16.408 1.00 92.00 314 THR A O 1
ATOM 2470 N N . ILE A 1 315 ? -1.557 -6.244 17.233 1.00 96.00 315 ILE A N 1
ATOM 2471 C CA . ILE A 1 315 ? -1.933 -7.416 16.431 1.00 96.00 315 ILE A CA 1
ATOM 2472 C C . ILE A 1 315 ? -1.996 -7.043 14.946 1.00 96.00 315 ILE A C 1
ATOM 2474 O O . ILE A 1 315 ? -1.409 -7.746 14.127 1.00 96.00 315 ILE A O 1
ATOM 2478 N N . ALA A 1 316 ? -2.628 -5.918 14.596 1.00 97.50 316 ALA A N 1
ATOM 2479 C CA . ALA A 1 316 ? -2.711 -5.431 13.220 1.00 97.50 316 ALA A CA 1
ATOM 2480 C C . ALA A 1 316 ? -1.331 -5.187 12.604 1.00 97.50 316 ALA A C 1
ATOM 2482 O O . ALA A 1 316 ? -1.084 -5.592 11.470 1.00 97.50 316 ALA A O 1
ATOM 2483 N N . TYR A 1 317 ? -0.415 -4.578 13.359 1.00 97.06 317 TYR A N 1
ATOM 2484 C CA . TYR A 1 317 ? 0.968 -4.358 12.945 1.00 97.06 317 TYR A CA 1
ATOM 2485 C C . TYR A 1 317 ? 1.694 -5.687 12.699 1.00 97.06 317 TYR A C 1
ATOM 2487 O O . TYR A 1 317 ? 2.292 -5.893 11.645 1.00 97.06 317 TYR A O 1
ATOM 2495 N N . THR A 1 318 ? 1.593 -6.623 13.647 1.00 97.38 318 THR A N 1
ATOM 2496 C CA . THR A 1 318 ? 2.216 -7.956 13.542 1.00 97.38 318 THR A CA 1
ATOM 2497 C C . THR A 1 318 ? 1.686 -8.732 12.342 1.00 97.38 318 THR A C 1
ATOM 2499 O O . THR A 1 318 ? 2.447 -9.360 11.604 1.00 97.38 318 THR A O 1
ATOM 2502 N N . PHE A 1 319 ? 0.375 -8.664 12.124 1.00 97.94 319 PHE A N 1
ATOM 2503 C CA . PHE A 1 319 ? -0.285 -9.312 11.006 1.00 97.94 319 PHE A CA 1
ATOM 2504 C C . PHE A 1 319 ? 0.108 -8.674 9.667 1.00 97.94 319 PHE A C 1
ATOM 2506 O O . PHE A 1 319 ? 0.431 -9.401 8.730 1.00 97.94 319 PHE A O 1
ATOM 2513 N N . ALA A 1 320 ? 0.187 -7.342 9.585 1.00 98.12 320 ALA A N 1
ATOM 2514 C CA . ALA A 1 320 ? 0.674 -6.639 8.396 1.00 98.12 320 ALA A CA 1
ATOM 2515 C C . ALA A 1 320 ? 2.115 -7.047 8.037 1.00 98.12 320 ALA A C 1
ATOM 2517 O O . ALA A 1 320 ? 2.391 -7.366 6.881 1.00 98.12 320 ALA A O 1
ATOM 2518 N N . GLU A 1 321 ? 3.016 -7.137 9.020 1.00 97.06 321 GLU A N 1
ATOM 2519 C CA . GLU A 1 321 ? 4.390 -7.615 8.809 1.00 97.06 321 GLU A CA 1
ATOM 2520 C C . GLU A 1 321 ? 4.435 -9.093 8.372 1.00 97.06 321 GLU A C 1
ATOM 2522 O O . GLU A 1 321 ? 5.226 -9.468 7.501 1.00 97.06 321 GLU A O 1
ATOM 2527 N N . SER A 1 322 ? 3.559 -9.948 8.915 1.00 96.44 322 SER A N 1
ATOM 2528 C CA . SER A 1 322 ? 3.400 -11.339 8.454 1.00 96.44 322 SER A CA 1
ATOM 2529 C C . SER A 1 322 ? 2.958 -11.405 6.988 1.00 96.44 322 SER A C 1
ATOM 2531 O O . SER A 1 322 ? 3.590 -12.081 6.174 1.00 96.44 322 SER A O 1
ATOM 2533 N N . LEU A 1 323 ? 1.916 -10.655 6.624 1.00 97.12 323 LEU A N 1
ATOM 2534 C CA . LEU A 1 323 ? 1.389 -10.578 5.260 1.00 97.12 323 LEU A CA 1
ATOM 2535 C C . LEU A 1 323 ? 2.431 -10.047 4.275 1.00 97.12 323 LEU A C 1
ATOM 2537 O O . LEU A 1 323 ? 2.569 -10.584 3.177 1.00 97.12 323 LEU A O 1
ATOM 2541 N N . LYS A 1 324 ? 3.201 -9.030 4.673 1.00 96.25 324 LYS A N 1
ATOM 2542 C CA . LYS A 1 324 ? 4.279 -8.454 3.865 1.00 96.25 324 LYS A CA 1
ATOM 2543 C C . LYS A 1 324 ? 5.369 -9.480 3.571 1.00 96.25 324 LYS A C 1
ATOM 2545 O O . LYS A 1 324 ? 5.754 -9.625 2.415 1.00 96.25 324 LYS A O 1
ATOM 2550 N N . ARG A 1 325 ? 5.813 -10.250 4.575 1.00 95.88 325 ARG A N 1
ATOM 2551 C CA . ARG A 1 325 ? 6.777 -11.353 4.373 1.00 95.88 325 ARG A CA 1
ATOM 2552 C C . ARG A 1 325 ? 6.241 -12.444 3.445 1.00 95.88 325 ARG A C 1
ATOM 2554 O O . ARG A 1 325 ? 7.023 -13.050 2.723 1.00 95.88 325 ARG A O 1
ATOM 2561 N N . ARG A 1 326 ? 4.927 -12.686 3.457 1.00 93.88 326 ARG A N 1
ATOM 2562 C CA . ARG A 1 326 ? 4.248 -13.639 2.562 1.00 93.88 326 ARG A CA 1
ATOM 2563 C C . ARG A 1 326 ? 3.934 -13.068 1.172 1.00 93.88 326 ARG A C 1
ATOM 2565 O O . ARG A 1 326 ? 3.437 -13.806 0.331 1.00 93.88 326 ARG A O 1
ATOM 2572 N N . GLY A 1 327 ? 4.188 -11.779 0.924 1.00 93.81 327 GLY A N 1
ATOM 2573 C CA . GLY A 1 327 ? 3.824 -11.112 -0.330 1.00 93.81 327 GLY A CA 1
ATOM 2574 C C . GLY A 1 327 ? 2.313 -10.917 -0.527 1.00 93.81 327 GLY A C 1
ATOM 2575 O O . GLY A 1 327 ? 1.879 -10.707 -1.655 1.00 93.81 327 GLY A O 1
ATOM 2576 N N . LEU A 1 328 ? 1.517 -10.986 0.547 1.00 95.06 328 LEU A N 1
ATOM 2577 C CA . LEU A 1 328 ? 0.046 -10.899 0.532 1.00 95.06 328 LEU A CA 1
ATOM 2578 C C . LEU A 1 328 ? -0.499 -9.573 1.087 1.00 95.06 328 LEU A C 1
ATOM 2580 O O . LEU A 1 328 ? -1.710 -9.360 1.087 1.00 95.06 328 LEU A O 1
ATOM 2584 N N . LEU A 1 329 ? 0.363 -8.677 1.580 1.00 97.38 329 LEU A N 1
ATOM 2585 C CA . LEU A 1 329 ? -0.061 -7.344 2.010 1.00 97.38 329 LEU A CA 1
ATOM 2586 C C . LEU A 1 329 ? -0.242 -6.442 0.784 1.00 97.38 329 LEU A C 1
ATOM 2588 O O . LEU A 1 329 ? 0.741 -5.969 0.218 1.00 97.38 329 LEU A O 1
ATOM 2592 N N . GLY A 1 330 ? -1.493 -6.185 0.402 1.00 96.25 330 GLY A N 1
ATOM 2593 C CA . GLY A 1 330 ? -1.809 -5.285 -0.707 1.00 96.25 330 GLY A CA 1
ATOM 2594 C C . GLY A 1 330 ? -1.701 -3.813 -0.314 1.00 96.25 330 GLY A C 1
ATOM 2595 O O . GLY A 1 330 ? -1.148 -3.006 -1.056 1.00 96.25 330 GLY A O 1
ATOM 2596 N N . ALA A 1 331 ? -2.212 -3.463 0.867 1.00 97.88 331 ALA A N 1
ATOM 2597 C CA . ALA A 1 331 ? -2.121 -2.112 1.411 1.00 97.88 331 ALA A CA 1
ATOM 2598 C C . ALA A 1 331 ? -2.320 -2.102 2.931 1.00 97.88 331 ALA A C 1
ATOM 2600 O O . ALA A 1 331 ? -2.909 -3.016 3.511 1.00 97.88 331 ALA A O 1
ATOM 2601 N N . SER A 1 332 ? -1.871 -1.027 3.575 1.00 98.50 332 SER A N 1
ATOM 2602 C CA . SER A 1 332 ? -2.145 -0.761 4.987 1.00 98.50 332 SER A CA 1
ATOM 2603 C C . SER A 1 332 ? -2.465 0.712 5.231 1.00 98.50 332 SER A C 1
ATOM 2605 O O . SER A 1 332 ? -1.832 1.587 4.641 1.00 98.50 332 SER A O 1
ATOM 2607 N N . PHE A 1 333 ? -3.424 0.981 6.111 1.00 98.44 333 PHE A N 1
ATOM 2608 C CA . PHE A 1 333 ? -3.759 2.313 6.599 1.00 98.44 333 PHE A CA 1
ATOM 2609 C C . PHE A 1 333 ? -4.003 2.239 8.105 1.00 98.44 333 PHE A C 1
ATOM 2611 O O . PHE A 1 333 ? -4.911 1.548 8.556 1.00 98.44 333 PHE A O 1
ATOM 2618 N N . PHE A 1 334 ? -3.173 2.915 8.889 1.00 97.81 334 PHE A N 1
ATOM 2619 C CA . PHE A 1 334 ? -3.246 2.919 10.342 1.00 97.81 334 PHE A CA 1
ATOM 2620 C C . PHE A 1 334 ? -3.686 4.296 10.812 1.00 97.81 334 PHE A C 1
ATOM 2622 O O . PHE A 1 334 ? -2.867 5.221 10.901 1.00 97.81 334 PHE A O 1
ATOM 2629 N N . CYS A 1 335 ? -4.972 4.411 11.132 1.00 96.25 335 CYS A N 1
ATOM 2630 C CA . CYS A 1 335 ? -5.539 5.640 11.650 1.00 96.25 335 CYS A CA 1
ATOM 2631 C C . CYS A 1 335 ? -4.849 6.019 12.965 1.00 96.25 335 CYS A C 1
ATOM 2633 O O . CYS A 1 335 ? -4.483 5.159 13.771 1.00 96.25 335 CYS A O 1
ATOM 2635 N N . THR A 1 336 ? -4.612 7.314 13.169 1.00 90.75 336 THR A N 1
ATOM 2636 C CA . THR A 1 336 ? -4.097 7.796 14.452 1.00 90.75 336 THR A CA 1
ATOM 2637 C C . THR A 1 336 ? -4.397 9.261 14.689 1.00 90.75 336 THR A C 1
ATOM 2639 O O . THR A 1 336 ? -4.175 10.092 13.811 1.00 90.75 336 THR A O 1
ATOM 2642 N N . ARG A 1 337 ? -4.788 9.599 15.921 1.00 87.44 337 ARG A N 1
ATOM 2643 C CA . ARG A 1 337 ? -4.963 10.992 16.365 1.00 87.44 337 ARG A CA 1
ATOM 2644 C C . ARG A 1 337 ? -3.675 11.827 16.377 1.00 87.44 337 ARG A C 1
ATOM 2646 O O . ARG A 1 337 ? -3.742 13.044 16.509 1.00 87.44 337 ARG A O 1
ATOM 2653 N N . ALA A 1 338 ? -2.510 11.200 16.212 1.00 86.94 338 ALA A N 1
ATOM 2654 C CA . ALA A 1 338 ? -1.225 11.894 16.153 1.00 86.94 338 ALA A CA 1
ATOM 2655 C C . ALA A 1 338 ? -1.001 12.679 14.843 1.00 86.94 338 ALA A C 1
ATOM 2657 O O . ALA A 1 338 ? -0.110 13.521 14.788 1.00 86.94 338 ALA A O 1
ATOM 2658 N N . SER A 1 339 ? -1.787 12.421 13.790 1.00 92.62 339 SER A N 1
ATOM 2659 C CA . SER A 1 339 ? -1.659 13.096 12.492 1.00 92.62 339 SER A CA 1
ATOM 2660 C C . SER A 1 339 ? -3.028 13.444 11.916 1.00 92.62 339 SER A C 1
ATOM 2662 O O . SER A 1 339 ? -3.950 12.635 11.984 1.00 92.62 339 SER A O 1
ATOM 2664 N N . SER A 1 340 ? -3.172 14.638 11.337 1.00 93.00 340 SER A N 1
ATOM 2665 C CA . SER A 1 340 ? -4.409 15.052 10.663 1.00 93.00 340 SER A CA 1
ATOM 2666 C C . SER A 1 340 ? -4.696 14.208 9.418 1.00 93.00 340 SER A C 1
ATOM 2668 O O . SER A 1 340 ? -5.845 13.840 9.196 1.00 93.00 340 SER A O 1
ATOM 2670 N N . GLU A 1 341 ? -3.666 13.828 8.654 1.00 93.81 341 GLU A N 1
ATOM 2671 C CA . GLU A 1 341 ? -3.809 12.961 7.474 1.00 93.81 341 GLU A CA 1
ATOM 2672 C C . GLU A 1 341 ? -4.300 11.558 7.849 1.00 93.81 341 GLU A C 1
ATOM 2674 O O . GLU A 1 341 ? -5.139 10.985 7.162 1.00 93.81 341 GLU A O 1
ATOM 2679 N N . CYS A 1 342 ? -3.809 11.005 8.963 1.00 94.44 342 CYS A N 1
ATOM 2680 C CA . CYS A 1 342 ? -4.210 9.676 9.433 1.00 94.44 342 CYS A CA 1
ATOM 2681 C C . CYS A 1 342 ? -5.581 9.674 10.135 1.00 94.44 342 CYS A C 1
ATOM 2683 O O . CYS A 1 342 ? -6.121 8.602 10.401 1.00 94.44 342 CYS A O 1
ATOM 2685 N N . GLN A 1 343 ? -6.140 10.843 10.462 1.00 94.62 343 GLN A N 1
ATOM 2686 C CA . GLN A 1 343 ? -7.513 10.990 10.969 1.00 94.62 343 GLN A CA 1
ATOM 2687 C C . GLN A 1 343 ? -8.531 11.200 9.850 1.00 94.62 343 GLN A C 1
ATOM 2689 O O . GLN A 1 343 ? -9.728 10.983 10.061 1.00 94.62 343 GLN A O 1
ATOM 2694 N N . ASP A 1 344 ? -8.080 11.651 8.684 1.00 95.44 344 ASP A N 1
ATOM 2695 C CA . ASP A 1 344 ? -8.950 11.924 7.556 1.00 95.44 344 ASP A CA 1
ATOM 2696 C C . ASP A 1 344 ? -9.315 10.624 6.833 1.00 95.44 344 ASP A C 1
ATOM 2698 O O . ASP A 1 344 ? -8.525 10.012 6.117 1.00 95.44 344 ASP A O 1
ATOM 2702 N N . VAL A 1 345 ? -10.568 10.210 6.993 1.00 95.62 345 VAL A N 1
ATOM 2703 C CA . VAL A 1 345 ? -11.134 9.044 6.304 1.00 95.62 345 VAL A CA 1
ATOM 2704 C C . VAL A 1 345 ? -11.110 9.187 4.773 1.00 95.62 345 VAL A C 1
ATOM 2706 O O . VAL A 1 345 ? -11.069 8.178 4.069 1.00 95.62 345 VAL A O 1
ATOM 2709 N N . GLY A 1 346 ? -11.071 10.417 4.244 1.00 95.38 346 GLY A N 1
ATOM 2710 C CA . GLY A 1 346 ? -10.892 10.691 2.817 1.00 95.38 346 GLY A CA 1
ATOM 2711 C C . GLY A 1 346 ? -9.530 10.247 2.272 1.00 95.38 346 GLY A C 1
ATOM 2712 O O . GLY A 1 346 ? -9.412 9.984 1.080 1.00 95.38 346 GLY A O 1
ATOM 2713 N N . GLN A 1 347 ? -8.523 10.072 3.134 1.00 96.81 347 GLN A N 1
ATOM 2714 C CA . GLN A 1 347 ? -7.185 9.610 2.751 1.00 96.81 347 GLN A CA 1
ATOM 2715 C C . GLN A 1 347 ? -7.087 8.092 2.574 1.00 96.81 347 GLN A C 1
ATOM 2717 O O . GLN A 1 347 ? -6.112 7.603 1.997 1.00 96.81 347 GLN A O 1
ATOM 2722 N N . ILE A 1 348 ? -8.081 7.324 3.033 1.00 97.62 348 ILE A N 1
ATOM 2723 C CA . ILE A 1 348 ? -8.014 5.857 3.043 1.00 97.62 348 ILE A CA 1
ATOM 2724 C C . ILE A 1 348 ? -7.968 5.291 1.618 1.00 97.62 348 ILE A C 1
ATOM 2726 O O . ILE A 1 348 ? -7.044 4.545 1.286 1.00 97.62 348 ILE A O 1
ATOM 2730 N N . ILE A 1 349 ? -8.922 5.653 0.752 1.00 97.62 349 ILE A N 1
ATOM 2731 C CA . ILE A 1 349 ? -8.987 5.108 -0.615 1.00 97.62 349 ILE A CA 1
ATOM 2732 C C . ILE A 1 349 ? -7.800 5.553 -1.482 1.00 97.62 349 ILE A C 1
ATOM 2734 O O . ILE A 1 349 ? -7.191 4.675 -2.102 1.00 97.62 349 ILE A O 1
ATOM 2738 N N . PRO A 1 350 ? -7.394 6.839 -1.513 1.00 97.88 350 PRO A N 1
ATOM 2739 C CA . PRO A 1 350 ? -6.219 7.260 -2.275 1.00 97.88 350 PRO A CA 1
ATOM 2740 C C . PRO A 1 350 ? -4.939 6.540 -1.830 1.00 97.88 350 PRO A C 1
ATOM 2742 O O . PRO A 1 350 ? -4.164 6.059 -2.660 1.00 97.88 350 PRO A O 1
ATOM 2745 N N . THR A 1 351 ? -4.754 6.370 -0.518 1.00 98.31 351 THR A N 1
ATOM 2746 C CA . THR A 1 351 ? -3.575 5.704 0.055 1.00 98.31 351 THR A CA 1
ATOM 2747 C C . THR A 1 351 ? -3.552 4.198 -0.218 1.00 98.31 351 THR A C 1
ATOM 2749 O O . THR A 1 351 ? -2.489 3.641 -0.508 1.00 98.31 351 THR A O 1
ATOM 2752 N N . ILE A 1 352 ? -4.705 3.522 -0.162 1.00 97.88 352 ILE A N 1
ATOM 2753 C CA . ILE A 1 352 ? -4.826 2.102 -0.530 1.00 97.88 352 ILE A CA 1
ATOM 2754 C C . ILE A 1 352 ? -4.590 1.916 -2.031 1.00 97.88 352 ILE A C 1
ATOM 2756 O O . ILE A 1 352 ? -3.816 1.043 -2.418 1.00 97.88 352 ILE A O 1
ATOM 2760 N N . THR A 1 353 ? -5.198 2.760 -2.870 1.00 97.81 353 THR A N 1
ATOM 2761 C CA . THR A 1 353 ? -5.033 2.726 -4.333 1.00 97.81 353 THR A CA 1
ATOM 2762 C C . THR A 1 353 ? -3.566 2.874 -4.712 1.00 97.81 353 THR A C 1
ATOM 2764 O O . THR A 1 353 ? -3.041 2.071 -5.481 1.00 97.81 353 THR A O 1
ATOM 2767 N N . TYR A 1 354 ? -2.883 3.863 -4.128 1.00 98.25 354 TYR A N 1
ATOM 2768 C CA . TYR A 1 354 ? -1.457 4.075 -4.340 1.00 98.25 354 TYR A CA 1
ATOM 2769 C C . TYR A 1 354 ? -0.647 2.818 -3.991 1.00 98.25 354 TYR A C 1
ATOM 2771 O O . TYR A 1 354 ? 0.153 2.365 -4.804 1.00 98.25 354 TYR A O 1
ATOM 2779 N N . GLN A 1 355 ? -0.869 2.215 -2.818 1.00 97.94 355 GLN A N 1
ATOM 2780 C CA . GLN A 1 355 ? -0.143 1.009 -2.397 1.00 97.94 355 GLN A CA 1
ATOM 2781 C C . GLN A 1 355 ? -0.412 -0.191 -3.318 1.00 97.94 355 GLN A C 1
ATOM 2783 O O . GLN A 1 355 ? 0.539 -0.836 -3.759 1.00 97.94 355 GLN A O 1
ATOM 2788 N N . LEU A 1 356 ? -1.670 -0.436 -3.695 1.00 96.12 356 LEU A N 1
ATOM 2789 C CA . LEU A 1 356 ? -2.034 -1.507 -4.627 1.00 96.12 356 LEU A CA 1
ATOM 2790 C C . LEU A 1 356 ? -1.417 -1.298 -6.020 1.00 96.12 356 LEU A C 1
ATOM 2792 O O . LEU A 1 356 ? -0.952 -2.254 -6.640 1.00 96.12 356 LEU A O 1
ATOM 2796 N N . ALA A 1 357 ? -1.343 -0.054 -6.504 1.00 96.50 357 ALA A N 1
ATOM 2797 C CA . ALA A 1 357 ? -0.692 0.277 -7.774 1.00 96.50 357 ALA A CA 1
ATOM 2798 C C . ALA A 1 357 ? 0.831 0.102 -7.718 1.00 96.50 357 ALA A C 1
ATOM 2800 O O . ALA A 1 357 ? 1.464 -0.180 -8.729 1.00 96.50 357 ALA A O 1
ATOM 2801 N N . ARG A 1 358 ? 1.447 0.224 -6.540 1.00 94.69 358 ARG A N 1
ATOM 2802 C CA . ARG A 1 358 ? 2.864 -0.124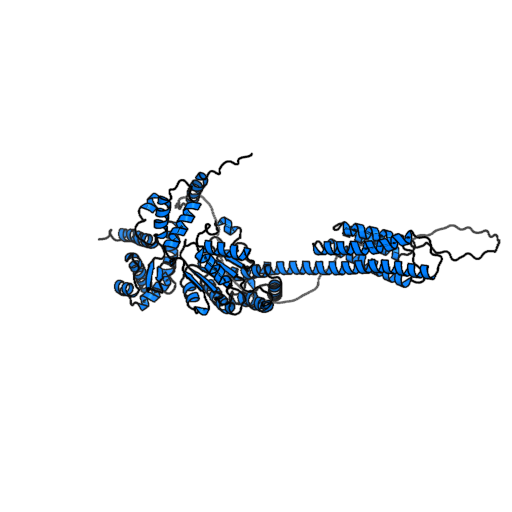 -6.353 1.00 94.69 358 ARG A CA 1
ATOM 2803 C C . ARG A 1 358 ? 3.089 -1.631 -6.236 1.00 94.69 358 ARG A C 1
ATOM 2805 O O . ARG A 1 358 ? 4.193 -2.081 -6.523 1.00 94.69 358 ARG A O 1
ATOM 2812 N N . TYR A 1 359 ? 2.066 -2.385 -5.837 1.00 93.88 359 TYR A N 1
ATOM 2813 C CA . TYR A 1 359 ? 2.108 -3.843 -5.757 1.00 93.88 359 TYR A CA 1
ATOM 2814 C C . TYR A 1 359 ? 1.929 -4.514 -7.131 1.00 93.88 359 TYR A C 1
ATOM 2816 O O . TYR A 1 359 ? 2.655 -5.450 -7.451 1.00 93.88 359 TYR A O 1
ATOM 2824 N N . SER A 1 360 ? 0.987 -4.043 -7.960 1.00 92.94 360 SER A N 1
ATOM 2825 C CA . SER A 1 360 ? 0.662 -4.652 -9.260 1.00 92.94 360 SER A CA 1
ATOM 2826 C C . SER A 1 360 ? 0.736 -3.648 -10.411 1.00 92.94 360 SER A C 1
ATOM 2828 O O . SER A 1 360 ? -0.046 -2.699 -10.472 1.00 92.94 360 SER A O 1
ATOM 2830 N N . MET A 1 361 ? 1.623 -3.907 -11.380 1.00 91.62 361 MET A N 1
ATOM 2831 C CA . MET A 1 361 ? 1.760 -3.093 -12.600 1.00 91.62 361 MET A CA 1
ATOM 2832 C C . MET A 1 361 ? 0.489 -3.113 -13.464 1.00 91.62 361 MET A C 1
ATOM 2834 O O . MET A 1 361 ? 0.135 -2.106 -14.075 1.00 91.62 361 MET A O 1
ATOM 2838 N N . SER A 1 362 ? -0.242 -4.231 -13.496 1.00 93.25 362 SER A N 1
ATOM 2839 C CA . SER A 1 362 ? -1.514 -4.317 -14.225 1.00 93.25 362 SER A CA 1
ATOM 2840 C C . SER A 1 362 ? -2.570 -3.412 -13.592 1.00 93.25 362 SER A C 1
ATOM 2842 O O . SER A 1 362 ? -3.231 -2.651 -14.298 1.00 93.25 362 SER A O 1
ATOM 2844 N N . PHE A 1 363 ? -2.684 -3.436 -12.259 1.00 95.56 363 PHE A N 1
ATOM 2845 C CA . PHE A 1 363 ? -3.576 -2.534 -11.530 1.00 95.56 363 PHE A CA 1
ATOM 2846 C C . PHE A 1 363 ? -3.150 -1.069 -11.691 1.00 95.56 363 PHE A C 1
ATOM 2848 O O . PHE A 1 363 ? -3.990 -0.212 -11.957 1.00 95.56 363 PHE A O 1
ATOM 2855 N N . GLN A 1 364 ? -1.844 -0.785 -11.626 1.00 96.19 364 GLN A N 1
ATOM 2856 C CA . GLN A 1 364 ? -1.291 0.541 -11.902 1.00 96.19 364 GLN A CA 1
ATOM 2857 C C . GLN A 1 364 ? -1.721 1.060 -13.271 1.00 96.19 364 GLN A C 1
ATOM 2859 O O . GLN A 1 364 ? -2.191 2.188 -13.368 1.00 96.19 364 GLN A O 1
ATOM 2864 N N . SER A 1 365 ? -1.590 0.247 -14.321 1.00 94.44 365 SER A N 1
ATOM 2865 C CA . SER A 1 365 ? -1.979 0.639 -15.676 1.00 94.44 365 SER A CA 1
ATOM 2866 C C . SER A 1 365 ? -3.462 1.013 -15.756 1.00 94.44 365 SER A C 1
ATOM 2868 O O . SER A 1 365 ? -3.808 2.027 -16.364 1.00 94.44 365 SER A O 1
ATOM 2870 N N . ALA A 1 366 ? -4.336 0.240 -15.105 1.00 96.25 366 ALA A N 1
ATOM 2871 C CA . ALA A 1 366 ? -5.768 0.525 -15.058 1.00 96.25 366 ALA A CA 1
ATOM 2872 C C . ALA A 1 366 ? -6.068 1.840 -14.310 1.00 96.25 366 ALA A C 1
ATOM 2874 O O . ALA A 1 366 ? -6.760 2.704 -14.848 1.00 96.25 366 ALA A O 1
ATOM 2875 N N . VAL A 1 367 ? -5.473 2.056 -13.133 1.00 97.31 367 VAL A N 1
ATOM 2876 C CA . VAL A 1 367 ? -5.638 3.298 -12.351 1.00 97.31 367 VAL A CA 1
ATOM 2877 C C . VAL A 1 367 ? -5.077 4.518 -13.090 1.00 97.31 367 VAL A C 1
ATOM 2879 O O . VAL A 1 367 ? -5.694 5.579 -13.110 1.00 97.31 367 VAL A O 1
ATOM 2882 N N . VAL A 1 368 ? -3.930 4.387 -13.757 1.00 96.50 368 VAL A N 1
ATOM 2883 C CA . VAL A 1 368 ? -3.306 5.476 -14.527 1.00 96.50 368 VAL A CA 1
ATOM 2884 C C . VAL A 1 368 ? -4.180 5.923 -15.700 1.00 96.50 368 VAL A C 1
ATOM 2886 O O . VAL A 1 368 ? -4.151 7.105 -16.051 1.00 96.50 368 VAL A O 1
ATOM 2889 N N . LYS A 1 369 ? -4.974 5.023 -16.297 1.00 95.50 369 LYS A N 1
ATOM 2890 C CA . LYS A 1 369 ? -5.975 5.379 -17.318 1.00 95.50 369 LYS A CA 1
ATOM 2891 C C . LYS A 1 369 ? -7.133 6.178 -16.721 1.00 95.50 369 LYS A C 1
ATOM 2893 O O . LYS A 1 369 ? -7.524 7.183 -17.315 1.00 95.50 369 LYS A O 1
ATOM 2898 N N . VAL A 1 370 ? -7.622 5.778 -15.544 1.00 96.88 370 VAL A N 1
ATOM 2899 C CA . VAL A 1 370 ? -8.650 6.526 -14.797 1.00 96.88 370 VAL A CA 1
ATOM 2900 C C . VAL A 1 370 ? -8.145 7.934 -14.491 1.00 96.88 370 VAL A C 1
ATOM 2902 O O . VAL A 1 370 ? -8.770 8.901 -14.907 1.00 96.88 370 VAL A O 1
ATOM 2905 N N . LEU A 1 371 ? -6.945 8.061 -13.919 1.00 96.25 371 LEU A N 1
ATOM 2906 C CA . LEU A 1 371 ? -6.314 9.353 -13.611 1.00 96.25 371 LEU A CA 1
ATOM 2907 C C . LEU A 1 371 ? -5.978 10.194 -14.849 1.00 96.25 371 LEU A C 1
ATOM 2909 O O . LEU A 1 371 ? -5.827 11.406 -14.759 1.00 96.25 371 LEU A O 1
ATOM 2913 N N . GLY A 1 372 ? -5.833 9.564 -16.016 1.00 94.25 372 GLY A N 1
ATOM 2914 C CA . GLY A 1 372 ? -5.695 10.281 -17.283 1.00 94.25 372 GLY A CA 1
ATOM 2915 C C . GLY A 1 372 ? -7.003 10.903 -17.771 1.00 94.25 372 GLY A C 1
ATOM 2916 O O . GLY A 1 372 ? -6.955 11.892 -18.495 1.00 94.25 372 GLY A O 1
ATOM 2917 N N . SER A 1 373 ? -8.140 10.321 -17.388 1.00 95.12 373 SER A N 1
ATOM 2918 C CA . SER A 1 373 ? -9.480 10.792 -17.761 1.00 95.12 373 SER A CA 1
ATOM 2919 C C . SER A 1 373 ? -10.048 11.756 -16.718 1.00 95.12 373 SER A C 1
ATOM 2921 O O . SER A 1 373 ? -10.702 12.732 -17.072 1.00 95.12 373 SER A O 1
ATOM 2923 N N . ASP A 1 374 ? -9.768 11.496 -15.442 1.00 95.31 374 ASP A N 1
ATOM 2924 C CA . ASP A 1 374 ? -10.200 12.287 -14.295 1.00 95.31 374 ASP A CA 1
ATOM 2925 C C . ASP A 1 374 ? -9.048 12.435 -13.283 1.00 95.31 374 ASP A C 1
ATOM 2927 O O . ASP A 1 374 ? -8.895 11.600 -12.386 1.00 95.31 374 ASP A O 1
ATOM 2931 N N . PRO A 1 375 ? -8.205 13.476 -13.425 1.00 93.88 375 PRO A N 1
ATOM 2932 C CA . PRO A 1 375 ? -7.062 13.700 -12.537 1.00 93.88 375 PRO A CA 1
ATOM 2933 C C . PRO A 1 375 ? -7.452 13.964 -11.075 1.00 93.88 375 PRO A C 1
ATOM 2935 O O . PRO A 1 375 ? -6.680 13.657 -10.169 1.00 93.88 375 PRO A O 1
ATOM 2938 N N . ASP A 1 376 ? -8.656 14.495 -10.838 1.00 94.12 376 ASP A N 1
ATOM 2939 C CA . ASP A 1 376 ? -9.103 14.964 -9.522 1.00 94.12 376 ASP A CA 1
ATOM 2940 C C . ASP A 1 376 ? -9.886 13.903 -8.730 1.00 94.12 376 ASP A C 1
ATOM 2942 O O . ASP A 1 376 ? -10.308 14.163 -7.597 1.00 94.12 376 ASP A O 1
ATOM 2946 N N . ILE A 1 377 ? -10.068 12.694 -9.282 1.00 95.94 377 ILE A N 1
ATOM 2947 C CA . ILE A 1 377 ? -10.836 11.593 -8.672 1.00 95.94 377 ILE A CA 1
ATOM 2948 C C . ILE A 1 377 ? -10.431 11.316 -7.216 1.00 95.94 377 ILE A C 1
ATOM 2950 O O . ILE A 1 377 ? -11.293 11.030 -6.389 1.00 95.94 377 ILE A O 1
ATOM 2954 N N . GLY A 1 378 ? -9.148 11.482 -6.865 1.00 93.12 378 GLY A N 1
ATOM 2955 C CA . GLY A 1 378 ? -8.619 11.287 -5.508 1.00 93.12 378 GLY A CA 1
ATOM 2956 C C . GLY A 1 378 ? -9.152 12.266 -4.453 1.00 93.12 378 GLY A C 1
ATOM 2957 O O . GLY A 1 378 ? -8.979 12.024 -3.264 1.00 93.12 378 GLY A O 1
ATOM 2958 N N . THR A 1 379 ? -9.831 13.340 -4.865 1.00 92.88 379 THR A N 1
ATOM 2959 C CA . THR A 1 379 ? -10.435 14.351 -3.976 1.00 92.88 379 THR A CA 1
ATOM 2960 C C . THR A 1 379 ? -11.968 14.328 -3.982 1.00 92.88 379 THR A C 1
ATOM 2962 O O . THR A 1 379 ? -12.604 15.065 -3.228 1.00 92.88 379 THR A O 1
ATOM 2965 N N . ARG A 1 380 ? -12.581 13.467 -4.807 1.00 94.50 380 ARG A N 1
ATOM 2966 C CA . ARG A 1 380 ? -14.043 13.332 -4.918 1.00 94.50 380 ARG A CA 1
ATOM 2967 C C . ARG A 1 380 ? -14.647 12.575 -3.736 1.00 94.50 380 ARG A C 1
ATOM 2969 O O . ARG A 1 380 ? -13.951 12.168 -2.811 1.00 94.50 380 ARG A O 1
ATOM 2976 N N . ALA A 1 381 ? -15.962 12.364 -3.754 1.00 95.19 381 ALA A N 1
ATOM 2977 C CA . ALA A 1 381 ? -16.642 11.601 -2.715 1.00 95.19 381 ALA A CA 1
ATOM 2978 C C . ALA A 1 381 ? -16.070 10.173 -2.584 1.00 95.19 381 ALA A C 1
ATOM 2980 O O . ALA A 1 381 ? -15.797 9.508 -3.581 1.00 95.19 381 ALA A O 1
ATOM 2981 N N . ILE A 1 382 ? -15.976 9.662 -1.350 1.00 95.81 382 ILE A N 1
ATOM 2982 C CA . ILE A 1 382 ? -15.418 8.328 -1.031 1.00 95.81 382 ILE A CA 1
ATOM 2983 C C . ILE A 1 382 ? -16.054 7.211 -1.875 1.00 95.81 382 ILE A C 1
ATOM 2985 O O . ILE A 1 382 ? -15.377 6.272 -2.289 1.00 95.81 382 ILE A O 1
ATOM 2989 N N . ALA A 1 383 ? -17.358 7.308 -2.149 1.00 94.88 383 ALA A N 1
ATOM 2990 C CA . ALA A 1 383 ? -18.062 6.330 -2.972 1.00 94.88 383 ALA A CA 1
ATOM 2991 C C . ALA A 1 383 ? -17.572 6.315 -4.430 1.00 94.88 383 ALA A C 1
ATOM 2993 O O . ALA A 1 383 ? -17.395 5.233 -4.983 1.00 94.88 383 ALA A O 1
ATOM 2994 N N . GLU A 1 384 ? -17.328 7.487 -5.027 1.00 95.44 384 GLU A N 1
ATOM 2995 C CA . GLU A 1 384 ? -16.772 7.608 -6.383 1.00 95.44 384 GLU A CA 1
ATOM 2996 C C . GLU A 1 384 ? -15.324 7.128 -6.422 1.00 95.44 384 GLU A C 1
ATOM 2998 O O . GLU A 1 384 ? -14.971 6.335 -7.293 1.00 95.44 384 GLU A O 1
ATOM 3003 N N . GLN A 1 385 ? -14.517 7.541 -5.437 1.00 96.31 385 GLN A N 1
ATOM 3004 C CA . GLN A 1 385 ? -13.137 7.082 -5.290 1.00 96.31 385 GLN A CA 1
ATOM 3005 C C . GLN A 1 385 ? -13.076 5.555 -5.264 1.00 96.31 385 GLN A C 1
ATOM 3007 O O . GLN A 1 385 ? -12.316 4.946 -6.003 1.00 96.31 385 GLN A O 1
ATOM 3012 N N . CYS A 1 386 ? -13.884 4.904 -4.428 1.00 94.94 386 CYS A N 1
ATOM 3013 C CA . CYS A 1 386 ? -13.817 3.456 -4.277 1.00 94.94 386 CYS A CA 1
ATOM 3014 C C . CYS A 1 386 ? -14.300 2.707 -5.529 1.00 94.94 386 CYS A C 1
ATOM 3016 O O . CYS A 1 386 ? -13.744 1.667 -5.880 1.00 94.94 386 CYS A O 1
ATOM 3018 N N . GLU A 1 387 ? -15.313 3.232 -6.220 1.00 94.44 387 GLU A N 1
ATOM 3019 C CA . GLU A 1 387 ? -15.804 2.636 -7.462 1.00 94.44 387 GLU A CA 1
ATOM 3020 C C . GLU A 1 387 ? -14.735 2.722 -8.566 1.00 94.44 387 GLU A C 1
ATOM 3022 O O . GLU A 1 387 ? -14.322 1.690 -9.093 1.00 94.44 387 GLU A O 1
ATOM 3027 N N . GLN A 1 388 ? -14.212 3.923 -8.834 1.00 96.25 388 GLN A N 1
ATOM 3028 C CA . GLN A 1 388 ? -13.323 4.184 -9.973 1.00 96.25 388 GLN A CA 1
ATOM 3029 C C . GLN A 1 388 ? -11.844 3.873 -9.706 1.00 96.25 388 GLN A C 1
ATOM 3031 O O . GLN A 1 388 ? -11.108 3.566 -10.639 1.00 96.25 388 GLN A O 1
ATOM 3036 N N . LEU A 1 389 ? -11.373 3.943 -8.456 1.00 97.06 389 LEU A N 1
ATOM 3037 C CA . LEU A 1 389 ? -9.965 3.690 -8.117 1.00 97.06 389 LEU A CA 1
ATOM 3038 C C . LEU A 1 389 ? -9.702 2.274 -7.608 1.00 97.06 389 LEU A C 1
ATOM 3040 O O . LEU A 1 389 ? -8.579 1.796 -7.740 1.00 97.06 389 LEU A O 1
ATOM 3044 N N . ILE A 1 390 ? -10.705 1.594 -7.045 1.00 95.19 390 ILE A N 1
ATOM 3045 C CA . ILE A 1 390 ? -10.547 0.239 -6.494 1.00 95.19 390 ILE A CA 1
ATOM 3046 C C . ILE A 1 390 ? -11.352 -0.771 -7.306 1.00 95.19 390 ILE A C 1
ATOM 3048 O O . ILE A 1 390 ? -10.764 -1.665 -7.913 1.00 95.19 390 ILE A O 1
ATOM 3052 N N . LYS A 1 391 ? -12.684 -0.655 -7.340 1.00 94.69 391 LYS A N 1
ATOM 3053 C CA . LYS A 1 391 ? -13.545 -1.706 -7.900 1.00 94.69 391 LYS A CA 1
ATOM 3054 C C . LYS A 1 391 ? -13.365 -1.883 -9.407 1.00 94.69 391 LYS A C 1
ATOM 3056 O O . LYS A 1 391 ? -13.099 -3.001 -9.843 1.00 94.69 391 LYS A O 1
ATOM 3061 N N . GLU A 1 392 ? -13.516 -0.821 -10.194 1.00 94.69 392 GLU A N 1
ATOM 3062 C CA . GLU A 1 392 ? -13.406 -0.892 -11.655 1.00 94.69 392 GLU A CA 1
ATOM 3063 C C . GLU A 1 392 ? -12.006 -1.327 -12.111 1.00 94.69 392 GLU A C 1
ATOM 3065 O O . GLU A 1 392 ? -11.925 -2.243 -12.936 1.00 94.69 392 GLU A O 1
ATOM 3070 N N . PRO A 1 393 ? -10.895 -0.780 -11.570 1.00 95.25 393 PRO A N 1
ATOM 3071 C CA . PRO A 1 393 ? -9.572 -1.204 -12.002 1.00 95.25 393 PRO A CA 1
ATOM 3072 C C . PRO A 1 393 ? -9.266 -2.645 -11.581 1.00 95.25 393 PRO A C 1
ATOM 3074 O O . PRO A 1 393 ? -8.741 -3.393 -12.397 1.00 95.25 393 PRO A O 1
ATOM 3077 N N . LEU A 1 394 ? -9.653 -3.087 -10.372 1.00 92.88 394 LEU A N 1
ATOM 3078 C CA . LEU A 1 394 ? -9.487 -4.489 -9.950 1.00 92.88 394 LEU A CA 1
ATOM 3079 C C . LEU A 1 394 ? -10.308 -5.459 -10.802 1.00 92.88 394 LEU A C 1
ATOM 3081 O O . LEU A 1 394 ? -9.838 -6.558 -11.084 1.00 92.88 394 LEU A O 1
ATOM 3085 N N . ALA A 1 395 ? -11.514 -5.070 -11.223 1.00 91.69 395 ALA A N 1
ATOM 3086 C CA . ALA A 1 395 ? -12.343 -5.899 -12.092 1.00 91.69 395 ALA A CA 1
ATOM 3087 C C . ALA A 1 395 ? -11.676 -6.146 -13.456 1.00 91.69 395 ALA A C 1
ATOM 3089 O O . ALA A 1 395 ? -11.767 -7.253 -13.981 1.00 91.69 395 ALA A O 1
ATOM 3090 N N . GLN A 1 396 ? -10.953 -5.156 -13.997 1.00 91.38 396 GLN A N 1
ATOM 3091 C CA . GLN A 1 396 ? -10.217 -5.282 -15.264 1.00 91.38 396 GLN A CA 1
ATOM 3092 C C . GLN A 1 396 ? -9.007 -6.220 -15.178 1.00 91.38 396 GLN A C 1
ATOM 3094 O O . GLN A 1 396 ? -8.570 -6.745 -16.198 1.00 91.38 396 GLN A O 1
ATOM 3099 N N . VAL A 1 397 ? -8.442 -6.413 -13.983 1.00 90.50 397 VAL A N 1
ATOM 3100 C CA . VAL A 1 397 ? -7.207 -7.193 -13.779 1.00 90.50 397 VAL A CA 1
ATOM 3101 C C . VAL A 1 397 ? -7.405 -8.389 -12.850 1.00 90.50 397 VAL A C 1
ATOM 3103 O O . VAL A 1 397 ? -6.438 -8.922 -12.302 1.00 90.50 397 VAL A O 1
ATOM 3106 N N . LYS A 1 398 ? -8.658 -8.820 -12.676 1.00 84.44 398 LYS A N 1
ATOM 3107 C CA . LYS A 1 398 ? -9.054 -9.879 -11.741 1.00 84.44 398 LYS A CA 1
ATOM 3108 C C . LYS A 1 398 ? -8.282 -11.184 -11.956 1.00 84.44 398 LYS A C 1
ATOM 3110 O O . LYS A 1 398 ? -7.953 -11.844 -10.980 1.00 84.44 398 LYS A O 1
ATOM 3115 N N . ASP A 1 399 ? -7.965 -11.512 -13.207 1.00 83.69 399 ASP A N 1
ATOM 3116 C CA . ASP A 1 399 ? -7.278 -12.758 -13.572 1.00 83.69 399 ASP A CA 1
ATOM 3117 C C . ASP A 1 399 ? -5.753 -12.698 -13.372 1.00 83.69 399 ASP A C 1
ATOM 3119 O O . ASP A 1 399 ? -5.081 -13.726 -13.392 1.00 83.69 399 ASP A O 1
ATOM 3123 N N . VAL A 1 400 ? -5.195 -11.497 -13.185 1.00 84.94 400 VAL A N 1
ATOM 3124 C CA . VAL A 1 400 ? -3.746 -11.268 -13.042 1.00 84.94 400 VAL A CA 1
ATOM 3125 C C . VAL A 1 400 ? -3.357 -11.019 -11.585 1.00 84.94 400 VAL A C 1
ATOM 3127 O O . VAL A 1 400 ? -2.230 -11.298 -11.177 1.00 84.94 400 VAL A O 1
ATOM 3130 N N . ILE A 1 401 ? -4.275 -10.477 -10.785 1.00 82.44 401 ILE A N 1
ATOM 3131 C CA . ILE A 1 401 ? -4.021 -10.191 -9.377 1.00 82.44 401 ILE A CA 1
ATOM 3132 C C . ILE A 1 401 ? -4.067 -11.483 -8.546 1.00 82.44 401 ILE A C 1
ATOM 3134 O O . ILE A 1 401 ? -5.045 -12.228 -8.637 1.00 82.44 401 ILE A O 1
ATOM 3138 N N . PRO A 1 402 ? -3.063 -11.734 -7.681 1.00 80.81 402 PRO A N 1
ATOM 3139 C CA . PRO A 1 402 ? -3.099 -12.856 -6.753 1.00 80.81 402 PRO A CA 1
ATOM 3140 C C . PRO A 1 402 ? -4.344 -12.813 -5.863 1.00 80.81 402 PRO A C 1
ATOM 3142 O O . PRO A 1 402 ? -4.645 -11.795 -5.238 1.00 80.81 402 PRO A O 1
ATOM 3145 N N . GLY A 1 403 ? -5.055 -13.936 -5.766 1.00 80.69 403 GLY A N 1
ATOM 3146 C CA . GLY A 1 403 ? -6.130 -14.080 -4.789 1.00 80.69 403 GLY A CA 1
ATOM 3147 C C . GLY A 1 403 ? -5.599 -14.000 -3.353 1.00 80.69 403 GLY A C 1
ATOM 3148 O O . GLY A 1 403 ? -4.462 -14.377 -3.077 1.00 80.69 403 GLY A O 1
ATOM 3149 N N . GLY A 1 404 ? -6.435 -13.528 -2.426 1.00 84.06 404 GLY A N 1
ATOM 3150 C CA . GLY A 1 404 ? -6.095 -13.494 -0.997 1.00 84.06 404 GLY A CA 1
ATOM 3151 C C . GLY A 1 404 ? -5.224 -12.309 -0.570 1.00 84.06 404 GLY A C 1
ATOM 3152 O O . GLY A 1 404 ? -4.707 -12.311 0.546 1.00 84.06 404 GLY A O 1
ATOM 3153 N N . LEU A 1 405 ? -5.077 -11.287 -1.419 1.00 93.25 405 LEU A N 1
ATOM 3154 C CA . LEU A 1 405 ? -4.472 -10.013 -1.031 1.00 93.25 405 LEU A CA 1
ATOM 3155 C C . LEU A 1 405 ? -5.259 -9.361 0.102 1.00 93.25 405 LEU A C 1
ATOM 3157 O O . LEU A 1 405 ? -6.482 -9.231 0.030 1.00 93.25 405 LEU A O 1
ATOM 3161 N N . VAL A 1 406 ? -4.546 -8.912 1.131 1.00 96.62 406 VAL A N 1
ATOM 3162 C CA . VAL A 1 406 ? -5.148 -8.315 2.321 1.00 96.62 406 VAL A CA 1
ATOM 3163 C C . VAL A 1 406 ? -4.852 -6.821 2.382 1.00 96.62 406 VAL A C 1
ATOM 3165 O O . VAL A 1 406 ? -3.709 -6.382 2.232 1.00 96.62 406 VAL A O 1
ATOM 3168 N N . VAL A 1 407 ? -5.896 -6.044 2.650 1.00 97.69 407 VAL A N 1
ATOM 3169 C CA . VAL A 1 407 ? -5.838 -4.633 3.018 1.00 97.69 407 VAL A CA 1
ATOM 3170 C C . VAL A 1 407 ? -6.092 -4.511 4.518 1.00 97.69 407 VAL A C 1
ATOM 3172 O O . VAL A 1 407 ? -7.119 -4.970 5.019 1.00 97.69 407 VAL A O 1
ATOM 3175 N N . VAL A 1 408 ? -5.157 -3.894 5.239 1.00 98.56 408 VAL A N 1
ATOM 3176 C CA . VAL A 1 408 ? -5.258 -3.669 6.690 1.00 98.56 408 VAL A CA 1
ATOM 3177 C C . VAL A 1 408 ? -5.694 -2.230 6.961 1.00 98.56 408 VAL A C 1
ATOM 3179 O O . VAL A 1 408 ? -5.010 -1.301 6.540 1.00 98.56 408 VAL A O 1
ATOM 3182 N N . ILE A 1 409 ? -6.801 -2.044 7.681 1.00 98.31 409 ILE A N 1
ATOM 3183 C CA . ILE A 1 409 ? -7.282 -0.741 8.158 1.00 98.31 409 ILE A CA 1
ATOM 3184 C C . ILE A 1 409 ? -7.335 -0.791 9.686 1.00 98.31 409 ILE A C 1
ATOM 3186 O O . ILE A 1 409 ? -8.234 -1.398 10.266 1.00 98.31 409 ILE A O 1
ATOM 3190 N N . ASP A 1 410 ? -6.348 -0.192 10.343 1.00 97.81 410 ASP A N 1
ATOM 3191 C CA . ASP A 1 410 ? -6.240 -0.198 11.803 1.00 97.81 410 ASP A CA 1
ATOM 3192 C C . ASP A 1 410 ? -6.867 1.054 12.429 1.00 97.81 410 ASP A C 1
ATOM 3194 O O . ASP A 1 410 ? -6.728 2.155 11.897 1.00 97.81 410 ASP A O 1
ATOM 3198 N N . ALA A 1 411 ? -7.515 0.863 13.581 1.00 94.38 411 ALA A N 1
ATOM 3199 C CA . ALA A 1 411 ? -8.066 1.892 14.455 1.00 94.38 411 ALA A CA 1
ATOM 3200 C C . ALA A 1 411 ? -9.053 2.841 13.756 1.00 94.38 411 ALA A C 1
ATOM 3202 O O . ALA A 1 411 ? -8.984 4.055 13.921 1.00 94.38 411 ALA A O 1
ATOM 3203 N N . LEU A 1 412 ? -10.006 2.300 12.988 1.00 96.12 412 LEU A N 1
ATOM 3204 C CA . LEU A 1 412 ? -10.960 3.105 12.208 1.00 96.12 412 LEU A CA 1
ATOM 3205 C C . LEU A 1 412 ? -11.778 4.102 13.065 1.00 96.12 412 LEU A C 1
ATOM 3207 O O . LEU A 1 412 ? -12.236 5.121 12.554 1.00 96.12 412 LEU A O 1
ATOM 3211 N N . ASP A 1 413 ? -11.932 3.841 14.368 1.00 92.56 413 ASP A N 1
ATOM 3212 C CA . ASP A 1 413 ? -12.536 4.760 15.347 1.00 92.56 413 ASP A CA 1
ATOM 3213 C C . ASP A 1 413 ? -11.698 6.019 15.650 1.00 92.56 413 ASP A C 1
ATOM 3215 O O . ASP A 1 413 ? -12.182 6.952 16.285 1.00 92.56 413 ASP A O 1
ATOM 3219 N N . GLU A 1 414 ? -10.445 6.088 15.200 1.00 91.88 414 GLU A N 1
ATOM 3220 C CA . GLU A 1 414 ? -9.602 7.279 15.346 1.00 91.88 414 GLU A CA 1
ATOM 3221 C C . GLU A 1 414 ? -9.804 8.315 14.232 1.00 91.88 414 GLU A C 1
ATOM 3223 O O . GLU A 1 414 ? -9.219 9.396 14.299 1.00 91.88 414 GLU A O 1
ATOM 3228 N N . CYS A 1 415 ? -10.654 8.035 13.239 1.00 94.31 415 CYS A N 1
ATOM 3229 C CA . CYS A 1 415 ? -11.028 9.019 12.228 1.00 94.31 415 CYS A CA 1
ATOM 3230 C C . CYS A 1 415 ? -11.916 10.133 12.807 1.00 94.31 415 CYS A C 1
ATOM 3232 O O . CYS A 1 415 ? -12.826 9.889 13.597 1.00 94.31 415 CYS A O 1
ATOM 3234 N N . ASN A 1 416 ? -11.712 11.369 12.352 1.00 90.75 416 ASN A N 1
ATOM 3235 C CA . ASN A 1 416 ? -12.417 12.545 12.882 1.00 90.75 416 ASN A CA 1
ATOM 3236 C C . ASN A 1 416 ? -13.832 12.760 12.299 1.00 90.75 416 ASN A C 1
ATOM 3238 O O . ASN A 1 416 ? -14.588 13.591 12.802 1.00 90.75 416 ASN A O 1
ATOM 3242 N N . ASN A 1 417 ? -14.210 12.019 11.251 1.00 91.62 417 ASN A N 1
ATOM 3243 C CA . ASN A 1 417 ? -15.484 12.168 10.549 1.00 91.62 417 ASN A CA 1
ATOM 3244 C C . ASN A 1 417 ? -16.300 10.870 10.573 1.00 91.62 417 ASN A C 1
ATOM 3246 O O . ASN A 1 417 ? -16.157 9.999 9.711 1.00 91.62 417 ASN A O 1
ATOM 3250 N N . ALA A 1 418 ? -17.233 10.780 11.519 1.00 89.31 418 ALA A N 1
ATOM 3251 C CA . ALA A 1 418 ? -18.080 9.606 11.702 1.00 89.31 418 ALA A CA 1
ATOM 3252 C C . ALA A 1 418 ? -18.988 9.288 10.491 1.00 89.31 418 ALA A C 1
ATOM 3254 O O . ALA A 1 418 ? -19.238 8.120 10.188 1.00 89.31 418 ALA A O 1
ATOM 3255 N N . ASN A 1 419 ? -19.455 10.305 9.754 1.00 91.06 419 ASN A N 1
ATOM 3256 C CA . ASN A 1 419 ? -20.240 10.101 8.529 1.00 91.06 419 ASN A CA 1
ATOM 3257 C C . ASN A 1 419 ? -19.376 9.549 7.389 1.00 91.06 419 ASN A C 1
ATOM 3259 O O . ASN A 1 419 ? -19.833 8.704 6.616 1.00 91.06 419 ASN A O 1
ATOM 3263 N N . GLY A 1 420 ? -18.125 9.997 7.294 1.00 93.50 420 GLY A N 1
ATOM 3264 C CA . GLY A 1 420 ? -17.158 9.436 6.357 1.00 93.50 420 GLY A CA 1
ATOM 3265 C C . GLY A 1 420 ? -16.803 7.989 6.708 1.00 93.50 420 GLY A C 1
ATOM 3266 O O . GLY A 1 420 ? -16.832 7.139 5.823 1.00 93.50 420 GLY A O 1
ATOM 3267 N N . VAL A 1 421 ? -16.609 7.671 7.997 1.00 94.62 421 VAL A N 1
ATOM 3268 C CA . VAL A 1 421 ? -16.426 6.287 8.488 1.00 94.62 421 VAL A CA 1
ATOM 3269 C C . VAL A 1 421 ? -17.614 5.399 8.107 1.00 94.62 421 VAL A C 1
ATOM 3271 O O . VAL A 1 421 ? -17.436 4.296 7.594 1.00 94.62 421 VAL A O 1
ATOM 3274 N N . ARG A 1 422 ? -18.846 5.893 8.280 1.00 93.00 422 ARG A N 1
ATOM 3275 C CA . ARG A 1 422 ? -20.050 5.187 7.820 1.00 93.00 422 ARG A CA 1
ATOM 3276 C C . ARG A 1 422 ? -20.008 4.928 6.314 1.00 93.00 422 ARG A C 1
ATOM 3278 O O . ARG A 1 422 ? -20.272 3.814 5.876 1.00 93.00 422 ARG A O 1
ATOM 3285 N N . THR A 1 423 ? -19.665 5.953 5.537 1.00 94.56 423 THR A N 1
ATOM 3286 C CA . THR A 1 423 ? -19.631 5.892 4.071 1.00 94.56 423 THR A CA 1
ATOM 3287 C C . THR A 1 423 ? -18.595 4.887 3.579 1.00 94.56 423 THR A C 1
ATOM 3289 O O . THR A 1 423 ? -18.903 4.089 2.699 1.00 94.56 423 THR A O 1
ATOM 3292 N N . ILE A 1 424 ? -17.390 4.875 4.155 1.00 94.56 424 ILE A N 1
ATOM 3293 C CA . ILE A 1 424 ? -16.354 3.936 3.722 1.00 94.56 424 ILE A CA 1
ATOM 3294 C C . ILE A 1 424 ? -16.714 2.490 4.063 1.00 94.56 424 ILE A C 1
ATOM 3296 O O . ILE A 1 424 ? -16.524 1.622 3.220 1.00 94.56 424 ILE A O 1
ATOM 3300 N N . LEU A 1 425 ? -17.312 2.226 5.230 1.00 93.44 425 LEU A N 1
ATOM 3301 C CA . LEU A 1 425 ? -17.811 0.889 5.569 1.00 93.44 425 LEU A CA 1
ATOM 3302 C C . LEU A 1 425 ? -18.909 0.439 4.595 1.00 93.44 425 LEU A C 1
ATOM 3304 O O . LEU A 1 425 ? -18.809 -0.647 4.026 1.00 93.44 425 LEU A O 1
ATOM 3308 N N . ASP A 1 426 ? -19.910 1.293 4.349 1.00 91.62 426 ASP A N 1
ATOM 3309 C CA . ASP A 1 426 ? -21.023 0.999 3.435 1.00 91.62 426 ASP A CA 1
ATOM 3310 C C . ASP A 1 426 ? -20.502 0.657 2.019 1.00 91.62 426 ASP A C 1
ATOM 3312 O O . ASP A 1 426 ? -20.965 -0.290 1.378 1.00 91.62 426 ASP A O 1
ATOM 3316 N N . VAL A 1 427 ? -19.496 1.394 1.538 1.00 91.56 427 VAL A N 1
ATOM 3317 C CA . VAL A 1 427 ? -18.907 1.189 0.210 1.00 91.56 427 VAL A CA 1
ATOM 3318 C C . VAL A 1 427 ? -18.008 -0.047 0.162 1.00 91.56 427 VAL A C 1
ATOM 3320 O O . VAL A 1 427 ? -18.159 -0.854 -0.756 1.00 91.56 427 VAL A O 1
ATOM 3323 N N . LEU A 1 428 ? -17.126 -0.249 1.148 1.00 89.69 428 LEU A N 1
ATOM 3324 C CA . LEU A 1 428 ? -16.259 -1.429 1.213 1.00 89.69 428 LEU A CA 1
ATOM 3325 C C . LEU A 1 428 ? -17.093 -2.711 1.212 1.00 89.69 428 LEU A C 1
ATOM 3327 O O . LEU A 1 428 ? -16.830 -3.618 0.422 1.00 89.69 428 LEU A O 1
ATOM 3331 N N . PHE A 1 429 ? -18.146 -2.777 2.025 1.00 87.81 429 PHE A N 1
ATOM 3332 C CA . PHE A 1 429 ? -18.984 -3.973 2.119 1.00 87.81 429 PHE A CA 1
ATOM 3333 C C . PHE A 1 429 ? -19.762 -4.266 0.843 1.00 87.81 429 PHE A C 1
ATOM 3335 O O . PHE A 1 429 ? -19.972 -5.429 0.507 1.00 87.81 429 PHE A O 1
ATOM 3342 N N . ARG A 1 430 ? -20.133 -3.227 0.092 1.00 87.88 430 ARG A N 1
ATOM 3343 C CA . ARG A 1 430 ? -20.790 -3.378 -1.207 1.00 87.88 430 ARG A CA 1
ATOM 3344 C C . ARG A 1 430 ? -19.866 -3.981 -2.267 1.00 87.88 430 ARG A C 1
ATOM 3346 O O . ARG A 1 430 ? -20.326 -4.765 -3.094 1.00 87.88 430 ARG A O 1
ATOM 3353 N N . ILE A 1 431 ? -18.585 -3.607 -2.279 1.00 86.19 431 ILE A N 1
ATOM 3354 C CA . ILE A 1 431 ? -17.651 -4.028 -3.339 1.00 86.19 431 ILE A CA 1
ATOM 3355 C C . ILE A 1 431 ? -16.930 -5.342 -3.021 1.00 86.19 431 ILE A C 1
ATOM 3357 O O . ILE A 1 431 ? -16.655 -6.126 -3.924 1.00 86.19 431 ILE A O 1
ATOM 3361 N N . THR A 1 432 ? -16.667 -5.605 -1.742 1.00 85.06 432 THR A N 1
ATOM 3362 C CA . THR A 1 432 ? -15.801 -6.694 -1.270 1.00 85.06 432 THR A CA 1
ATOM 3363 C C . THR A 1 432 ? -16.205 -8.108 -1.736 1.00 85.06 432 THR A C 1
ATOM 3365 O O . THR A 1 432 ? -15.306 -8.878 -2.078 1.00 85.06 432 THR A O 1
ATOM 3368 N N . PRO A 1 433 ? -17.499 -8.483 -1.833 1.00 82.06 433 PRO A N 1
ATOM 3369 C CA . PRO A 1 433 ? -17.893 -9.807 -2.333 1.00 82.06 433 PRO A CA 1
ATOM 3370 C C . PRO A 1 433 ? -17.461 -10.101 -3.778 1.00 82.06 433 PRO A C 1
ATOM 3372 O O . PRO A 1 433 ? -17.338 -11.259 -4.160 1.00 82.06 433 PRO A O 1
ATOM 3375 N N . ASN A 1 434 ? -17.223 -9.063 -4.587 1.00 79.81 434 ASN A N 1
ATOM 3376 C CA . ASN A 1 434 ? -16.916 -9.192 -6.014 1.00 79.81 434 ASN A CA 1
ATOM 3377 C C . ASN A 1 434 ? -15.426 -9.003 -6.335 1.00 79.81 434 ASN A C 1
ATOM 3379 O O . ASN A 1 434 ? -15.050 -9.001 -7.509 1.00 79.81 434 ASN A O 1
ATOM 3383 N N . LEU A 1 435 ? -14.580 -8.823 -5.316 1.00 83.25 435 LEU A N 1
ATOM 3384 C CA . LEU A 1 435 ? -13.176 -8.458 -5.476 1.00 83.25 435 LEU A CA 1
ATOM 3385 C C . LEU A 1 435 ? -12.237 -9.542 -4.935 1.00 83.25 435 LEU A C 1
ATOM 3387 O O . LEU A 1 435 ? -12.554 -10.176 -3.928 1.00 83.25 435 LEU A O 1
ATOM 3391 N N . PRO A 1 436 ? -11.047 -9.720 -5.539 1.00 87.12 436 PRO A N 1
ATOM 3392 C CA . PRO A 1 436 ? -10.013 -10.625 -5.039 1.00 87.12 436 PRO A CA 1
ATOM 3393 C C . PRO A 1 436 ? -9.250 -10.031 -3.834 1.00 87.12 436 PRO A C 1
ATOM 3395 O O . PRO A 1 436 ? -8.052 -10.257 -3.685 1.00 87.12 436 PRO A O 1
ATOM 3398 N N . LEU A 1 437 ? -9.928 -9.248 -2.986 1.00 90.81 437 LEU A N 1
ATOM 3399 C CA . LEU A 1 437 ? -9.351 -8.570 -1.827 1.00 90.81 437 LEU A CA 1
ATOM 3400 C C . LEU A 1 437 ? -10.051 -8.985 -0.539 1.00 90.81 437 LEU A C 1
ATOM 3402 O O . LEU A 1 437 ? -11.278 -9.070 -0.479 1.00 90.81 437 LEU A O 1
ATOM 3406 N N . LYS A 1 438 ? -9.252 -9.138 0.513 1.00 93.50 438 LYS A N 1
ATOM 3407 C CA . LYS A 1 438 ? -9.715 -9.251 1.891 1.00 93.50 438 LYS A CA 1
ATOM 3408 C C . LYS A 1 438 ? -9.393 -7.982 2.672 1.00 93.50 438 LYS A C 1
ATOM 3410 O O . LYS A 1 438 ? -8.337 -7.385 2.491 1.00 93.50 438 LYS A O 1
ATOM 3415 N N . PHE A 1 439 ? -10.279 -7.592 3.576 1.00 94.94 439 PHE A N 1
ATOM 3416 C CA . PHE A 1 439 ? -10.143 -6.427 4.439 1.00 94.94 439 PHE A CA 1
ATOM 3417 C C . PHE A 1 439 ? -10.083 -6.871 5.894 1.00 94.94 439 PHE A C 1
ATOM 3419 O O . PHE A 1 439 ? -11.034 -7.455 6.414 1.00 94.94 439 PHE A O 1
ATOM 3426 N N . PHE A 1 440 ? -8.966 -6.577 6.550 1.00 97.12 440 PHE A N 1
ATOM 3427 C CA . PHE A 1 440 ? -8.823 -6.706 7.992 1.00 97.12 440 PHE A CA 1
ATOM 3428 C C . PHE A 1 440 ? -8.980 -5.324 8.621 1.00 97.12 440 PHE A C 1
ATOM 3430 O O . PHE A 1 440 ? -8.169 -4.433 8.372 1.00 97.12 440 PHE A O 1
ATOM 3437 N N . ILE A 1 441 ? -10.042 -5.142 9.403 1.00 96.44 441 ILE A N 1
ATOM 3438 C CA . ILE A 1 441 ? -10.412 -3.859 10.000 1.00 96.44 441 ILE A CA 1
ATOM 3439 C C . ILE A 1 441 ? -10.346 -3.991 11.516 1.00 96.44 441 ILE A C 1
ATOM 3441 O O . ILE A 1 441 ? -10.959 -4.899 12.084 1.00 96.44 441 ILE A O 1
ATOM 3445 N N . THR A 1 442 ? -9.664 -3.065 12.186 1.00 95.94 442 THR A N 1
ATOM 3446 C CA . THR A 1 442 ? -9.731 -2.949 13.645 1.00 95.94 442 THR A CA 1
ATOM 3447 C C . THR A 1 442 ? -10.450 -1.670 14.053 1.00 95.94 442 THR A C 1
ATOM 3449 O O . THR A 1 442 ? -10.326 -0.630 13.403 1.00 95.94 442 THR A O 1
ATOM 3452 N N . SER A 1 443 ? -11.231 -1.740 15.130 1.00 93.12 443 SER A N 1
ATOM 3453 C CA . SER A 1 443 ? -11.802 -0.542 15.747 1.00 93.12 443 SER A CA 1
ATOM 3454 C C . SER A 1 443 ? -12.280 -0.794 17.176 1.00 93.12 443 SER A C 1
ATOM 3456 O O . SER A 1 443 ? -12.415 -1.934 17.627 1.00 93.12 443 SER A O 1
ATOM 3458 N N . ARG A 1 444 ? -12.612 0.268 17.908 1.00 86.06 444 ARG A N 1
ATOM 3459 C CA . ARG A 1 444 ? -13.565 0.179 19.024 1.00 86.06 444 ARG A CA 1
ATOM 3460 C C . ARG A 1 444 ? -14.977 -0.113 18.496 1.00 86.06 444 ARG A C 1
ATOM 3462 O O . ARG A 1 444 ? -15.292 0.241 17.355 1.00 86.06 444 ARG A O 1
ATOM 3469 N N . PRO A 1 445 ? -15.856 -0.731 19.304 1.00 83.12 445 PRO A N 1
ATOM 3470 C CA . PRO A 1 445 ? -17.245 -0.986 18.929 1.00 83.12 445 PRO A CA 1
ATOM 3471 C C . PRO A 1 445 ? -18.108 0.284 19.054 1.00 83.12 445 PRO A C 1
ATOM 3473 O O . PRO A 1 445 ? -19.172 0.264 19.673 1.00 83.12 445 PRO A O 1
ATOM 3476 N N . GLU A 1 446 ? -17.649 1.404 18.487 1.00 82.75 446 GLU A N 1
ATOM 3477 C CA . GLU A 1 446 ? -18.433 2.638 18.457 1.00 82.75 446 GLU A CA 1
ATOM 3478 C C . GLU A 1 446 ? -19.766 2.414 17.729 1.00 82.75 446 GLU A C 1
ATOM 3480 O O . GLU A 1 446 ? -19.811 1.627 16.777 1.00 82.75 446 GLU A O 1
ATOM 3485 N N . PRO A 1 447 ? -20.854 3.100 18.130 1.00 80.50 447 PRO A N 1
ATOM 3486 C CA . PRO A 1 447 ? -22.207 2.745 17.701 1.00 80.50 447 PRO A CA 1
ATOM 3487 C C . PRO A 1 447 ? -22.372 2.682 16.178 1.00 80.50 447 PRO A C 1
ATOM 3489 O O . PRO A 1 447 ? -22.989 1.753 15.664 1.00 80.50 447 PRO A O 1
ATOM 3492 N N . ILE A 1 448 ? -21.769 3.629 15.451 1.00 85.56 448 ILE A N 1
ATOM 3493 C CA . ILE A 1 448 ? -21.846 3.713 13.985 1.00 85.56 448 ILE A CA 1
ATOM 3494 C C . ILE A 1 448 ? -21.134 2.529 13.323 1.00 85.56 448 ILE A C 1
ATOM 3496 O O . ILE A 1 448 ? -21.698 1.901 12.427 1.00 85.56 448 ILE A O 1
ATOM 3500 N N . ILE A 1 449 ? -19.923 2.198 13.779 1.00 88.19 449 ILE A N 1
ATOM 3501 C CA . ILE A 1 449 ? -19.117 1.104 13.223 1.00 88.19 449 ILE A CA 1
ATOM 3502 C C . ILE A 1 449 ? -19.772 -0.238 13.541 1.00 88.19 449 ILE A C 1
ATOM 3504 O O . ILE A 1 449 ? -19.996 -1.052 12.645 1.00 88.19 449 ILE A O 1
ATOM 3508 N N . ARG A 1 450 ? -20.144 -0.437 14.811 1.00 85.38 450 ARG A N 1
ATOM 3509 C CA . ARG A 1 450 ? -20.813 -1.650 15.276 1.00 85.38 450 ARG A CA 1
ATOM 3510 C C . ARG A 1 450 ? -22.105 -1.874 14.499 1.00 85.38 450 ARG A C 1
ATOM 3512 O O . ARG A 1 450 ? -22.224 -2.897 13.845 1.00 85.38 450 ARG A O 1
ATOM 3519 N N . HIS A 1 451 ? -23.022 -0.907 14.472 1.00 84.94 451 HIS A N 1
ATOM 3520 C CA . HIS A 1 451 ? -24.297 -1.054 13.765 1.00 84.94 451 HIS A CA 1
ATOM 3521 C C . HIS A 1 451 ? -24.117 -1.458 12.291 1.00 84.94 451 HIS A C 1
ATOM 3523 O O . HIS A 1 451 ? -24.854 -2.302 11.788 1.00 84.94 451 HIS A O 1
ATOM 3529 N N . ARG A 1 452 ? -23.123 -0.896 11.591 1.00 85.88 452 ARG A N 1
ATOM 3530 C CA . ARG A 1 452 ? -22.850 -1.248 10.189 1.00 85.88 452 ARG A CA 1
ATOM 3531 C C . ARG A 1 452 ? -22.261 -2.635 10.010 1.00 85.88 452 ARG A C 1
ATOM 3533 O O . ARG A 1 452 ? -22.689 -3.353 9.113 1.00 85.88 452 ARG A O 1
ATOM 3540 N N . ILE A 1 453 ? -21.317 -3.024 10.858 1.00 83.56 453 ILE A N 1
ATOM 3541 C CA . ILE A 1 453 ? -20.695 -4.345 10.761 1.00 83.56 453 ILE A CA 1
ATOM 3542 C C . ILE A 1 453 ? -21.672 -5.435 11.200 1.00 83.56 453 ILE A C 1
ATOM 3544 O O . ILE A 1 453 ? -21.707 -6.499 10.596 1.00 83.56 453 ILE A O 1
ATOM 3548 N N . GLU A 1 454 ? -22.501 -5.178 12.210 1.00 80.81 454 GLU A N 1
ATOM 3549 C CA . GLU A 1 454 ? -23.532 -6.114 12.666 1.00 80.81 454 GLU A CA 1
ATOM 3550 C C . GLU A 1 454 ? -24.694 -6.259 11.675 1.00 80.81 454 GLU A C 1
ATOM 3552 O O . GLU A 1 454 ? -25.336 -7.304 11.662 1.00 80.81 454 GLU A O 1
ATOM 3557 N N . ALA A 1 455 ? -24.941 -5.255 10.825 1.00 81.25 455 ALA A N 1
ATOM 3558 C CA . ALA A 1 455 ? -25.926 -5.344 9.748 1.00 81.25 455 ALA A CA 1
ATOM 3559 C C . ALA A 1 455 ? -25.502 -6.294 8.610 1.00 81.25 455 ALA A C 1
ATOM 3561 O O . ALA A 1 455 ? -26.344 -6.695 7.806 1.00 81.25 455 ALA A O 1
ATOM 3562 N N . LEU A 1 456 ? -24.221 -6.670 8.525 1.00 76.62 456 LEU A N 1
ATOM 3563 C CA . LEU A 1 456 ? -23.774 -7.705 7.596 1.00 76.62 456 LEU A CA 1
ATOM 3564 C C . LEU A 1 456 ? -24.143 -9.090 8.126 1.00 76.62 456 LEU A C 1
ATOM 3566 O O . LEU A 1 456 ? -23.865 -9.422 9.281 1.00 76.62 456 LEU A O 1
ATOM 3570 N N . SER A 1 457 ? -24.676 -9.937 7.245 1.00 72.31 457 SER A N 1
ATOM 3571 C CA . SER A 1 457 ? -24.878 -11.358 7.539 1.00 72.31 457 SER A CA 1
ATOM 3572 C C . SER A 1 457 ? -23.565 -12.021 7.957 1.00 72.31 457 SER A C 1
ATOM 3574 O O . SER A 1 457 ? -22.520 -11.725 7.376 1.00 72.31 457 SER A O 1
ATOM 3576 N N . ASP A 1 458 ? -23.614 -12.987 8.874 1.00 70.50 458 ASP A N 1
ATOM 3577 C CA . ASP A 1 458 ? -22.417 -13.709 9.339 1.00 70.50 458 ASP A CA 1
ATOM 3578 C C . ASP A 1 458 ? -21.711 -14.505 8.217 1.00 70.50 458 ASP A C 1
ATOM 3580 O O . ASP A 1 458 ? -20.528 -14.806 8.315 1.00 70.50 458 ASP A O 1
ATOM 3584 N N . LEU A 1 459 ? -22.390 -14.749 7.088 1.00 65.75 459 LEU A N 1
ATOM 3585 C CA . LEU A 1 459 ? -21.786 -15.280 5.855 1.00 65.75 459 LEU A CA 1
ATOM 3586 C C . LEU A 1 459 ? -20.819 -14.300 5.162 1.00 65.75 459 LEU A C 1
ATOM 3588 O O . LEU A 1 459 ? -19.995 -14.716 4.357 1.00 65.75 459 LEU A O 1
ATOM 3592 N N . ASN A 1 460 ? -20.910 -13.004 5.471 1.00 74.44 460 ASN A N 1
ATOM 3593 C CA . ASN A 1 460 ? -20.166 -11.927 4.815 1.00 74.44 460 ASN A CA 1
ATOM 3594 C C . ASN A 1 460 ? -19.116 -11.277 5.728 1.00 74.44 460 ASN A C 1
ATOM 3596 O O . ASN A 1 460 ? -18.418 -10.360 5.290 1.00 74.44 460 ASN A O 1
ATOM 3600 N N . ARG A 1 461 ? -18.951 -11.756 6.971 1.00 80.44 461 ARG A N 1
ATOM 3601 C CA . ARG A 1 461 ? -17.927 -11.246 7.893 1.00 80.44 461 ARG A CA 1
ATOM 3602 C C . ARG A 1 461 ? -17.397 -12.303 8.857 1.00 80.44 461 ARG A C 1
ATOM 3604 O O . ARG A 1 461 ? -18.130 -13.160 9.327 1.00 80.44 461 ARG A O 1
ATOM 3611 N N . SER A 1 462 ? -16.125 -12.182 9.212 1.00 81.81 462 SER A N 1
ATOM 3612 C CA . SER A 1 462 ? -15.542 -12.801 10.407 1.00 81.81 462 SER A CA 1
ATOM 3613 C C . SER A 1 462 ? -15.387 -11.739 11.498 1.00 81.81 462 SER A C 1
ATOM 3615 O O . SER A 1 462 ? -15.140 -10.571 11.193 1.00 81.81 462 SER A O 1
ATOM 3617 N N . MET A 1 463 ? -15.563 -12.111 12.766 1.00 84.31 463 MET A N 1
ATOM 3618 C CA . MET A 1 463 ? -15.492 -11.173 13.888 1.00 84.31 463 MET A CA 1
ATOM 3619 C C . MET A 1 463 ? -14.691 -11.768 15.044 1.00 84.31 463 MET A C 1
ATOM 3621 O O . MET A 1 463 ? -14.913 -12.916 15.412 1.00 84.31 463 MET A O 1
ATOM 3625 N N . CYS A 1 464 ? -13.820 -10.958 15.643 1.00 82.31 464 CYS A N 1
ATOM 3626 C CA . CYS A 1 464 ? -13.127 -11.271 16.889 1.00 82.31 464 CYS A CA 1
ATOM 3627 C C . CYS A 1 464 ? -13.293 -10.116 17.878 1.00 82.31 464 CYS A C 1
ATOM 3629 O O . CYS A 1 464 ? -13.101 -8.950 17.523 1.00 82.31 464 CYS A O 1
ATOM 3631 N N . VAL A 1 465 ? -13.661 -10.450 19.113 1.00 81.00 465 VAL A N 1
ATOM 3632 C CA . VAL A 1 465 ? -13.859 -9.510 20.216 1.00 81.00 465 VAL A CA 1
ATOM 3633 C C . VAL A 1 465 ? -12.758 -9.766 21.247 1.00 81.00 465 VAL A C 1
ATOM 3635 O O . VAL A 1 465 ? -12.817 -10.725 22.010 1.00 81.00 465 VAL A O 1
ATOM 3638 N N . LEU A 1 466 ? -11.720 -8.927 21.270 1.00 75.62 466 LEU A N 1
ATOM 3639 C CA . LEU A 1 466 ? -10.508 -9.192 22.058 1.00 75.62 466 LEU A CA 1
ATOM 3640 C C . LEU A 1 466 ? -10.749 -9.240 23.573 1.00 75.62 466 LEU A C 1
ATOM 3642 O O . LEU A 1 466 ? -10.020 -9.926 24.284 1.00 75.62 466 LEU A O 1
ATOM 3646 N N . HIS A 1 467 ? -11.741 -8.504 24.080 1.00 68.75 467 HIS A N 1
ATOM 36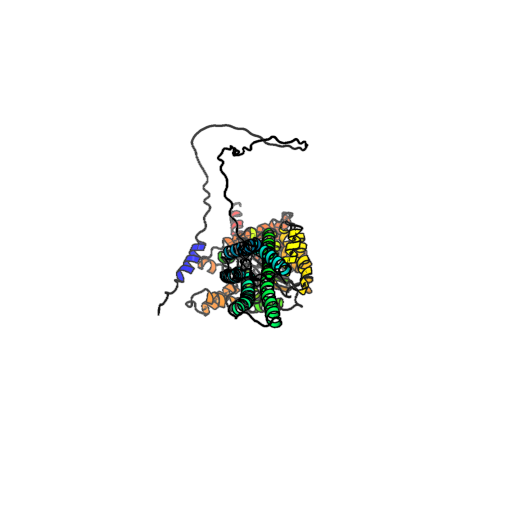47 C CA . HIS A 1 467 ? -12.088 -8.492 25.507 1.00 68.75 467 HIS A CA 1
ATOM 3648 C C . HIS A 1 467 ? -13.026 -9.637 25.921 1.00 68.75 467 HIS A C 1
ATOM 3650 O O . HIS A 1 467 ? -13.380 -9.726 27.091 1.00 68.75 467 HIS A O 1
ATOM 3656 N N . GLU A 1 468 ? -13.413 -10.512 24.991 1.00 68.56 468 GLU A N 1
ATOM 3657 C CA . GLU A 1 468 ? -14.152 -11.753 25.273 1.00 68.56 468 GLU A CA 1
ATOM 3658 C C . GLU A 1 468 ? -13.244 -13.000 25.236 1.00 68.56 468 GLU A C 1
ATOM 3660 O O . GLU A 1 468 ? -13.723 -14.118 25.407 1.00 68.56 468 GLU A O 1
ATOM 3665 N N . ILE A 1 469 ? -11.933 -12.824 25.029 1.00 73.88 469 ILE A N 1
ATOM 3666 C CA . ILE A 1 469 ? -10.958 -13.923 25.018 1.00 73.88 469 ILE A CA 1
ATOM 3667 C C . ILE A 1 469 ? -10.818 -14.527 26.417 1.00 73.88 469 ILE A C 1
ATOM 3669 O O . ILE A 1 469 ? -10.889 -13.828 27.430 1.00 73.88 469 ILE A O 1
ATOM 3673 N N . GLU A 1 470 ? -10.569 -15.836 26.465 1.00 71.31 470 GLU A N 1
ATOM 3674 C CA . GLU A 1 470 ? -10.379 -16.572 27.707 1.00 71.31 470 GLU A CA 1
ATOM 3675 C C . GLU A 1 470 ? -9.282 -15.948 28.581 1.00 71.31 470 GLU A C 1
ATOM 3677 O O . GLU A 1 470 ? -8.131 -15.768 28.179 1.00 71.31 470 GLU A O 1
ATOM 3682 N N . LYS A 1 471 ? -9.656 -15.634 29.820 1.00 71.94 471 LYS A N 1
ATOM 3683 C CA . LYS A 1 471 ? -8.837 -14.872 30.765 1.00 71.94 471 LYS A CA 1
ATOM 3684 C C . LYS A 1 471 ? -7.471 -15.497 31.045 1.00 71.94 471 LYS A C 1
ATOM 3686 O O . LYS A 1 471 ? -6.488 -14.772 31.128 1.00 71.94 471 LYS A O 1
ATOM 3691 N N . TRP A 1 472 ? -7.394 -16.823 31.148 1.00 69.75 472 TRP A N 1
ATOM 3692 C CA . TRP A 1 472 ? -6.127 -17.524 31.382 1.00 69.75 472 TRP A CA 1
ATOM 3693 C C . TRP A 1 472 ? -5.130 -17.304 30.232 1.00 69.75 472 TRP A C 1
ATOM 3695 O O . TRP A 1 472 ? -3.931 -17.185 30.468 1.00 69.75 472 TRP A O 1
ATOM 3705 N N . MET A 1 473 ? -5.627 -17.187 28.996 1.00 73.94 473 MET A N 1
ATOM 3706 C CA . MET A 1 473 ? -4.817 -16.926 27.807 1.00 73.94 473 MET A CA 1
ATOM 3707 C C . MET A 1 473 ? -4.273 -15.491 27.833 1.00 73.94 473 MET A C 1
ATOM 3709 O O . MET A 1 473 ? -3.114 -15.251 27.508 1.00 73.94 473 MET A O 1
ATOM 3713 N N . VAL A 1 474 ? -5.094 -14.540 28.293 1.00 77.44 474 VAL A N 1
ATOM 3714 C CA . VAL A 1 474 ? -4.686 -13.142 28.497 1.00 77.44 474 VAL A CA 1
ATOM 3715 C C . VAL A 1 474 ? -3.644 -13.022 29.613 1.00 77.44 474 VAL A C 1
ATOM 3717 O O . VAL A 1 474 ? -2.663 -12.306 29.443 1.00 77.44 474 VAL A O 1
ATOM 3720 N N . GLU A 1 475 ? -3.828 -13.720 30.735 1.00 74.50 475 GLU A N 1
ATOM 3721 C CA . GLU A 1 475 ? -2.871 -13.727 31.850 1.00 74.50 475 GLU A CA 1
ATOM 3722 C C . GLU A 1 475 ? -1.509 -14.296 31.418 1.00 74.50 475 GLU A C 1
ATOM 3724 O O . GLU A 1 475 ? -0.484 -13.673 31.685 1.00 74.50 475 GLU A O 1
ATOM 3729 N N . ALA A 1 476 ? -1.492 -15.416 30.685 1.00 80.44 476 ALA A N 1
ATOM 3730 C CA . ALA A 1 476 ? -0.259 -16.003 30.156 1.00 80.44 476 ALA A CA 1
ATOM 3731 C C . ALA A 1 476 ? 0.481 -15.052 29.195 1.00 80.44 476 ALA A C 1
ATOM 3733 O O . ALA A 1 476 ? 1.699 -14.894 29.286 1.00 80.44 476 ALA A O 1
ATOM 3734 N N . ASP A 1 477 ? -0.256 -14.372 28.310 1.00 83.62 477 ASP A N 1
ATOM 3735 C CA . ASP A 1 477 ? 0.312 -13.377 27.396 1.00 83.62 477 ASP A CA 1
ATOM 3736 C C . ASP A 1 477 ? 0.913 -12.176 28.147 1.00 83.62 477 ASP A C 1
ATOM 3738 O O . ASP A 1 477 ? 1.993 -11.700 27.793 1.00 83.62 477 ASP A O 1
ATOM 3742 N N . ILE A 1 478 ? 0.232 -11.680 29.189 1.00 77.94 478 ILE A N 1
ATOM 3743 C CA . ILE A 1 478 ? 0.733 -10.568 30.008 1.00 77.94 478 ILE A CA 1
ATOM 3744 C C . ILE A 1 478 ? 1.998 -10.984 30.760 1.00 77.94 478 ILE A C 1
ATOM 3746 O O . ILE A 1 478 ? 2.929 -10.190 30.848 1.00 77.94 478 ILE A O 1
ATOM 3750 N N . GLU A 1 479 ? 2.066 -12.208 31.281 1.00 78.75 479 GLU A N 1
ATOM 3751 C CA . GLU A 1 479 ? 3.267 -12.693 31.965 1.00 78.75 479 GLU A CA 1
ATOM 3752 C C . GLU A 1 479 ? 4.482 -12.711 31.026 1.00 78.75 479 GLU A C 1
ATOM 3754 O O . GLU A 1 479 ? 5.550 -12.214 31.389 1.00 78.75 479 GLU A O 1
ATOM 3759 N N . LEU A 1 480 ? 4.310 -13.212 29.797 1.00 84.44 480 LEU A N 1
ATOM 3760 C CA . LEU A 1 480 ? 5.356 -13.202 28.770 1.00 84.44 480 LEU A CA 1
ATOM 3761 C C . LEU A 1 480 ? 5.797 -11.780 28.413 1.00 84.44 480 LEU A C 1
ATOM 3763 O O . LEU A 1 480 ? 6.993 -11.513 28.316 1.00 84.44 480 LEU A O 1
ATOM 3767 N N . TYR A 1 481 ? 4.838 -10.867 28.253 1.00 80.81 481 TYR A N 1
ATOM 3768 C CA . TYR A 1 481 ? 5.108 -9.452 28.011 1.00 80.81 481 TYR A CA 1
ATOM 3769 C C . TYR A 1 481 ? 5.913 -8.816 29.151 1.00 80.81 481 TYR A C 1
ATOM 3771 O O . TYR A 1 481 ? 6.943 -8.190 28.914 1.00 80.81 481 TYR A O 1
ATOM 3779 N N . LEU A 1 482 ? 5.470 -8.997 30.399 1.00 76.00 482 LEU A N 1
ATOM 3780 C CA . LEU A 1 482 ? 6.142 -8.440 31.572 1.00 76.00 482 LEU A CA 1
ATOM 3781 C C . LEU A 1 482 ? 7.558 -8.994 31.718 1.00 76.00 482 LEU A C 1
ATOM 3783 O O . LEU A 1 482 ? 8.456 -8.244 32.076 1.00 76.00 482 LEU A O 1
ATOM 3787 N N . ARG A 1 483 ? 7.769 -10.274 31.403 1.00 82.12 483 ARG A N 1
ATOM 3788 C CA . ARG A 1 483 ? 9.096 -10.897 31.416 1.00 82.12 483 ARG A CA 1
ATOM 3789 C C . ARG A 1 483 ? 10.045 -10.304 30.372 1.00 82.12 483 ARG A C 1
ATOM 3791 O O . ARG A 1 483 ? 11.243 -10.265 30.608 1.00 82.12 483 ARG A O 1
ATOM 3798 N N . GLU A 1 484 ? 9.534 -9.869 29.222 1.00 80.31 484 GLU A N 1
ATOM 3799 C CA . GLU A 1 484 ? 10.352 -9.212 28.194 1.00 80.31 484 GLU A CA 1
ATOM 3800 C C . GLU A 1 484 ? 10.674 -7.751 28.554 1.00 80.31 484 GLU A C 1
ATOM 3802 O O . GLU A 1 484 ? 11.782 -7.278 28.297 1.00 80.31 484 GLU A O 1
ATOM 3807 N N . GLU A 1 485 ? 9.716 -7.030 29.144 1.00 74.50 485 GLU A N 1
ATOM 3808 C CA . GLU A 1 485 ? 9.866 -5.606 29.474 1.00 74.50 485 GLU A CA 1
ATOM 3809 C C . GLU A 1 485 ? 10.607 -5.342 30.789 1.00 74.50 485 GLU A C 1
ATOM 3811 O O . GLU A 1 485 ? 11.298 -4.327 30.922 1.00 74.50 485 GLU A O 1
ATOM 3816 N N . LEU A 1 486 ? 10.441 -6.222 31.777 1.00 73.56 486 LEU A N 1
ATOM 3817 C CA . LEU A 1 486 ? 11.065 -6.107 33.092 1.00 73.56 486 LEU A CA 1
ATOM 3818 C C . LEU A 1 486 ? 12.404 -6.851 33.122 1.00 73.56 486 LEU A C 1
ATOM 3820 O O . LEU A 1 486 ? 12.662 -7.757 32.338 1.00 73.56 486 LEU A O 1
ATOM 3824 N N . ASP A 1 487 ? 13.292 -6.430 34.021 1.00 67.56 487 ASP A N 1
ATOM 3825 C CA . ASP A 1 487 ? 14.605 -7.059 34.181 1.00 67.56 487 ASP A CA 1
ATOM 3826 C C . ASP A 1 487 ? 14.486 -8.407 34.913 1.00 67.56 487 ASP A C 1
ATOM 3828 O O . ASP A 1 487 ? 13.582 -8.588 35.732 1.00 67.56 487 ASP A O 1
ATOM 3832 N N . ASP A 1 488 ? 15.456 -9.307 34.711 1.00 68.81 488 ASP A N 1
ATOM 3833 C CA . ASP A 1 488 ? 15.483 -10.678 35.271 1.00 68.81 488 ASP A CA 1
ATOM 3834 C C . ASP A 1 488 ? 15.473 -10.741 36.819 1.00 68.81 488 ASP A C 1
ATOM 3836 O O . ASP A 1 488 ? 15.476 -11.812 37.422 1.00 68.81 488 ASP A O 1
ATOM 3840 N N . SER A 1 489 ? 15.491 -9.586 37.488 1.00 63.50 489 SER A N 1
ATOM 3841 C CA . SER A 1 489 ? 15.447 -9.447 38.945 1.00 63.50 489 SER A CA 1
ATOM 3842 C C . SER A 1 489 ? 14.046 -9.616 39.548 1.00 63.50 489 SER A C 1
ATOM 3844 O O . SER A 1 489 ? 13.928 -9.782 40.765 1.00 63.50 489 SER A O 1
ATOM 3846 N N . VAL A 1 490 ? 12.982 -9.588 38.737 1.00 67.19 490 VAL A N 1
ATOM 3847 C CA . VAL A 1 490 ? 11.606 -9.814 39.206 1.00 67.19 490 VAL A CA 1
ATOM 3848 C C . VAL A 1 490 ? 11.322 -11.316 39.257 1.00 67.19 490 VAL A C 1
ATOM 3850 O O . VAL A 1 490 ? 11.441 -12.011 38.254 1.00 67.19 490 VAL A O 1
ATOM 3853 N N . SER A 1 491 ? 10.924 -11.830 40.424 1.00 74.94 491 SER A N 1
ATOM 3854 C CA . SER A 1 491 ? 10.618 -13.256 40.591 1.00 74.94 491 SER A CA 1
ATOM 3855 C C . SER A 1 491 ? 9.386 -13.693 39.785 1.00 74.94 491 SER A C 1
ATOM 3857 O O . SER A 1 491 ? 8.419 -12.940 39.648 1.00 74.94 491 SER A O 1
ATOM 3859 N N . ASP A 1 492 ? 9.368 -14.954 39.337 1.00 76.81 492 ASP A N 1
ATOM 3860 C CA . ASP A 1 492 ? 8.233 -15.545 38.604 1.00 76.81 492 ASP A CA 1
ATOM 3861 C C . ASP A 1 492 ? 6.908 -15.458 39.383 1.00 76.81 492 ASP A C 1
ATOM 3863 O O . ASP A 1 492 ? 5.839 -15.262 38.805 1.00 76.81 492 ASP A O 1
ATOM 3867 N N . GLN A 1 493 ? 6.966 -15.546 40.717 1.00 71.00 493 GLN A N 1
ATOM 3868 C CA . GLN A 1 493 ? 5.788 -15.387 41.577 1.00 71.00 493 GLN A CA 1
ATOM 3869 C C . GLN A 1 493 ? 5.197 -13.975 41.478 1.00 71.00 493 GLN A C 1
ATOM 3871 O O . GLN A 1 493 ? 3.980 -13.827 41.352 1.00 71.00 493 GLN A O 1
ATOM 3876 N N . ASN A 1 494 ? 6.051 -12.947 41.470 1.00 67.94 494 ASN A N 1
ATOM 3877 C CA . ASN A 1 494 ? 5.623 -11.558 41.324 1.00 67.94 494 ASN A CA 1
ATOM 3878 C C . ASN A 1 494 ? 5.102 -11.285 39.907 1.00 67.94 494 ASN A C 1
ATOM 3880 O O . ASN A 1 494 ? 4.092 -10.600 39.762 1.00 67.94 494 ASN A O 1
ATOM 3884 N N . LEU A 1 495 ? 5.727 -11.858 38.871 1.00 69.81 495 LEU A N 1
ATOM 3885 C CA . LEU A 1 495 ? 5.252 -11.753 37.486 1.00 69.81 495 LEU A CA 1
ATOM 3886 C C . LEU A 1 495 ? 3.861 -12.371 37.314 1.00 69.81 495 LEU A C 1
ATOM 3888 O O . LEU A 1 495 ? 2.967 -11.716 36.783 1.00 69.81 495 LEU A O 1
ATOM 3892 N N . SER A 1 496 ? 3.644 -13.585 37.825 1.00 71.44 496 SER A N 1
ATOM 3893 C CA . SER A 1 496 ? 2.341 -14.255 37.754 1.00 71.44 496 SER A CA 1
ATOM 3894 C C . SER A 1 496 ? 1.263 -13.494 38.536 1.00 71.44 496 SER A C 1
ATOM 3896 O O . SER A 1 496 ? 0.117 -13.384 38.093 1.00 71.44 496 SER A O 1
ATOM 3898 N N . GLN A 1 497 ? 1.613 -12.909 39.687 1.00 63.72 497 GLN A N 1
ATOM 3899 C CA . GLN A 1 497 ? 0.690 -12.076 40.456 1.00 63.72 497 GLN A CA 1
ATOM 3900 C C . GLN A 1 497 ? 0.349 -10.774 39.715 1.00 63.72 497 GLN A C 1
ATOM 3902 O O . GLN A 1 497 ? -0.827 -10.432 39.612 1.00 63.72 497 GLN A O 1
ATOM 3907 N N . LEU A 1 498 ? 1.333 -10.085 39.131 1.00 64.94 498 LEU A N 1
ATOM 3908 C CA . LEU A 1 498 ? 1.113 -8.893 38.303 1.00 64.94 498 LEU A CA 1
ATOM 3909 C C . LEU A 1 498 ? 0.281 -9.203 37.055 1.00 64.94 498 LEU A C 1
ATOM 3911 O O . LEU A 1 498 ? -0.606 -8.423 36.707 1.00 64.94 498 LEU A O 1
ATOM 3915 N N . ALA A 1 499 ? 0.521 -10.344 36.410 1.00 67.62 499 ALA A N 1
ATOM 3916 C CA . ALA A 1 499 ? -0.244 -10.803 35.260 1.00 67.62 499 ALA A CA 1
ATOM 3917 C C . ALA A 1 499 ? -1.703 -11.085 35.632 1.00 67.62 499 ALA A C 1
ATOM 3919 O O . ALA A 1 499 ? -2.607 -10.602 34.953 1.00 67.62 499 ALA A O 1
ATOM 3920 N N . LYS A 1 500 ? -1.948 -11.762 36.762 1.00 64.19 500 LYS A N 1
ATOM 3921 C CA . LYS A 1 500 ? -3.300 -11.953 37.308 1.00 64.19 500 LYS A CA 1
ATOM 3922 C C . LYS A 1 500 ? -3.973 -10.626 37.616 1.00 64.19 500 LYS A C 1
ATOM 3924 O O . LYS A 1 500 ? -5.123 -10.453 37.240 1.00 64.19 500 LYS A O 1
ATOM 3929 N N . LEU A 1 501 ? -3.297 -9.682 38.269 1.00 59.81 501 LEU A N 1
ATOM 3930 C CA . LEU A 1 501 ? -3.874 -8.369 38.596 1.00 59.81 501 LEU A CA 1
ATOM 3931 C C . LEU A 1 501 ? -4.193 -7.563 37.324 1.00 59.81 501 LEU A C 1
ATOM 3933 O O . LEU A 1 501 ? -5.266 -6.975 37.214 1.00 59.81 501 LEU A O 1
ATOM 3937 N N . SER A 1 502 ? -3.315 -7.630 36.322 1.00 62.00 502 SER A N 1
ATOM 3938 C CA . SER A 1 502 ? -3.470 -6.951 35.029 1.00 62.00 502 SER A CA 1
ATOM 3939 C C . SER A 1 502 ? -4.559 -7.581 34.150 1.00 62.00 502 SER A C 1
ATOM 3941 O O . SER A 1 502 ? -5.341 -6.868 33.524 1.00 62.00 502 SER A O 1
ATOM 3943 N N . GLY A 1 503 ? -4.671 -8.913 34.143 1.00 53.09 503 GLY A N 1
ATOM 3944 C CA . GLY A 1 503 ? -5.763 -9.656 33.501 1.00 53.09 503 GLY A CA 1
ATOM 3945 C C . GLY A 1 503 ? -7.105 -9.497 34.229 1.00 53.09 503 GLY A C 1
ATOM 3946 O O . GLY A 1 503 ? -8.165 -9.647 33.622 1.00 53.09 503 GLY A O 1
ATOM 3947 N N . ASN A 1 504 ? -7.069 -9.132 35.518 1.00 49.44 504 ASN A N 1
ATOM 3948 C CA . ASN A 1 504 ? -8.217 -8.841 36.383 1.00 49.44 504 ASN A CA 1
ATOM 3949 C C . ASN A 1 504 ? -8.585 -7.364 36.472 1.00 49.44 504 ASN A C 1
ATOM 3951 O O . ASN A 1 504 ? -9.362 -7.004 37.358 1.00 49.44 504 ASN A O 1
ATOM 3955 N N . LEU A 1 505 ? -8.121 -6.503 35.564 1.00 50.12 505 LEU A N 1
ATOM 3956 C CA . LEU A 1 505 ? -8.555 -5.105 35.568 1.00 50.12 505 LEU A CA 1
ATOM 3957 C C . LEU A 1 505 ? -10.110 -4.991 35.595 1.00 50.12 505 LEU A C 1
ATOM 3959 O O . LEU A 1 505 ? -10.651 -4.042 36.142 1.00 50.12 505 LEU A O 1
ATOM 3963 N N . SER A 1 506 ? -10.869 -6.011 35.174 1.00 40.50 506 SER A N 1
ATOM 3964 C CA . SER A 1 506 ? -12.333 -6.048 35.331 1.00 40.50 506 SER A CA 1
ATOM 3965 C C . SER A 1 506 ? -12.896 -6.320 36.746 1.00 40.50 506 SER A C 1
ATOM 3967 O O . SER A 1 506 ? -14.098 -6.129 36.924 1.00 40.50 506 SER A O 1
ATOM 3969 N N . THR A 1 507 ? -12.133 -6.764 37.754 1.00 37.25 507 THR A N 1
ATOM 3970 C CA . THR A 1 507 ? -12.708 -7.131 39.066 1.00 37.25 507 THR A CA 1
ATOM 3971 C C . THR A 1 507 ? -11.809 -6.835 40.276 1.00 37.25 507 THR A C 1
ATOM 3973 O O . THR A 1 507 ? -10.782 -7.471 40.492 1.00 37.25 507 THR A O 1
ATOM 3976 N N . ARG A 1 508 ? -12.351 -5.957 41.130 1.00 36.97 508 ARG A N 1
ATOM 3977 C CA . ARG A 1 508 ? -12.305 -5.908 42.605 1.00 36.97 508 ARG A CA 1
ATOM 3978 C C . ARG A 1 508 ? -11.368 -4.978 43.394 1.00 36.97 508 ARG A C 1
ATOM 3980 O O . ARG A 1 508 ? -11.943 -4.277 44.209 1.00 36.97 508 ARG A O 1
ATOM 3987 N N . ASP A 1 509 ? -10.054 -4.858 43.214 1.00 37.25 509 ASP A N 1
ATOM 3988 C CA . ASP A 1 509 ? -9.269 -4.123 44.246 1.00 37.25 509 ASP A CA 1
ATOM 3989 C C . ASP A 1 509 ? -7.978 -3.458 43.747 1.00 37.25 509 ASP A C 1
ATOM 3991 O O . ASP A 1 509 ? -6.878 -3.935 44.003 1.00 37.25 509 ASP A O 1
ATOM 3995 N N . HIS A 1 510 ? -8.073 -2.319 43.050 1.00 43.44 510 HIS A N 1
ATOM 3996 C CA . HIS A 1 510 ? -6.859 -1.639 42.552 1.00 43.44 510 HIS A CA 1
ATOM 3997 C C . HIS A 1 510 ? -6.765 -0.142 42.865 1.00 43.44 510 HIS A C 1
ATOM 3999 O O . HIS A 1 510 ? -5.762 0.488 42.537 1.00 43.44 510 HIS A O 1
ATOM 4005 N N . SER A 1 511 ? -7.743 0.429 43.573 1.00 40.06 511 SER A N 1
ATOM 4006 C CA . SER A 1 511 ? -7.707 1.837 43.995 1.00 40.06 511 SER A CA 1
ATOM 4007 C C . SER A 1 511 ? -6.500 2.158 44.891 1.00 40.06 511 SER A C 1
ATOM 4009 O O . SER A 1 511 ? -6.003 3.279 44.868 1.00 40.06 511 SER A O 1
ATOM 4011 N N . HIS A 1 512 ? -6.018 1.182 45.669 1.00 35.84 512 HIS A N 1
ATOM 4012 C CA . HIS A 1 512 ? -4.902 1.374 46.599 1.00 35.84 512 HIS A CA 1
ATOM 4013 C C . HIS A 1 512 ? -3.519 1.197 45.944 1.00 35.84 512 HIS A C 1
ATOM 4015 O O . HIS A 1 512 ? -2.630 1.996 46.218 1.00 35.84 512 HIS A O 1
ATOM 4021 N N . LEU A 1 513 ? -3.348 0.244 45.018 1.00 37.44 513 LEU A N 1
ATOM 4022 C CA . LEU A 1 513 ? -2.044 -0.033 44.389 1.00 37.44 513 LEU A CA 1
ATOM 4023 C C . LEU A 1 513 ? -1.691 0.914 43.230 1.00 37.44 513 LEU A C 1
ATOM 4025 O O . LEU A 1 513 ? -0.521 1.219 43.017 1.00 37.44 513 LEU A O 1
ATOM 4029 N N . ILE A 1 514 ? -2.685 1.435 42.500 1.00 41.88 514 ILE A N 1
ATOM 4030 C CA . ILE A 1 514 ? -2.447 2.435 41.441 1.00 41.88 514 ILE A CA 1
ATOM 4031 C C . ILE A 1 514 ? -1.914 3.752 42.040 1.00 41.88 514 ILE A C 1
ATOM 4033 O O . ILE A 1 514 ? -1.092 4.426 41.418 1.00 41.88 514 ILE A O 1
ATOM 4037 N N . ASN A 1 515 ? -2.314 4.076 43.276 1.00 36.09 515 ASN A N 1
ATOM 4038 C CA . ASN A 1 515 ? -1.766 5.205 44.029 1.00 36.09 515 ASN A CA 1
ATOM 4039 C C . ASN A 1 515 ? -0.337 4.946 44.542 1.00 36.09 515 ASN A C 1
ATOM 4041 O O . ASN A 1 515 ? 0.452 5.887 44.581 1.00 36.09 515 ASN A O 1
ATOM 4045 N N . GLU A 1 516 ? 0.025 3.704 44.885 1.00 33.50 516 GLU A N 1
ATOM 4046 C CA . GLU A 1 516 ? 1.402 3.349 45.282 1.00 33.50 516 GLU A CA 1
ATOM 4047 C C . GLU A 1 516 ? 2.386 3.322 44.101 1.00 33.50 516 GLU A C 1
ATOM 4049 O O . GLU A 1 516 ? 3.568 3.602 44.287 1.00 33.50 516 GLU A O 1
ATOM 4054 N N . LEU A 1 517 ? 1.913 3.056 42.876 1.00 36.88 517 LEU A N 1
ATOM 4055 C CA . LEU A 1 517 ? 2.742 3.030 41.660 1.00 36.88 517 LEU A CA 1
ATOM 4056 C C . LEU A 1 517 ? 2.801 4.372 40.900 1.00 36.88 517 LEU A C 1
ATOM 4058 O O . LEU A 1 517 ? 3.459 4.463 39.866 1.00 36.88 517 LEU A O 1
ATOM 4062 N N . GLY A 1 518 ? 2.146 5.427 41.398 1.00 32.38 518 GLY A N 1
ATOM 4063 C CA . GLY A 1 518 ? 2.324 6.799 40.902 1.00 32.38 518 GLY A CA 1
ATOM 4064 C C . GLY A 1 518 ? 1.801 7.092 39.487 1.00 32.38 518 GLY A C 1
ATOM 4065 O O . GLY A 1 518 ? 2.207 8.089 38.887 1.00 32.38 518 GLY A O 1
ATOM 4066 N N . PHE A 1 519 ? 0.899 6.274 38.937 1.00 37.59 519 PHE A N 1
ATOM 4067 C CA . PHE A 1 519 ? 0.301 6.525 37.621 1.00 37.59 519 PHE A CA 1
ATOM 4068 C C . PHE A 1 519 ? -0.773 7.624 37.698 1.00 37.59 519 PHE A C 1
ATOM 4070 O O . PHE A 1 519 ? -1.852 7.425 38.257 1.00 37.59 519 PHE A O 1
ATOM 4077 N N . GLN A 1 520 ? -0.520 8.788 37.093 1.00 41.19 520 GLN A N 1
ATOM 4078 C CA . GLN A 1 520 ? -1.556 9.806 36.893 1.00 41.19 520 GLN A CA 1
ATOM 4079 C C . GLN A 1 520 ? -2.461 9.411 35.714 1.00 41.19 520 GLN A C 1
ATOM 4081 O O . GLN A 1 520 ? -2.039 9.383 34.565 1.00 41.19 520 GLN A O 1
ATOM 4086 N N . HIS A 1 521 ? -3.732 9.119 35.999 1.00 47.94 521 HIS A N 1
ATOM 4087 C CA . HIS A 1 521 ? -4.762 8.736 35.019 1.00 47.94 521 HIS A CA 1
ATOM 4088 C C . HIS A 1 521 ? -5.355 9.913 34.204 1.00 47.94 521 HIS A C 1
ATOM 4090 O O . HIS A 1 521 ? -6.471 9.790 33.697 1.00 47.94 521 HIS A O 1
ATOM 4096 N N . SER A 1 522 ? -4.676 11.060 34.080 1.00 48.91 522 SER A N 1
ATOM 4097 C CA . SER A 1 522 ? -5.260 12.276 33.474 1.00 48.91 522 SER A CA 1
ATOM 4098 C C . SER A 1 522 ? -5.798 12.042 32.060 1.00 48.91 522 SER A C 1
ATOM 4100 O O . SER A 1 522 ? -6.949 12.376 31.786 1.00 48.91 522 SER A O 1
ATOM 4102 N N . ASP A 1 523 ? -5.023 11.368 31.214 1.00 43.81 523 ASP A N 1
ATOM 4103 C CA . ASP A 1 523 ? -5.284 11.312 29.770 1.00 43.81 523 ASP A CA 1
ATOM 4104 C C . ASP A 1 523 ? -6.409 10.319 29.427 1.00 43.81 523 ASP A C 1
ATOM 4106 O O . ASP A 1 523 ? -7.249 10.549 28.556 1.00 43.81 523 ASP A O 1
ATOM 4110 N N . ILE A 1 524 ? -6.488 9.214 30.176 1.00 52.41 524 ILE A N 1
ATOM 4111 C CA . ILE A 1 524 ? -7.578 8.233 30.064 1.00 52.41 524 ILE A CA 1
ATOM 4112 C C . ILE A 1 524 ? -8.890 8.828 30.604 1.00 52.41 524 ILE A C 1
ATOM 4114 O O . ILE A 1 524 ? -9.961 8.589 30.042 1.00 52.41 524 ILE A O 1
ATOM 4118 N N . ASN A 1 525 ? -8.819 9.622 31.675 1.00 55.06 525 ASN A N 1
ATOM 4119 C CA . ASN A 1 525 ? -9.988 10.281 32.256 1.00 55.06 525 ASN A CA 1
ATOM 4120 C C . ASN A 1 525 ? -10.543 11.380 31.342 1.00 55.06 525 ASN A C 1
ATOM 4122 O O . ASN A 1 525 ? -11.765 11.533 31.244 1.00 55.06 525 ASN A O 1
ATOM 4126 N N . GLU A 1 526 ? -9.668 12.113 30.653 1.00 55.34 526 GLU A N 1
ATOM 4127 C CA . GLU A 1 526 ? -10.046 13.064 29.608 1.00 55.34 526 GLU A CA 1
ATOM 4128 C C . GLU A 1 526 ? -10.731 12.338 28.445 1.00 55.34 526 GLU A C 1
ATOM 4130 O O . GLU A 1 526 ? -11.851 12.690 28.085 1.00 55.34 526 GLU A O 1
ATOM 4135 N N . LEU A 1 527 ? -10.156 11.229 27.961 1.00 56.41 527 LEU A N 1
ATOM 4136 C CA . LEU A 1 527 ? -10.769 10.408 26.915 1.00 56.41 527 LEU A CA 1
ATOM 4137 C C . LEU A 1 527 ? -12.167 9.897 27.305 1.00 56.41 527 LEU A C 1
ATOM 4139 O O . LEU A 1 527 ? -13.096 9.991 26.502 1.00 56.41 527 LEU A O 1
ATOM 4143 N N . TYR A 1 528 ? -12.347 9.373 28.522 1.00 60.81 528 TYR A N 1
ATOM 4144 C CA . TYR A 1 528 ? -13.671 8.950 28.996 1.00 60.81 528 TYR A CA 1
ATOM 4145 C C . TYR A 1 528 ? -14.647 10.109 29.112 1.00 60.81 528 TYR A C 1
ATOM 4147 O O . TYR A 1 528 ? -15.824 9.930 28.814 1.00 60.81 528 TYR A O 1
ATOM 4155 N N . THR A 1 529 ? -14.172 11.283 29.526 1.00 63.62 529 THR A N 1
ATOM 4156 C CA . THR A 1 529 ? -15.001 12.486 29.610 1.00 63.62 529 THR A CA 1
ATOM 4157 C C . THR A 1 529 ? -15.487 12.890 28.227 1.00 63.62 529 THR A C 1
ATOM 4159 O O . THR A 1 529 ? -16.692 13.009 28.043 1.00 63.62 529 THR A O 1
ATOM 4162 N N . THR A 1 530 ? -14.595 12.973 27.242 1.00 63.38 530 THR A N 1
ATOM 4163 C CA . THR A 1 530 ? -14.947 13.324 25.862 1.00 63.38 530 THR A CA 1
ATOM 4164 C C . THR A 1 530 ? -15.907 12.309 25.246 1.00 63.38 530 THR A C 1
ATOM 4166 O O . THR A 1 530 ? -16.899 12.692 24.631 1.00 63.38 530 THR A O 1
ATOM 4169 N N . ILE A 1 531 ? -15.669 11.006 25.448 1.00 61.62 531 ILE A N 1
ATOM 4170 C CA . ILE A 1 531 ? -16.560 9.949 24.944 1.00 61.62 531 ILE A CA 1
ATOM 4171 C C . ILE A 1 531 ? -17.937 10.024 25.618 1.00 61.62 531 ILE A C 1
ATOM 4173 O O . ILE A 1 531 ? -18.954 9.871 24.944 1.00 61.62 531 ILE A O 1
ATOM 4177 N N . LEU A 1 532 ? -17.993 10.267 26.931 1.00 66.00 532 LEU A N 1
ATOM 4178 C CA . LEU A 1 532 ? -19.250 10.388 27.671 1.00 66.00 532 LEU A CA 1
ATOM 4179 C C . LEU A 1 532 ? -20.021 11.651 27.311 1.00 66.00 532 LEU A C 1
ATOM 4181 O O . LEU A 1 532 ? -21.237 11.586 27.165 1.00 66.00 532 LEU A O 1
ATOM 4185 N N . GLU A 1 533 ? -19.346 12.784 27.156 1.00 67.81 533 GLU A N 1
ATOM 4186 C CA . GLU A 1 533 ? -19.972 14.035 26.737 1.00 67.81 533 GLU A CA 1
ATOM 4187 C C . GLU A 1 533 ? -20.510 13.913 25.314 1.00 67.81 533 GLU A C 1
ATOM 4189 O O . GLU A 1 533 ? -21.672 14.242 25.087 1.00 67.81 533 GLU A O 1
ATOM 4194 N N . ALA A 1 534 ? -19.739 13.333 24.390 1.00 65.19 534 ALA A N 1
ATOM 4195 C CA . ALA A 1 534 ? -20.198 13.053 23.033 1.00 65.19 534 ALA A CA 1
ATOM 4196 C C . ALA A 1 534 ? -21.373 12.063 23.009 1.00 65.19 534 ALA A C 1
ATOM 4198 O O . ALA A 1 534 ? -22.319 12.253 22.247 1.00 65.19 534 ALA A O 1
ATOM 4199 N N . ALA A 1 535 ? -21.349 11.028 23.857 1.00 63.50 535 ALA A N 1
ATOM 4200 C CA . ALA A 1 535 ? -22.442 10.070 23.959 1.00 63.50 535 ALA A CA 1
ATOM 4201 C C . ALA A 1 535 ? -23.700 10.713 24.557 1.00 63.50 535 ALA A C 1
ATOM 4203 O O . ALA A 1 535 ? -24.782 10.498 24.022 1.00 63.50 535 ALA A O 1
ATOM 4204 N N . VAL A 1 536 ? -23.582 11.500 25.636 1.00 66.00 536 VAL A N 1
ATOM 4205 C CA . VAL A 1 536 ? -24.703 12.121 26.369 1.00 66.00 536 VAL A CA 1
ATOM 4206 C C . VAL A 1 536 ? -25.309 13.303 25.621 1.00 66.00 536 VAL A C 1
ATOM 4208 O O . VAL A 1 536 ? -26.533 13.388 25.549 1.00 66.00 536 VAL A O 1
ATOM 4211 N N . HIS A 1 537 ? -24.490 14.163 25.020 1.00 62.97 537 HIS A N 1
ATOM 4212 C CA . HIS A 1 537 ? -24.914 15.412 24.382 1.00 62.97 537 HIS A CA 1
ATOM 4213 C C . HIS A 1 537 ? -25.121 15.301 22.862 1.00 62.97 537 HIS A C 1
ATOM 4215 O O . HIS A 1 537 ? -25.048 16.310 22.161 1.00 62.97 537 HIS A O 1
ATOM 4221 N N . GLN A 1 538 ? -25.410 14.102 22.336 1.00 62.62 538 GLN A N 1
ATOM 4222 C CA . GLN A 1 538 ? -25.771 13.934 20.922 1.00 62.62 538 GLN A CA 1
ATOM 4223 C C . GLN A 1 538 ? -26.877 14.918 20.502 1.00 62.62 538 GLN A C 1
ATOM 4225 O O . GLN A 1 538 ? -27.915 15.035 21.160 1.00 62.62 538 GLN A O 1
ATOM 4230 N N . SER A 1 539 ? -26.646 15.616 19.386 1.00 48.62 539 SER A N 1
ATOM 4231 C CA . SER A 1 539 ? -27.570 16.597 18.815 1.00 48.62 539 SER A CA 1
ATOM 4232 C C . SER A 1 539 ? -28.939 15.959 18.553 1.00 48.62 539 SER A C 1
ATOM 4234 O O . SER A 1 539 ? -29.035 14.991 17.803 1.00 48.62 539 SER A O 1
ATOM 4236 N N . GLY A 1 540 ? -29.992 16.501 19.177 1.00 57.06 540 GLY A N 1
ATOM 4237 C CA . GLY A 1 540 ? -31.374 16.023 19.030 1.00 57.06 540 GLY A CA 1
ATOM 4238 C C . GLY A 1 540 ? -31.964 15.291 20.242 1.00 57.06 540 GLY A C 1
ATOM 4239 O O . GLY A 1 540 ? -33.143 14.956 20.199 1.00 57.06 540 GLY A O 1
ATOM 4240 N N . ARG A 1 541 ? -31.203 15.068 21.325 1.00 67.50 541 ARG A N 1
ATOM 4241 C CA . ARG A 1 541 ? -31.752 14.499 22.572 1.00 67.50 541 ARG A CA 1
ATOM 4242 C C . ARG A 1 541 ? -32.376 15.540 23.482 1.00 67.50 541 ARG A C 1
ATOM 4244 O O . ARG A 1 541 ? -31.754 16.564 23.770 1.00 67.50 541 ARG A O 1
ATOM 4251 N N . ASP A 1 542 ? -33.555 15.220 24.004 1.00 74.25 542 ASP A N 1
ATOM 4252 C CA . ASP A 1 542 ? -34.197 16.018 25.042 1.00 74.25 542 ASP A CA 1
ATOM 4253 C C . ASP A 1 542 ? -33.490 15.858 26.407 1.00 74.25 542 ASP A C 1
ATOM 4255 O O . ASP A 1 542 ? -32.692 14.943 26.647 1.00 74.25 542 ASP A O 1
ATOM 4259 N N . SER A 1 543 ? -33.762 16.784 27.328 1.00 74.06 543 SER A N 1
ATOM 4260 C CA . SER A 1 543 ? -33.170 16.769 28.671 1.00 74.06 543 SER A CA 1
ATOM 4261 C C . SER A 1 543 ? -33.553 15.516 29.473 1.00 74.06 543 SER A C 1
ATOM 4263 O O . SER A 1 543 ? -32.792 15.086 30.342 1.00 74.06 543 SER A O 1
ATOM 4265 N N . GLN A 1 544 ? -34.700 14.901 29.168 1.00 76.81 544 GLN A N 1
ATOM 4266 C CA . GLN A 1 544 ? -35.201 13.713 29.853 1.00 76.81 544 GLN A CA 1
ATOM 4267 C C . GLN A 1 544 ? -34.421 12.457 29.439 1.00 76.81 544 GLN A C 1
ATOM 4269 O O . GLN A 1 544 ? -34.057 11.653 30.294 1.00 76.81 544 GLN A O 1
ATOM 4274 N N . GLU A 1 545 ? -34.097 12.300 28.159 1.00 74.50 545 GLU A N 1
ATOM 4275 C CA . GLU A 1 545 ? -33.283 11.219 27.611 1.00 74.50 545 GLU A CA 1
ATOM 4276 C C . GLU A 1 545 ? -31.838 11.312 28.087 1.00 74.50 545 GLU A C 1
ATOM 4278 O O . GLU A 1 545 ? -31.246 10.294 28.448 1.00 74.50 545 GLU A O 1
ATOM 4283 N N . GLN A 1 546 ? -31.282 12.523 28.187 1.00 74.62 546 GLN A N 1
ATOM 4284 C CA . GLN A 1 546 ? -29.963 12.730 28.791 1.00 74.62 546 GLN A CA 1
ATOM 4285 C C . GLN A 1 546 ? -29.942 12.275 30.257 1.00 74.62 546 GLN A C 1
ATOM 4287 O O . GLN A 1 546 ? -28.997 11.613 30.695 1.00 74.62 546 GLN A O 1
ATOM 4292 N N . GLN A 1 547 ? -30.996 12.585 31.016 1.00 76.50 547 GLN A N 1
ATOM 4293 C CA . GLN A 1 547 ? -31.116 12.195 32.419 1.00 76.50 547 GLN A CA 1
ATOM 4294 C C . GLN A 1 547 ? -31.354 10.687 32.583 1.00 76.50 547 GLN A C 1
ATOM 4296 O O . GLN A 1 547 ? -30.718 10.059 33.430 1.00 76.50 547 GLN A O 1
ATOM 4301 N N . GLN A 1 548 ? -32.189 10.086 31.731 1.00 79.50 548 GLN A N 1
ATOM 4302 C CA . GLN A 1 548 ? -32.409 8.638 31.665 1.00 79.50 548 GLN A CA 1
ATOM 4303 C C . GLN A 1 548 ? -31.129 7.886 31.305 1.00 79.50 548 GLN A C 1
ATOM 4305 O O . GLN A 1 548 ? -30.826 6.862 31.911 1.00 79.50 548 GLN A O 1
ATOM 4310 N N . MET A 1 549 ? -30.336 8.401 30.368 1.00 77.25 549 MET A N 1
ATOM 4311 C CA . MET A 1 549 ? -29.094 7.752 29.973 1.00 77.25 549 MET A CA 1
ATOM 4312 C C . MET A 1 549 ? -28.005 7.883 31.039 1.00 77.25 549 MET A C 1
ATOM 4314 O O . MET A 1 549 ? -27.297 6.912 31.302 1.00 77.25 549 MET A O 1
ATOM 4318 N N . ARG A 1 550 ? -27.914 9.038 31.717 1.00 75.88 550 ARG A N 1
ATOM 4319 C CA . ARG A 1 550 ? -27.088 9.169 32.927 1.00 75.88 550 ARG A CA 1
ATOM 4320 C C . ARG A 1 550 ? -27.528 8.150 33.974 1.00 75.88 550 ARG A C 1
ATOM 4322 O O . ARG A 1 550 ? -26.675 7.458 34.510 1.00 75.88 550 ARG A O 1
ATOM 4329 N N . LEU A 1 551 ? -28.829 8.014 34.234 1.00 79.56 551 LEU A N 1
ATOM 4330 C CA . LEU A 1 551 ? -29.359 7.054 35.204 1.00 79.56 551 LEU A CA 1
ATOM 4331 C C . LEU A 1 551 ? -28.986 5.607 34.845 1.00 79.56 551 LEU A C 1
ATOM 4333 O O . LEU A 1 551 ? -28.457 4.901 35.692 1.00 79.56 551 LEU A O 1
ATOM 4337 N N . ILE A 1 552 ? -29.181 5.191 33.590 1.00 80.25 552 ILE A N 1
ATOM 4338 C CA . ILE A 1 552 ? -28.789 3.866 33.076 1.00 80.25 552 ILE A CA 1
ATOM 4339 C C . ILE A 1 552 ? -27.293 3.621 33.275 1.00 80.25 552 ILE A C 1
ATOM 4341 O O . ILE A 1 552 ? -26.906 2.589 33.822 1.00 80.25 552 ILE A O 1
ATOM 4345 N N . LEU A 1 553 ? -26.457 4.580 32.869 1.00 76.06 553 LEU A N 1
ATOM 4346 C CA . LEU A 1 553 ? -25.008 4.492 33.008 1.00 76.06 553 LEU A CA 1
ATOM 4347 C C . LEU A 1 553 ? -24.594 4.372 34.479 1.00 76.06 553 LEU A C 1
ATOM 4349 O O . LEU A 1 553 ? -23.789 3.512 34.826 1.00 76.06 553 LEU A O 1
ATOM 4353 N N . TRP A 1 554 ? -25.161 5.207 35.352 1.00 76.12 554 TRP A N 1
ATOM 4354 C CA . TRP A 1 554 ? -24.874 5.179 36.782 1.00 76.12 554 TRP A CA 1
ATOM 4355 C C . TRP A 1 554 ? -25.307 3.873 37.423 1.00 76.12 554 TRP A C 1
ATOM 4357 O O . TRP A 1 554 ? -24.544 3.319 38.207 1.00 76.12 554 TRP A O 1
ATOM 4367 N N . THR A 1 555 ? -26.489 3.366 37.080 1.00 77.69 555 THR A N 1
ATOM 4368 C CA . THR A 1 555 ? -26.980 2.086 37.587 1.00 77.69 555 THR A CA 1
ATOM 4369 C C . THR A 1 555 ? -26.066 0.951 37.136 1.00 77.69 555 THR A C 1
ATOM 4371 O O . THR A 1 555 ? -25.622 0.190 37.986 1.00 77.69 555 THR A O 1
ATOM 4374 N N . ALA A 1 556 ? -25.680 0.902 35.856 1.00 75.19 556 ALA A N 1
ATOM 4375 C CA . ALA A 1 556 ? -24.756 -0.108 35.324 1.00 75.19 556 ALA A CA 1
ATOM 4376 C C . ALA A 1 556 ? -23.353 -0.048 35.958 1.00 75.19 556 ALA A C 1
ATOM 4378 O O . ALA A 1 556 ? -22.695 -1.068 36.129 1.00 75.19 556 ALA A O 1
ATOM 4379 N N . VAL A 1 557 ? -22.881 1.147 36.321 1.00 73.00 557 VAL A N 1
ATOM 4380 C CA . VAL A 1 557 ? -21.606 1.326 37.032 1.00 73.00 557 VAL A CA 1
ATOM 4381 C C . VAL A 1 557 ? -21.728 0.944 38.513 1.00 73.00 557 VAL A C 1
ATOM 4383 O O . VAL A 1 557 ? -20.814 0.350 39.085 1.00 73.00 557 VAL A O 1
ATOM 4386 N N . CYS A 1 558 ? -22.845 1.291 39.157 1.00 73.25 558 CYS A N 1
ATOM 4387 C CA . CYS A 1 558 ? -23.061 1.067 40.588 1.00 73.25 558 CYS A CA 1
ATOM 4388 C C . CYS A 1 558 ? -23.353 -0.395 40.924 1.00 73.25 558 CYS A C 1
ATOM 4390 O O . CYS A 1 558 ? -23.066 -0.811 42.045 1.00 73.25 558 CYS A O 1
ATOM 4392 N N . THR A 1 559 ? -23.887 -1.173 39.982 1.00 69.81 559 THR A N 1
ATOM 4393 C CA . THR A 1 559 ? -24.145 -2.602 40.181 1.00 69.81 559 THR A CA 1
ATOM 4394 C C . THR A 1 559 ? -22.867 -3.412 40.348 1.00 69.81 559 THR A C 1
ATOM 4396 O O . THR A 1 559 ? -22.930 -4.476 40.951 1.00 69.81 559 THR A O 1
ATOM 4399 N N . ARG A 1 560 ? -21.712 -2.902 39.883 1.00 62.22 560 ARG A N 1
ATOM 4400 C CA . ARG A 1 560 ? -20.346 -3.454 40.060 1.00 62.22 560 ARG A CA 1
ATOM 4401 C C . ARG A 1 560 ? -20.117 -4.895 39.578 1.00 62.22 560 ARG A C 1
ATOM 4403 O O . ARG A 1 560 ? -18.975 -5.338 39.536 1.00 62.22 560 ARG A O 1
ATOM 4410 N N . GLU A 1 561 ? -21.168 -5.588 39.176 1.00 65.62 561 GLU A N 1
ATOM 4411 C CA . GLU A 1 561 ? -21.186 -6.907 38.565 1.00 65.62 561 GLU A CA 1
ATOM 4412 C C . GLU A 1 561 ? -21.923 -6.827 37.220 1.00 65.62 561 GLU A C 1
ATOM 4414 O O . GLU A 1 561 ? -22.667 -5.866 36.989 1.00 65.62 561 GLU A O 1
ATOM 4419 N N . PRO A 1 562 ? -21.713 -7.797 36.312 1.00 71.81 562 PRO A N 1
ATOM 4420 C CA . PRO A 1 562 ? -22.463 -7.860 35.068 1.00 71.81 562 PRO A CA 1
ATOM 4421 C C . PRO A 1 562 ? -23.971 -7.940 35.347 1.00 71.81 562 PRO A C 1
ATOM 4423 O O . PRO A 1 562 ? -24.409 -8.804 36.104 1.00 71.81 562 PRO A O 1
ATOM 4426 N N . VAL A 1 563 ? -24.769 -7.060 34.739 1.00 79.44 563 VAL A N 1
ATOM 4427 C CA . VAL A 1 563 ? -26.228 -7.009 34.961 1.00 79.44 563 VAL A CA 1
ATOM 4428 C C . VAL A 1 563 ? -26.969 -7.188 33.651 1.00 79.44 563 VAL A C 1
ATOM 4430 O O . VAL A 1 563 ? -26.588 -6.609 32.636 1.00 79.44 563 VAL A O 1
ATOM 4433 N N . ASN A 1 564 ? -28.035 -7.987 33.655 1.00 83.62 564 ASN A N 1
ATOM 4434 C CA . ASN A 1 564 ? -28.857 -8.166 32.462 1.00 83.62 564 ASN A CA 1
ATOM 4435 C C . ASN A 1 564 ? -29.716 -6.914 32.174 1.00 83.62 564 ASN A C 1
ATOM 4437 O O . ASN A 1 564 ? -29.992 -6.092 33.053 1.00 83.62 564 ASN A O 1
ATOM 4441 N N . ILE A 1 565 ? -30.155 -6.768 30.923 1.00 82.00 565 ILE A N 1
ATOM 4442 C CA . ILE A 1 565 ? -30.949 -5.608 30.484 1.00 82.00 565 ILE A CA 1
ATOM 4443 C C . ILE A 1 565 ? -32.254 -5.481 31.287 1.00 82.00 565 ILE A C 1
ATOM 4445 O O . ILE A 1 565 ? -32.636 -4.369 31.650 1.00 82.00 565 ILE A O 1
ATOM 4449 N N . ASP A 1 566 ? -32.908 -6.596 31.615 1.00 82.50 566 ASP A N 1
ATOM 4450 C CA . ASP A 1 566 ? -34.192 -6.602 32.329 1.00 82.50 566 ASP A CA 1
ATOM 4451 C C . ASP A 1 566 ? -34.067 -6.137 33.787 1.00 82.50 566 ASP A C 1
ATOM 4453 O O . ASP A 1 566 ? -34.899 -5.376 34.280 1.00 82.50 566 ASP A O 1
ATOM 4457 N N . THR A 1 567 ? -32.991 -6.519 34.472 1.00 82.69 567 THR A N 1
ATOM 4458 C CA . THR A 1 567 ? -32.671 -6.061 35.832 1.00 82.69 567 THR A CA 1
ATOM 4459 C C . THR A 1 567 ? -32.301 -4.589 35.799 1.00 82.69 567 THR A C 1
ATOM 4461 O O . THR A 1 567 ? -32.736 -3.827 36.658 1.00 82.69 567 THR A O 1
ATOM 4464 N N . LEU A 1 568 ? -31.559 -4.144 34.781 1.00 82.81 568 LEU A N 1
ATOM 4465 C CA . LEU A 1 568 ? -31.247 -2.728 34.622 1.00 82.81 568 LEU A CA 1
ATOM 4466 C C . LEU A 1 568 ? -32.514 -1.891 34.366 1.00 82.81 568 LEU A C 1
ATOM 4468 O O . LEU A 1 568 ? -32.661 -0.798 34.914 1.00 82.81 568 LEU A O 1
ATOM 4472 N N . ALA A 1 569 ? -33.453 -2.416 33.578 1.00 84.69 569 ALA A N 1
ATOM 4473 C CA . ALA A 1 569 ? -34.768 -1.824 33.344 1.00 84.69 569 ALA A CA 1
ATOM 4474 C C . ALA A 1 569 ? -35.597 -1.739 34.634 1.00 84.69 569 ALA A C 1
ATOM 4476 O O . ALA A 1 569 ? -36.143 -0.679 34.946 1.00 84.69 569 ALA A O 1
ATOM 4477 N N . ALA A 1 570 ? -35.613 -2.809 35.432 1.00 84.75 570 ALA A N 1
ATOM 4478 C CA . ALA A 1 570 ? -36.284 -2.833 36.728 1.00 84.75 570 ALA A CA 1
ATOM 4479 C C . ALA A 1 570 ? -35.678 -1.823 37.721 1.00 84.75 570 ALA A C 1
ATOM 4481 O O . ALA A 1 570 ? -36.414 -1.081 38.365 1.00 84.75 570 ALA A O 1
ATOM 4482 N N . LEU A 1 571 ? -34.344 -1.741 37.801 1.00 82.62 571 LEU A N 1
ATOM 4483 C CA . LEU A 1 571 ? -33.630 -0.835 38.711 1.00 82.62 571 LEU A CA 1
ATOM 4484 C C . LEU A 1 571 ? -33.754 0.642 38.320 1.00 82.62 571 LEU A C 1
ATOM 4486 O O . LEU A 1 571 ? -33.715 1.516 39.182 1.00 82.62 571 LEU A O 1
ATOM 4490 N N . THR A 1 572 ? -33.872 0.938 37.025 1.00 82.94 572 THR A N 1
ATOM 4491 C CA . THR A 1 572 ? -33.994 2.317 36.525 1.00 82.94 572 THR A CA 1
ATOM 4492 C C . THR A 1 572 ? -35.443 2.782 36.389 1.00 82.94 572 THR A C 1
ATOM 4494 O O . THR A 1 572 ? -35.678 3.978 36.225 1.00 82.94 572 THR A O 1
ATOM 4497 N N . GLY A 1 573 ? -36.417 1.865 36.431 1.00 81.69 573 GLY A N 1
ATOM 4498 C CA . GLY A 1 573 ? -37.823 2.158 36.137 1.00 81.69 573 GLY A CA 1
ATOM 4499 C C . GLY A 1 573 ? -38.082 2.505 34.664 1.00 81.69 573 GLY A C 1
ATOM 4500 O O . GLY A 1 573 ? -39.132 3.055 34.330 1.00 81.69 573 GLY A O 1
ATOM 4501 N N . ILE A 1 574 ? -37.131 2.217 33.770 1.00 86.00 574 ILE A N 1
ATOM 4502 C CA . ILE A 1 574 ? -37.217 2.498 32.333 1.00 86.00 574 ILE A CA 1
ATOM 4503 C C . ILE A 1 574 ? -37.565 1.198 31.607 1.00 86.00 574 ILE A C 1
ATOM 4505 O O . ILE A 1 574 ? -37.016 0.144 31.905 1.00 86.00 574 ILE A O 1
ATOM 4509 N N . LYS A 1 575 ? -38.459 1.258 30.612 1.00 84.75 575 LYS A N 1
ATOM 4510 C CA . LYS A 1 575 ? -38.806 0.084 29.790 1.00 84.75 575 LYS A CA 1
ATOM 4511 C C . LYS A 1 575 ? -37.552 -0.524 29.149 1.00 84.75 575 LYS A C 1
ATOM 4513 O O . LYS A 1 575 ? -36.763 0.209 28.557 1.00 84.75 575 LYS A O 1
ATOM 4518 N N . ALA A 1 576 ? -37.429 -1.852 29.173 1.00 81.56 576 ALA A N 1
ATOM 4519 C CA . ALA A 1 576 ? -36.276 -2.581 28.629 1.00 81.56 576 ALA A CA 1
ATOM 4520 C C . ALA A 1 576 ? -35.955 -2.224 27.165 1.00 81.56 576 ALA A C 1
ATOM 4522 O O . ALA A 1 576 ? -34.790 -2.073 26.804 1.00 81.56 576 ALA A O 1
ATOM 4523 N N . THR A 1 577 ? -36.978 -1.982 26.336 1.00 81.44 577 THR A N 1
ATOM 4524 C CA . THR A 1 577 ? -36.799 -1.513 24.952 1.00 81.44 577 THR A CA 1
ATOM 4525 C C . THR A 1 577 ? -36.077 -0.169 24.888 1.00 81.44 577 THR A C 1
ATOM 4527 O O . THR A 1 577 ? -35.128 -0.023 24.124 1.00 81.44 577 THR A O 1
ATOM 4530 N N . LYS A 1 578 ? -36.469 0.790 25.738 1.00 80.19 578 LYS A N 1
ATOM 4531 C CA . LYS A 1 578 ? -35.845 2.117 25.812 1.00 80.19 578 LYS A CA 1
ATOM 4532 C C . LYS A 1 578 ? -34.451 2.057 26.449 1.00 80.19 578 LYS A C 1
ATOM 4534 O O . LYS A 1 578 ? -33.557 2.761 25.988 1.00 80.19 578 LYS A O 1
ATOM 4539 N N . VAL A 1 579 ? -34.232 1.179 27.435 1.00 80.81 579 VAL A N 1
ATOM 4540 C CA . VAL A 1 579 ? -32.891 0.902 27.986 1.00 80.81 579 VAL A CA 1
ATOM 4541 C C . VAL A 1 579 ? -31.953 0.392 26.896 1.00 80.81 579 VAL A C 1
ATOM 4543 O O . VAL A 1 579 ? -30.852 0.914 26.757 1.00 80.81 579 VAL A O 1
ATOM 4546 N N . ASN A 1 580 ? -32.396 -0.564 26.078 1.00 79.88 580 ASN A N 1
ATOM 4547 C CA . ASN A 1 580 ? -31.585 -1.110 24.994 1.00 79.88 580 ASN A CA 1
ATOM 4548 C C . ASN A 1 580 ? -31.215 -0.034 23.955 1.00 79.88 580 ASN A C 1
ATOM 4550 O O . ASN A 1 580 ? -30.049 0.094 23.593 1.00 79.88 580 ASN A O 1
ATOM 4554 N N . THR A 1 581 ? -32.172 0.804 23.538 1.00 78.50 581 THR A N 1
ATOM 4555 C CA . THR A 1 581 ? -31.909 1.921 22.612 1.00 78.50 581 THR A CA 1
ATOM 4556 C C . THR A 1 581 ? -30.897 2.922 23.177 1.00 78.50 581 THR A C 1
ATOM 4558 O O . THR A 1 581 ? -29.995 3.357 22.464 1.00 78.50 581 THR A O 1
ATOM 4561 N N . LEU A 1 582 ? -31.001 3.277 24.461 1.00 76.25 582 LEU A N 1
ATOM 4562 C CA . LEU A 1 582 ? -30.070 4.219 25.095 1.00 76.25 582 LEU A CA 1
ATOM 4563 C C . LEU A 1 582 ? -28.677 3.602 25.314 1.00 76.25 582 LEU A C 1
ATOM 4565 O O . LEU A 1 582 ? -27.667 4.277 25.113 1.00 76.25 582 LEU A O 1
ATOM 4569 N N . LEU A 1 583 ? -28.600 2.307 25.645 1.00 77.50 583 LEU A N 1
ATOM 4570 C CA . LEU A 1 583 ? -27.334 1.583 25.805 1.00 77.50 583 LEU A CA 1
ATOM 4571 C C . LEU A 1 583 ? -26.516 1.524 24.514 1.00 77.50 583 LEU A C 1
ATOM 4573 O O . LEU A 1 583 ? -25.289 1.551 24.591 1.00 77.50 583 LEU A O 1
ATOM 4577 N N . GLN A 1 584 ? -27.160 1.514 23.342 1.00 73.81 584 GLN A N 1
ATOM 4578 C CA . GLN A 1 584 ? -26.455 1.512 22.056 1.00 73.81 584 GLN A CA 1
ATOM 4579 C C . GLN A 1 584 ? -25.476 2.677 21.911 1.00 73.81 584 GLN A C 1
ATOM 4581 O O . GLN A 1 584 ? -24.415 2.513 21.320 1.00 73.81 584 GLN A O 1
ATOM 4586 N N . SER A 1 585 ? -25.789 3.840 22.489 1.00 68.94 585 SER A N 1
ATOM 4587 C CA . SER A 1 585 ? -24.911 5.020 22.443 1.00 68.94 585 SER A CA 1
ATOM 4588 C C . SER A 1 585 ? -23.755 4.968 23.436 1.00 68.94 585 SER A C 1
ATOM 4590 O O . SER A 1 585 ? -22.810 5.741 23.323 1.00 68.94 585 SER A O 1
ATOM 4592 N N . LEU A 1 586 ? -23.825 4.049 24.397 1.00 70.88 586 LEU A N 1
ATOM 4593 C CA . LEU A 1 586 ? -22.810 3.832 25.418 1.00 70.88 586 LEU A CA 1
ATOM 4594 C C . LEU A 1 586 ? -21.901 2.647 25.081 1.00 70.88 586 LEU A C 1
ATOM 4596 O O . LEU A 1 586 ? -21.025 2.329 25.877 1.00 70.88 586 LEU A O 1
ATOM 4600 N N . TYR A 1 587 ? -22.045 2.011 23.913 1.00 70.25 587 TYR A N 1
ATOM 4601 C CA . TYR A 1 587 ? -21.234 0.848 23.528 1.00 70.25 587 TYR A CA 1
ATOM 4602 C C . TYR A 1 587 ? -19.726 1.113 23.401 1.00 70.25 587 TYR A C 1
ATOM 4604 O O . TYR A 1 587 ? -18.937 0.176 23.374 1.00 70.25 587 TYR A O 1
ATOM 4612 N N . SER A 1 588 ? -19.304 2.378 23.369 1.00 63.31 588 SER A N 1
ATOM 4613 C CA . SER A 1 588 ? -17.894 2.777 23.454 1.00 63.31 588 SER A CA 1
ATOM 4614 C C . SER A 1 588 ? -17.297 2.629 24.863 1.00 63.31 588 SER A C 1
ATOM 4616 O O . SER A 1 588 ? -16.075 2.549 25.000 1.00 63.31 588 SER A O 1
ATOM 4618 N N . VAL A 1 589 ? -18.141 2.584 25.905 1.00 65.44 589 VAL A N 1
ATOM 4619 C CA . VAL A 1 589 ? -17.752 2.485 27.329 1.00 65.44 589 VAL A CA 1
ATOM 4620 C C . VAL A 1 589 ? -18.412 1.322 28.086 1.00 65.44 589 VAL A C 1
ATOM 4622 O O . VAL A 1 589 ? -17.896 0.889 29.116 1.00 65.44 589 VAL A O 1
ATOM 4625 N N . LEU A 1 590 ? -19.503 0.766 27.561 1.00 72.25 590 LEU A N 1
ATOM 4626 C CA . LEU A 1 590 ? -20.205 -0.410 28.068 1.00 72.25 590 LEU A CA 1
ATOM 4627 C C . LEU A 1 590 ? -20.206 -1.523 27.019 1.00 72.25 590 LEU A C 1
ATOM 4629 O O . LEU A 1 590 ? -20.389 -1.289 25.830 1.00 72.25 590 LEU A O 1
ATOM 4633 N N . HIS A 1 591 ? -20.047 -2.754 27.470 1.00 71.12 591 HIS A N 1
ATOM 4634 C CA . HIS A 1 591 ? -20.155 -3.946 26.657 1.00 71.12 591 HIS A CA 1
ATOM 4635 C C . HIS A 1 591 ? -21.479 -4.642 26.947 1.00 71.12 591 HIS A C 1
ATOM 4637 O O . HIS A 1 591 ? -21.888 -4.734 28.101 1.00 71.12 591 HIS A O 1
ATOM 4643 N N . VAL A 1 592 ? -22.132 -5.164 25.911 1.00 74.75 592 VAL A N 1
ATOM 4644 C CA . VAL A 1 592 ? -23.321 -6.008 26.062 1.00 74.75 592 VAL A CA 1
ATOM 4645 C C . VAL A 1 592 ? -23.043 -7.314 25.342 1.00 74.75 592 VAL A C 1
ATOM 4647 O O . VAL A 1 592 ? -22.967 -7.329 24.110 1.00 74.75 592 VAL A O 1
ATOM 4650 N N . SER A 1 593 ? -22.857 -8.383 26.119 1.00 67.25 593 SER A N 1
ATOM 4651 C CA . SER A 1 593 ? -22.563 -9.711 25.583 1.00 67.25 593 SER A CA 1
ATOM 4652 C C . SER A 1 593 ? -23.762 -10.248 24.814 1.00 67.25 593 SER A C 1
ATOM 4654 O O . SER A 1 593 ? -24.886 -10.251 25.317 1.00 67.25 593 SER A O 1
ATOM 4656 N N . ARG A 1 594 ? -23.520 -10.758 23.604 1.00 64.06 594 ARG A N 1
ATOM 4657 C CA . ARG A 1 594 ? -24.573 -11.363 22.778 1.00 64.06 594 ARG A CA 1
ATOM 4658 C C . ARG A 1 594 ? -25.066 -12.701 23.321 1.00 64.06 594 ARG A C 1
ATOM 4660 O O . ARG A 1 594 ? -26.231 -13.026 23.144 1.00 64.06 594 ARG A O 1
ATOM 4667 N N . ALA A 1 595 ? -24.185 -13.469 23.960 1.00 60.94 595 ALA A N 1
ATOM 4668 C CA . ALA A 1 595 ? -24.510 -14.807 24.445 1.00 60.94 595 ALA A CA 1
ATOM 4669 C C . ALA A 1 595 ? -25.340 -14.767 25.734 1.00 60.94 595 ALA A C 1
ATOM 4671 O O . ALA A 1 595 ? -26.237 -15.582 25.920 1.00 60.94 595 ALA A O 1
ATOM 4672 N N . THR A 1 596 ? -25.048 -13.814 26.623 1.00 68.56 596 THR A N 1
ATOM 4673 C CA . THR A 1 596 ? -25.627 -13.776 27.975 1.00 68.56 596 THR A CA 1
ATOM 4674 C C . THR A 1 596 ? -26.532 -12.571 28.223 1.00 68.56 596 THR A C 1
ATOM 4676 O O . THR A 1 596 ? -27.176 -12.506 29.266 1.00 68.56 596 THR A O 1
ATOM 4679 N N . SER A 1 597 ? -26.597 -11.608 27.293 1.00 69.38 597 SER A N 1
ATOM 4680 C CA . SER A 1 597 ? -27.285 -10.313 27.472 1.00 69.38 597 SER A CA 1
ATOM 4681 C C . SER A 1 597 ? -26.828 -9.533 28.715 1.00 69.38 597 SER A C 1
ATOM 4683 O O . SER A 1 597 ? -27.555 -8.684 29.234 1.00 69.38 597 SER A O 1
ATOM 4685 N N . MET A 1 598 ? -25.616 -9.823 29.196 1.00 73.00 598 MET A N 1
ATOM 4686 C CA . MET A 1 598 ? -25.011 -9.174 30.354 1.00 73.00 598 MET A CA 1
ATOM 4687 C C . MET A 1 598 ? -24.315 -7.883 29.938 1.00 73.00 598 MET A C 1
ATOM 4689 O O . MET A 1 598 ? -23.547 -7.860 28.971 1.00 73.00 598 MET A O 1
ATOM 4693 N N . ILE A 1 599 ? -24.576 -6.820 30.694 1.00 73.81 599 ILE A N 1
ATOM 4694 C CA . ILE A 1 599 ? -23.954 -5.509 30.550 1.00 73.81 599 ILE A CA 1
ATOM 4695 C C . ILE A 1 599 ? -22.745 -5.456 31.478 1.00 73.81 599 ILE A C 1
ATOM 4697 O O . ILE A 1 599 ? -22.889 -5.625 32.688 1.00 73.81 599 ILE A O 1
ATOM 4701 N N . THR A 1 600 ? -21.567 -5.181 30.929 1.00 70.12 600 THR A N 1
ATOM 4702 C CA . THR A 1 600 ? -20.342 -4.937 31.696 1.00 70.12 600 THR A CA 1
ATOM 4703 C C . THR A 1 600 ? -19.740 -3.594 31.325 1.00 70.12 600 THR A C 1
ATOM 4705 O O . THR A 1 600 ? -19.895 -3.101 30.209 1.00 70.12 600 THR A O 1
ATOM 4708 N N . THR A 1 601 ? -19.045 -2.957 32.260 1.00 66.06 601 THR A N 1
ATOM 4709 C CA . THR A 1 601 ? -18.228 -1.788 31.927 1.00 66.06 601 THR A CA 1
ATOM 4710 C C . THR A 1 601 ? -17.031 -2.261 31.126 1.00 66.06 601 THR A C 1
ATOM 4712 O O . THR A 1 601 ? -16.377 -3.209 31.551 1.00 66.06 601 THR A O 1
ATOM 4715 N N . LEU A 1 602 ? -16.744 -1.619 29.990 1.00 60.03 602 LEU A N 1
ATOM 4716 C CA . LEU A 1 602 ? -15.613 -2.016 29.159 1.00 60.03 602 LEU A CA 1
ATOM 4717 C C . LEU A 1 602 ? -14.335 -1.902 30.000 1.00 60.03 602 LEU A C 1
ATOM 4719 O O . LEU A 1 602 ? -13.675 -2.901 30.234 1.00 60.03 602 LEU A O 1
ATOM 4723 N N . HIS A 1 603 ? -14.019 -0.731 30.560 1.00 57.94 603 HIS A N 1
ATOM 4724 C CA . HIS A 1 603 ? -12.751 -0.542 31.274 1.00 57.94 603 HIS A CA 1
ATOM 4725 C C . HIS A 1 603 ? -12.837 -0.585 32.802 1.00 57.94 603 HIS A C 1
ATOM 4727 O O . HIS A 1 603 ? -13.706 0.023 33.411 1.00 57.94 603 HIS A O 1
ATOM 4733 N N . ALA A 1 604 ? -11.831 -1.202 33.412 1.00 55.91 604 ALA A N 1
ATOM 4734 C CA . ALA A 1 604 ? -11.555 -1.275 34.846 1.00 55.91 604 ALA A CA 1
ATOM 4735 C C . ALA A 1 604 ? -11.661 0.035 35.631 1.00 55.91 604 ALA A C 1
ATOM 4737 O O . ALA A 1 604 ? -12.274 0.104 36.693 1.00 55.91 604 ALA A O 1
ATOM 4738 N N . SER A 1 605 ? -11.010 1.083 35.116 1.00 59.31 605 SER A N 1
ATOM 4739 C CA . SER A 1 605 ? -10.940 2.382 35.786 1.00 59.31 605 SER A CA 1
ATOM 4740 C C . SER A 1 605 ? -12.185 3.226 35.538 1.00 59.31 605 SER A C 1
ATOM 4742 O O . SER A 1 605 ? -12.370 4.246 36.197 1.00 59.31 605 SER A O 1
ATOM 4744 N N . PHE A 1 606 ? -13.048 2.810 34.606 1.00 62.91 606 PHE A N 1
ATOM 4745 C CA . PHE A 1 606 ? -14.228 3.570 34.221 1.00 62.91 606 PHE A CA 1
ATOM 4746 C C . PHE A 1 606 ? -15.261 3.656 35.361 1.00 62.91 606 PHE A C 1
ATOM 4748 O O . PHE A 1 606 ? -15.656 4.775 35.696 1.00 62.91 606 PHE A O 1
ATOM 4755 N N . PRO A 1 607 ? -15.626 2.555 36.056 1.00 62.78 607 PRO A N 1
ATOM 4756 C CA . PRO A 1 607 ? -16.425 2.633 37.277 1.00 62.78 607 PRO A CA 1
ATOM 4757 C C . PRO A 1 607 ? -15.826 3.558 38.335 1.00 62.78 607 PRO A C 1
ATOM 4759 O O . PRO A 1 607 ? -16.541 4.369 38.920 1.00 62.78 607 PRO A O 1
ATOM 4762 N N . THR A 1 608 ? -14.513 3.473 38.557 1.00 61.38 608 THR A N 1
ATOM 4763 C CA . THR A 1 608 ? -13.802 4.272 39.562 1.00 61.38 608 THR A CA 1
ATOM 4764 C C . THR A 1 608 ? -13.835 5.763 39.225 1.00 61.38 608 THR A C 1
ATOM 4766 O O . THR A 1 608 ? -14.124 6.574 40.102 1.00 61.38 608 THR A O 1
ATOM 4769 N N . LEU A 1 609 ? -13.630 6.133 37.956 1.00 65.31 609 LEU A N 1
ATOM 4770 C CA . LEU A 1 609 ? -13.749 7.511 37.472 1.00 65.31 609 LEU A CA 1
ATOM 4771 C C . LEU A 1 609 ? -15.167 8.059 37.662 1.00 65.31 609 LEU A C 1
ATOM 4773 O O . LEU A 1 609 ? -15.348 9.160 38.189 1.00 65.31 609 LEU A O 1
ATOM 4777 N N . CYS A 1 610 ? -16.174 7.294 37.235 1.00 63.44 610 CYS A N 1
ATOM 4778 C CA . CYS A 1 610 ? -17.569 7.669 37.410 1.00 63.44 610 CYS A CA 1
ATOM 4779 C C . CYS A 1 610 ? -17.871 7.881 38.904 1.00 63.44 610 CYS A C 1
ATOM 4781 O O . CYS A 1 610 ? -18.343 8.945 39.301 1.00 63.44 610 CYS A O 1
ATOM 4783 N N . LEU A 1 611 ? -17.531 6.925 39.768 1.00 65.19 611 LEU A N 1
ATOM 4784 C CA . LEU A 1 611 ? -17.799 7.019 41.205 1.00 65.19 611 LEU A CA 1
ATOM 4785 C C . LEU A 1 611 ? -17.046 8.179 41.885 1.00 65.19 611 LEU A C 1
ATOM 4787 O O . LEU A 1 611 ? -17.632 8.859 42.728 1.00 65.19 611 LEU A O 1
ATOM 4791 N N . ALA A 1 612 ? -15.805 8.471 41.481 1.00 60.00 612 ALA A N 1
ATOM 4792 C CA . ALA A 1 612 ? -15.027 9.600 41.999 1.00 60.00 612 ALA A CA 1
ATOM 4793 C C . ALA A 1 612 ? -15.669 10.962 41.674 1.00 60.00 612 ALA A C 1
ATOM 4795 O O . ALA A 1 612 ? -15.728 11.846 42.530 1.00 60.00 612 ALA A O 1
ATOM 4796 N N . ARG A 1 613 ? -16.234 11.130 40.469 1.00 60.34 613 ARG A N 1
ATOM 4797 C CA . ARG A 1 613 ? -16.950 12.362 40.084 1.00 60.34 613 ARG A CA 1
ATOM 4798 C C . ARG A 1 613 ? -18.229 12.600 40.887 1.00 60.34 613 ARG A C 1
ATOM 4800 O O . ARG A 1 613 ? -18.591 13.755 41.115 1.00 60.34 613 ARG A O 1
ATOM 4807 N N . ARG A 1 614 ? -18.890 11.538 41.359 1.00 50.00 614 ARG A N 1
ATOM 4808 C CA . ARG A 1 614 ? -20.079 11.655 42.217 1.00 50.00 614 ARG A CA 1
ATOM 4809 C C . ARG A 1 614 ? -19.733 12.252 43.584 1.00 50.00 614 ARG A C 1
ATOM 4811 O O . ARG A 1 614 ? -20.486 13.090 44.065 1.00 50.00 614 ARG A O 1
ATOM 4818 N N . GLY A 1 615 ? -18.575 11.898 44.148 1.00 37.47 615 GLY A N 1
ATOM 4819 C CA . GLY A 1 615 ? -18.077 12.469 45.407 1.00 37.47 615 GLY A CA 1
ATOM 4820 C C . GLY A 1 615 ? -17.860 13.986 45.343 1.00 37.47 615 GLY A C 1
ATOM 4821 O O . GLY A 1 615 ? -18.217 14.696 46.282 1.00 37.47 615 GLY A O 1
ATOM 4822 N N . CYS A 1 616 ? -17.373 14.498 44.205 1.00 31.14 616 CYS A N 1
ATOM 4823 C CA . CYS A 1 616 ? -17.191 15.939 43.980 1.00 31.14 616 CYS A CA 1
ATOM 4824 C C . CYS A 1 616 ? -18.496 16.699 43.689 1.00 31.14 616 CYS A C 1
ATOM 4826 O O . CYS A 1 616 ? -18.583 17.883 43.996 1.00 31.14 616 CYS A O 1
ATOM 4828 N N . GLN A 1 617 ? -19.517 16.057 43.108 1.00 33.12 617 GLN A N 1
ATOM 4829 C CA . GLN A 1 617 ? -20.826 16.695 42.895 1.00 33.12 617 GLN A CA 1
ATOM 4830 C C . GLN A 1 617 ? -21.727 16.633 44.138 1.00 33.12 617 GLN A C 1
ATOM 4832 O O . GLN A 1 617 ? -22.590 17.489 44.306 1.00 33.12 617 GLN A O 1
ATOM 4837 N N . SER A 1 618 ? -21.522 15.666 45.042 1.00 29.69 618 SER A N 1
ATOM 4838 C CA . SER A 1 618 ? -22.235 15.630 46.324 1.00 29.69 618 SER A CA 1
ATOM 4839 C C . SER A 1 618 ? -21.683 16.612 47.359 1.00 29.69 618 SER A C 1
ATOM 4841 O O . SER A 1 618 ? -22.434 17.023 48.235 1.00 29.69 618 SER A O 1
ATOM 4843 N N . SER A 1 619 ? -20.410 17.028 47.273 1.00 28.67 619 SER A N 1
ATOM 4844 C CA . SER A 1 619 ? -19.824 17.972 48.243 1.00 28.67 619 SER A CA 1
ATOM 4845 C C . SER A 1 619 ? -20.248 19.430 48.032 1.00 28.67 619 SER A C 1
ATOM 4847 O O . SER A 1 619 ? -20.032 20.261 48.911 1.00 28.67 619 SER A O 1
ATOM 4849 N N . THR A 1 620 ? -20.848 19.762 46.887 1.00 28.88 620 THR A N 1
ATOM 4850 C CA . THR A 1 620 ? -21.415 21.093 46.612 1.00 28.88 620 THR A CA 1
ATOM 4851 C C . THR A 1 620 ? -22.910 21.191 46.929 1.00 28.88 620 THR A C 1
ATOM 4853 O O . THR A 1 620 ? -23.431 22.300 46.982 1.00 28.88 620 THR A O 1
ATOM 4856 N N . ALA A 1 621 ? -23.589 20.075 47.222 1.00 28.28 621 ALA A N 1
ATOM 4857 C CA . ALA A 1 621 ? -25.017 20.054 47.557 1.00 28.28 621 ALA A CA 1
ATOM 4858 C C . ALA A 1 621 ? -25.319 20.047 49.073 1.00 28.28 621 ALA A C 1
ATOM 4860 O O . ALA A 1 621 ? -26.468 20.222 49.460 1.00 28.28 621 ALA A O 1
ATOM 4861 N N . THR A 1 622 ? -24.317 19.897 49.948 1.00 28.77 622 THR A N 1
ATOM 4862 C CA . THR A 1 622 ? -24.495 19.849 51.420 1.00 28.77 622 THR A CA 1
ATOM 4863 C C . THR A 1 622 ? -24.137 21.148 52.155 1.00 28.77 622 THR A C 1
ATOM 4865 O O . THR A 1 622 ? -23.937 21.134 53.365 1.00 28.77 622 THR A O 1
ATOM 4868 N N . LYS A 1 623 ? -24.068 22.291 51.454 1.00 28.03 623 LYS A N 1
ATOM 4869 C CA . LYS A 1 623 ? -23.866 23.623 52.071 1.00 28.03 623 LYS A CA 1
ATOM 4870 C C . LYS A 1 623 ? -25.047 24.593 51.942 1.00 28.03 623 LYS A C 1
ATOM 4872 O O . LYS A 1 623 ? -24.884 25.777 52.218 1.00 28.03 623 LYS A O 1
ATOM 4877 N N . GLN A 1 624 ? -26.231 24.105 51.584 1.00 31.16 624 GLN A N 1
ATOM 4878 C CA . GLN A 1 624 ? -27.483 24.852 51.741 1.00 31.16 624 GLN A CA 1
ATOM 4879 C C . GLN A 1 624 ? -28.587 23.920 52.251 1.00 31.16 624 GLN A C 1
ATOM 4881 O O . GLN A 1 624 ? -29.386 23.400 51.477 1.00 31.16 624 GLN A O 1
ATOM 4886 N N . ALA A 1 625 ? -28.586 23.703 53.563 1.00 29.23 625 ALA A N 1
ATOM 4887 C CA . ALA A 1 625 ? -29.765 23.435 54.379 1.00 29.23 625 ALA A CA 1
ATOM 4888 C C . ALA A 1 625 ? -29.459 23.917 55.798 1.00 29.23 625 ALA A C 1
ATOM 4890 O O . ALA A 1 625 ? -28.369 23.549 56.299 1.00 29.23 625 ALA A O 1
#

Sequence (625 aa):
MSSTPPRNKWGRFDFWVSKIKKHPRSNAETPDPTPSSRNATQTSNALGGTSRMQSTTPVPHDMSTTPPPTIEDSVTGGLTPPSLHEQAS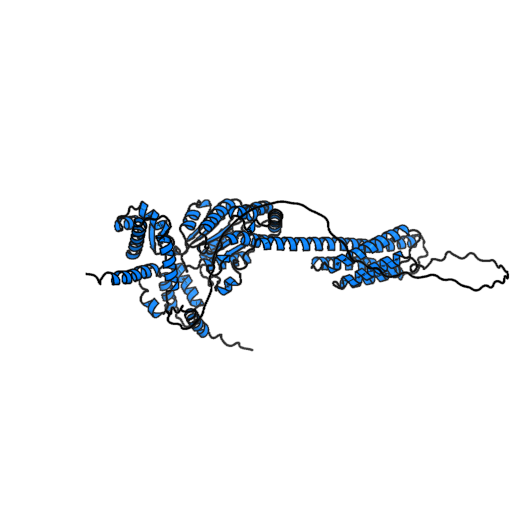FVGPRTPDFQKNTADRPRFQHVGAALKGLCQSAGVFPPLQAIITDVISCFETLEIDSTYETEYEALLLELQTLSDSLAYHVPRSNSAHMSDCITRMKKSIAKQTEVIKKRRDQPLERNLEKAEQYRQEVLRAYRGIESAFRQLQTDATMDIWSSVGEQTANSRLHQLFPSRLAPHNSTLSTEVDRRACTKHTRTQILLELDQWSADPQKPNVYWMNGMAGTGKTTIAYTFAESLKRRGLLGASFFCTRASSECQDVGQIIPTITYQLARYSMSFQSAVVKVLGSDPDIGTRAIAEQCEQLIKEPLAQVKDVIPGGLVVVIDALDECNNANGVRTILDVLFRITPNLPLKFFITSRPEPIIRHRIEALSDLNRSMCVLHEIEKWMVEADIELYLREELDDSVSDQNLSQLAKLSGNLSTRDHSHLINELGFQHSDINELYTTILEAAVHQSGRDSQEQQQMRLILWTAVCTREPVNIDTLAALTGIKATKVNTLLQSLYSVLHVSRATSMITTLHASFPTLCLARRGCQSSTATKQA

InterPro domains:
  IPR007111 NACHT nucleoside triphosphatase [PS50837] (300-445)
  IPR027417 P-loop containing nucleoside triphosphate hydrolase [G3DSA:3.40.50.300] (277-460)
  IPR027417 P-loop containing nucleoside triphosphate hydrolase [SSF52540] (290-519)
  IPR056884 Nephrocystin 3-like, N-terminal [PF24883] (289-444)

Radius of gyration: 41.86 Å; chains: 1; bounding box: 96×78×134 Å

Organism: NCBI:txid456999

Foldseek 3Di:
DDDDDDDPPVVVVVVVVVVVVDDDDDDDDDDDDDDDDDDDDDDDDDDDDDDDDDDDDDDDDDDDDDDDDDDDDDDDDDDDDDDDDDDDDDDDDDDDDLDPDLPPDVLLVLLLVLLVLLLVLCPLPPLLNVLSVLVSVLSVPDRDDPVCNVVVSVLSVLSSVLSNLNSVQVNVFDDPLLNVLSVVLSVQSVVLSCLSVVLVPDDDDPDPVVNVVSVVSNSVSSVSNSVSSVSSSVSSVVRVVVVVVVVLLVVLLVLLVADQQFFLPHPVVVVVVAEAAQPPAPVVVLVVVVVLLPDPQHALEEEEAAAPPLCQSNSLSNSLVVCVVVLQAQTGGAADPVDPLSQALLNQLSNSLSSNVVSDVQLSVQQSVLCVVPSCQSVDQPLSSCVRRPQVSQVVCVVPDDASREYEYHALVNHPDLVSSLVNLVNCLVRRVPGSYHYYYYYYCALSNVVSVVVDDSSNYHYDYSLPDDLVSQLVSQLSVCPVSDDPPDDSVNSSVVSNVVSVLLDDDCPVVCVVVPDDCVVVLVVLVVLLCCLLVPPPDDPVLSVLLVLLVLLQLVVSDWDALVVSCVVSVHPSVSSVVSVSSVSNQWDQDPVPNTIGGSGSCSSVSSVVVVVVVVVVVPPPD

Secondary structure (DSSP, 8-state):
---PPPP-SHHHHHHHHHHHT-S--------------------------------------------PPPPPP----------------------------STT-HHHHHHHHHHHHHHHHGGG-HHHHHHHHHHHHHHTTPPPPGGGHHHHHHHHHHHHHHHHHHHHHGGG---HHHHHHHHHHHHHHHHHHHHHHHHHTSPPP--HHHHHHHHHHHHHHHHHHHHHHHHHHHHHHHHHHHHHHHHHHHHHHHHT---SSSSTTSHHHHHTT--PPPTTSSHHHHHHHHHHHH-TTS-SEEEEE--TTSSHHHHHHHHHHHHHHTT-EEEEEE--TT-HHHH-GGGHHHHHHHHHHHH-HHHHHHHHHHHHH-TTGGGS-HHHHIIIIIIHHHHHTTTTSPTTEEEEEE-GGG-S-HHHHHHHHHHHHHHGGGSSEEEEEEE---HHHHHHHHTS-GGG-EEEEGGGS-HHHHHHHHHHHHHHHS-TTS-HHHHHHHHHHHHTTTSS--TTHHHHTT---HHHHHHHHHHHHHHHT-TT--HHHHHHHHHHHHHHHHT-S-EEHHHHHHHHT--HHHHHHHHGGGTTTEEE-TTT-EEEESSTHHHHHHHHHHHHHHTTSSS--

pLDDT: mean 72.56, std 23.95, range [22.3, 98.56]